Protein AF-A0A5Q0H9P3-F1 (afdb_monomer_lite)

Secondary structure (DSSP, 8-state):
-----------------EETTEE-HHHHHHHHHHHHHHHHHHHHHHHHHHHHHHHHHHHHHHHHHHHHHHHHHHHHHHS---SHHHHHHHHHHHHHHHHHHHHHHHHHHHHHHHHHHHHHHHHHHHHHHHHHHHHHHHHHHHHHHHHHHHHHHHHHHHHHHHHHHHHHHHHHHHHHHHHHHHHHHHHHHHHHHHHHHHHHHHHHHHHHHHHHHHHHHHHHHHHHHHHHHHHHHHHHHHHHHHHHHHHHHHHHHHHHHHHHHHHHHHHHHHHHHHHHHHHHHHHHHHHHHHHHHHHHHHHHHHHHHHHHHHHHTTSSTTS-------------------------------------------------------------------------------------------PPP--------PPP-PPPPPPPPPPP--

Radius of gyration: 115.19 Å; chains: 1; bounding box: 237×106×285 Å

Foldseek 3Di:
DDPDDPPPPPPPPDDADQDPDGGDPVVVVVVVVVVVVVVVVVVVVVVVVVVVVVVVVVVVVVVVVVVVVVVVLVVLQVPDPPDPVSVVVVVVVVVVVVVVVVVVVVVVVVVVVVVVVVVVVVVVVVVVVVVVVVVVVVVVVVVVVVVVVVVVVVVVVVVVVVVVVVVVVVVVVVVVVVVVVVVVVVVVVVVVVVVVVVVVVVVVVVVVVVVVVVVVVVVVVVVVVVVVVVVVVVVVVVVVVVVVVVVVVVVVVVVVVVVVVVVVVVVVVVVVVVVVVVVVVVVVVVVVVVVVVVVVVVVVVVVVVVVVVVVVVPPCVVPDDDDDDDDDDDDDDDDDDDDDDDDDDDDDDDDDDDDDDDDDDDDDDDDDDDDDDDDDDDDDDDDDYDDDDDDDDDDDDDDDDDDDDDDDDDDDDDDDDDDDDDDDDDDDDDDDDDDDDD

Structure (mmCIF, N/CA/C/O backbone):
data_AF-A0A5Q0H9P3-F1
#
_entry.id   AF-A0A5Q0H9P3-F1
#
loop_
_atom_site.group_PDB
_atom_site.id
_atom_site.type_symbol
_atom_site.label_atom_id
_atom_site.label_alt_id
_atom_site.label_comp_id
_atom_site.label_asym_id
_atom_site.label_entity_id
_atom_site.label_seq_id
_atom_site.pdbx_PDB_ins_code
_atom_site.Cartn_x
_atom_site.Cartn_y
_atom_site.Cartn_z
_atom_site.occupancy
_atom_site.B_iso_or_equiv
_atom_site.auth_seq_id
_atom_site.auth_comp_id
_atom_site.auth_asym_id
_atom_site.auth_atom_id
_atom_site.pdbx_PDB_model_num
ATOM 1 N N . MET A 1 1 ? 72.148 -20.051 -81.906 1.00 39.94 1 MET A N 1
ATOM 2 C CA . MET A 1 1 ? 72.282 -21.318 -81.151 1.00 39.94 1 MET A CA 1
ATOM 3 C C . MET A 1 1 ? 71.508 -22.367 -81.931 1.00 39.94 1 MET A C 1
ATOM 5 O O . MET A 1 1 ? 70.428 -22.014 -82.375 1.00 39.94 1 MET A O 1
ATOM 9 N N . GLY A 1 2 ? 72.054 -23.566 -82.162 1.00 41.56 2 GLY A N 1
ATOM 10 C CA . GLY A 1 2 ? 71.315 -24.672 -82.798 1.00 41.56 2 GLY A CA 1
ATOM 11 C C . GLY A 1 2 ? 70.827 -24.440 -84.238 1.00 41.56 2 GLY A C 1
ATOM 12 O O . GLY A 1 2 ? 69.628 -24.382 -84.466 1.00 41.56 2 GLY A O 1
ATOM 13 N N . LEU A 1 3 ? 71.741 -24.363 -85.212 1.00 44.03 3 LEU A N 1
ATOM 14 C CA . LEU A 1 3 ? 71.438 -24.797 -86.586 1.00 44.03 3 LEU A CA 1
ATOM 15 C C . LEU A 1 3 ? 72.006 -26.211 -86.736 1.00 44.03 3 LEU A C 1
ATOM 17 O O . LEU A 1 3 ? 73.163 -26.370 -87.121 1.00 44.03 3 LEU A O 1
ATOM 21 N N . ALA A 1 4 ? 71.226 -27.213 -86.334 1.00 39.47 4 ALA A N 1
ATOM 22 C CA . ALA A 1 4 ? 71.569 -28.624 -86.467 1.00 39.47 4 ALA A CA 1
ATOM 23 C C . ALA A 1 4 ? 70.294 -29.477 -86.466 1.00 39.47 4 ALA A C 1
ATOM 25 O O . ALA A 1 4 ? 69.463 -29.326 -85.579 1.00 39.47 4 ALA A O 1
ATOM 26 N N . ASP A 1 5 ? 70.197 -30.354 -87.462 1.00 47.25 5 ASP A N 1
ATOM 27 C CA . ASP A 1 5 ? 69.548 -31.666 -87.402 1.00 47.25 5 ASP A CA 1
ATOM 28 C C . ASP A 1 5 ? 68.158 -31.784 -86.754 1.00 47.25 5 ASP A C 1
ATOM 30 O O . ASP A 1 5 ? 67.956 -32.609 -85.872 1.00 47.25 5 ASP A O 1
ATOM 34 N N . ASP A 1 6 ? 67.174 -31.108 -87.351 1.00 38.44 6 ASP A N 1
ATOM 35 C CA . ASP A 1 6 ? 65.975 -31.825 -87.813 1.00 38.44 6 ASP A CA 1
ATOM 36 C C . ASP A 1 6 ? 66.032 -31.937 -89.342 1.00 38.44 6 ASP A C 1
ATOM 38 O O . ASP A 1 6 ? 65.276 -31.329 -90.103 1.00 38.44 6 ASP A O 1
ATOM 42 N N . ARG A 1 7 ? 66.982 -32.754 -89.816 1.00 42.47 7 ARG A N 1
ATOM 43 C CA . ARG A 1 7 ? 66.772 -33.486 -91.066 1.00 42.47 7 ARG A CA 1
ATOM 44 C C . ARG A 1 7 ? 65.793 -34.608 -90.754 1.00 42.47 7 ARG A C 1
ATOM 46 O O . ARG A 1 7 ? 66.205 -35.761 -90.646 1.00 42.47 7 ARG A O 1
ATOM 53 N N . ASP A 1 8 ? 64.514 -34.263 -90.643 1.00 45.72 8 ASP A N 1
ATOM 54 C CA . ASP A 1 8 ? 63.455 -35.242 -90.843 1.00 45.72 8 ASP A CA 1
ATOM 55 C C . ASP A 1 8 ? 63.642 -35.783 -92.262 1.00 45.72 8 ASP A C 1
ATOM 57 O O . ASP A 1 8 ? 63.342 -35.125 -93.265 1.00 45.72 8 ASP A O 1
ATOM 61 N N . LEU A 1 9 ? 64.263 -36.962 -92.358 1.00 47.31 9 LEU A N 1
ATOM 62 C CA . LEU A 1 9 ? 64.362 -37.669 -93.618 1.00 47.31 9 LEU A CA 1
ATOM 63 C C . LEU A 1 9 ? 62.930 -38.019 -93.994 1.00 47.31 9 LEU A C 1
ATOM 65 O O . LEU A 1 9 ? 62.358 -38.929 -93.394 1.00 47.31 9 LEU A O 1
ATOM 69 N N . VAL A 1 10 ? 62.380 -37.311 -94.989 1.00 50.00 10 VAL A N 1
ATOM 70 C CA . VAL A 1 10 ? 61.151 -37.721 -95.676 1.00 50.00 10 VAL A CA 1
ATOM 71 C C . VAL A 1 10 ? 61.276 -39.225 -95.896 1.00 50.00 10 VAL A C 1
ATOM 73 O O . VAL A 1 10 ? 62.239 -39.638 -96.556 1.00 50.00 10 VAL A O 1
ATOM 76 N N . PRO A 1 11 ? 60.399 -40.052 -95.298 1.00 54.53 11 PRO A N 1
ATOM 77 C CA . PRO A 1 11 ? 60.552 -41.489 -95.366 1.00 54.53 11 PRO A CA 1
ATOM 78 C C . PRO A 1 11 ? 60.320 -41.882 -96.818 1.00 54.53 11 PRO A C 1
ATOM 80 O O . PRO A 1 11 ? 59.180 -41.972 -97.273 1.00 54.53 11 PRO A O 1
ATOM 83 N N . LEU A 1 12 ? 61.421 -42.067 -97.553 1.00 50.88 12 LEU A N 1
ATOM 84 C CA . LEU A 1 12 ? 61.419 -42.607 -98.903 1.00 50.88 12 LEU A CA 1
ATOM 85 C C . LEU A 1 12 ? 60.816 -44.000 -98.789 1.00 50.88 12 LEU A C 1
ATOM 87 O O . LEU A 1 12 ? 61.488 -44.942 -98.362 1.00 50.88 12 LEU A O 1
ATOM 91 N N . GLY A 1 13 ? 59.516 -44.073 -99.081 1.00 55.53 13 GLY A N 1
ATOM 92 C CA . GLY A 1 13 ? 58.724 -45.279 -98.934 1.00 55.53 13 GLY A CA 1
ATOM 93 C C . GLY A 1 13 ? 59.425 -46.431 -99.634 1.00 55.53 13 GLY A C 1
ATOM 94 O O . GLY A 1 13 ? 60.012 -46.248 -100.703 1.00 55.53 13 GLY A O 1
ATOM 95 N N . SER A 1 14 ? 59.389 -47.606 -99.004 1.00 55.50 14 SER A N 1
ATOM 96 C CA . SER A 1 14 ? 59.890 -48.848 -99.589 1.00 55.50 14 SER A CA 1
ATOM 97 C C . SER A 1 14 ? 59.443 -48.937 -101.047 1.00 55.50 14 SER A C 1
ATOM 99 O O . SER A 1 14 ? 58.242 -48.901 -101.312 1.00 55.50 14 SER A O 1
ATOM 101 N N . GLY A 1 15 ? 60.415 -48.964 -101.964 1.00 69.06 15 GLY A N 1
ATOM 102 C CA . GLY A 1 15 ? 60.160 -48.792 -103.394 1.00 69.06 15 GLY A CA 1
ATOM 103 C C . GLY A 1 15 ? 59.145 -49.797 -103.936 1.00 69.06 15 GLY A C 1
ATOM 104 O O . GLY A 1 15 ? 59.064 -50.916 -103.435 1.00 69.06 15 GLY A O 1
ATOM 105 N N . PHE A 1 16 ? 58.400 -49.366 -104.956 1.00 77.88 16 PHE A N 1
ATOM 106 C CA . PHE A 1 16 ? 57.214 -50.038 -105.496 1.00 77.88 16 PHE A CA 1
ATOM 107 C C . PHE A 1 16 ? 57.352 -51.562 -105.616 1.00 77.88 16 PHE A C 1
ATOM 109 O O . PHE A 1 16 ? 58.354 -52.072 -106.129 1.00 77.88 16 PHE A O 1
ATOM 116 N N . ASP A 1 17 ? 56.303 -52.282 -105.222 1.00 77.06 17 ASP A N 1
ATOM 117 C CA . ASP A 1 17 ? 56.240 -53.736 -105.323 1.00 77.06 17 ASP A CA 1
ATOM 118 C C . ASP A 1 17 ? 56.405 -54.198 -106.777 1.00 77.06 17 ASP A C 1
ATOM 120 O O . ASP A 1 17 ? 55.822 -53.641 -107.712 1.00 77.06 17 ASP A O 1
ATOM 124 N N . ILE A 1 18 ? 57.211 -55.243 -106.984 1.00 77.88 18 ILE A N 1
ATOM 125 C CA . ILE A 1 18 ? 57.531 -55.752 -108.321 1.00 77.88 18 ILE A CA 1
ATOM 126 C C . ILE A 1 18 ? 56.587 -56.901 -108.678 1.00 77.88 18 ILE A C 1
ATOM 128 O O . ILE A 1 18 ? 56.736 -58.043 -108.238 1.00 77.88 18 ILE A O 1
ATOM 132 N N . VAL A 1 19 ? 55.632 -56.596 -109.550 1.00 78.25 19 VAL A N 1
ATOM 133 C CA . VAL A 1 19 ? 54.721 -57.549 -110.180 1.00 78.25 19 VAL A CA 1
ATOM 134 C C . VAL A 1 19 ? 55.449 -58.279 -111.325 1.00 78.25 19 VAL A C 1
ATOM 136 O O . VAL A 1 19 ? 56.532 -57.902 -111.775 1.00 78.25 19 VAL A O 1
ATOM 139 N N . LYS A 1 20 ? 54.839 -59.354 -111.839 1.00 68.88 20 LYS A N 1
ATOM 140 C CA . LYS A 1 20 ? 55.388 -60.321 -112.816 1.00 68.88 20 LYS A CA 1
ATOM 141 C C . LYS A 1 20 ? 56.054 -59.727 -114.080 1.00 68.88 20 LYS A C 1
ATOM 143 O O . LYS A 1 20 ? 56.753 -60.465 -114.773 1.00 68.88 20 LYS A O 1
ATOM 148 N N . ARG A 1 21 ? 55.830 -58.441 -114.393 1.00 68.81 21 ARG A N 1
ATOM 149 C CA . ARG A 1 21 ? 56.541 -57.630 -115.405 1.00 68.81 21 ARG A CA 1
ATOM 150 C C . ARG A 1 21 ? 56.634 -56.135 -115.009 1.00 68.81 21 ARG A C 1
ATOM 152 O O . ARG A 1 21 ? 56.201 -55.277 -115.770 1.00 68.81 21 ARG A O 1
ATOM 159 N N . GLY A 1 22 ? 57.227 -55.823 -113.855 1.00 78.56 22 GLY A N 1
ATOM 160 C CA . GLY A 1 22 ? 57.581 -54.446 -113.458 1.00 78.56 22 GLY A CA 1
ATOM 161 C C . GLY A 1 22 ? 56.871 -53.959 -112.194 1.00 78.56 22 GLY A C 1
ATOM 162 O O . GLY A 1 22 ? 56.173 -54.733 -111.547 1.00 78.56 22 GLY A O 1
ATOM 163 N N . TYR A 1 23 ? 57.078 -52.691 -111.837 1.00 82.50 23 TYR A N 1
ATOM 164 C CA . TYR A 1 23 ? 56.472 -52.065 -110.656 1.00 82.50 23 TYR A CA 1
ATOM 165 C C . TYR A 1 23 ? 54.939 -52.036 -110.721 1.00 82.50 23 TYR A C 1
ATOM 167 O O . TYR A 1 23 ? 54.365 -51.925 -111.808 1.00 82.50 23 TYR A O 1
ATOM 175 N N . ASP A 1 24 ? 54.283 -52.103 -109.562 1.00 82.62 24 ASP A N 1
ATOM 176 C CA . ASP A 1 24 ? 52.837 -51.928 -109.472 1.00 82.62 24 ASP A CA 1
ATOM 177 C C . ASP A 1 24 ? 52.416 -50.523 -109.927 1.00 82.62 24 ASP A C 1
ATOM 179 O O . ASP A 1 24 ? 52.900 -49.501 -109.435 1.00 82.62 24 ASP A O 1
ATOM 183 N N . ARG A 1 25 ? 51.497 -50.476 -110.896 1.00 83.12 25 ARG A N 1
ATOM 184 C CA . ARG A 1 25 ? 51.051 -49.222 -111.507 1.00 83.12 25 ARG A CA 1
ATOM 185 C C . ARG A 1 25 ? 50.265 -48.347 -110.528 1.00 83.12 25 ARG A C 1
ATOM 187 O O . ARG A 1 25 ? 50.433 -47.134 -110.575 1.00 83.12 25 ARG A O 1
ATOM 194 N N . GLY A 1 26 ? 49.443 -48.939 -109.662 1.00 85.12 26 GLY A N 1
ATOM 195 C CA . GLY A 1 26 ? 48.635 -48.194 -108.699 1.00 85.12 26 GLY A CA 1
ATOM 196 C C . GLY A 1 26 ? 49.511 -47.493 -107.666 1.00 85.12 26 GLY A C 1
ATOM 197 O O . GLY A 1 26 ? 49.326 -46.307 -107.418 1.00 85.12 26 GLY A O 1
ATOM 198 N N . GLN A 1 27 ? 50.532 -48.185 -107.151 1.00 84.69 27 GLN A N 1
ATOM 199 C CA . GLN A 1 27 ? 51.504 -47.586 -106.228 1.00 84.69 27 GLN A CA 1
ATOM 200 C C . GLN A 1 27 ? 52.315 -46.449 -106.877 1.00 84.69 27 GLN A C 1
ATOM 202 O O . GLN A 1 27 ? 52.605 -45.446 -106.226 1.00 84.69 27 GLN A O 1
ATOM 207 N N . VAL A 1 28 ? 52.675 -46.580 -108.161 1.00 86.44 28 VAL A N 1
ATOM 208 C CA . VAL A 1 28 ? 53.367 -45.514 -108.909 1.00 86.44 28 VAL A CA 1
ATOM 209 C C . VAL A 1 28 ? 52.451 -44.312 -109.150 1.00 86.44 28 VAL A C 1
ATOM 211 O O . VAL A 1 28 ? 52.896 -43.179 -108.984 1.00 86.44 28 VAL A O 1
ATOM 214 N N . GLU A 1 29 ? 51.185 -44.531 -109.513 1.00 86.69 29 GLU A N 1
ATOM 215 C CA . GLU A 1 29 ? 50.210 -43.452 -109.720 1.00 86.69 29 GLU A CA 1
ATOM 216 C C . GLU A 1 29 ? 49.892 -42.727 -108.396 1.00 86.69 29 GLU A C 1
ATOM 218 O O . GLU A 1 29 ? 50.008 -41.504 -108.354 1.00 86.69 29 GLU A O 1
ATOM 223 N N . GLU A 1 30 ? 49.655 -43.445 -107.290 1.00 86.25 30 GLU A N 1
ATOM 224 C CA . GLU A 1 30 ? 49.461 -42.854 -105.950 1.00 86.25 30 GLU A CA 1
ATOM 225 C C . GLU A 1 30 ? 50.682 -42.032 -105.493 1.00 86.25 30 GLU A C 1
ATOM 227 O O . GLU A 1 30 ? 50.545 -40.934 -104.952 1.00 86.25 30 GLU A O 1
ATOM 232 N N . HIS A 1 31 ? 51.902 -42.526 -105.730 1.00 86.50 31 HIS A N 1
ATOM 233 C CA . HIS A 1 31 ? 53.126 -41.807 -105.367 1.00 86.50 31 HIS A CA 1
ATOM 234 C C . HIS A 1 31 ? 53.371 -40.568 -106.240 1.00 86.50 31 HIS A C 1
ATOM 236 O O . HIS A 1 31 ? 53.900 -39.569 -105.751 1.00 86.50 31 HIS A O 1
ATOM 242 N N . LEU A 1 32 ? 52.995 -40.602 -107.522 1.00 89.25 32 LEU A N 1
ATOM 243 C CA . LEU A 1 32 ? 53.056 -39.423 -108.386 1.00 89.25 32 LEU A CA 1
ATOM 244 C C . LEU A 1 32 ? 52.004 -38.385 -107.984 1.00 89.25 32 LEU A C 1
ATOM 246 O O . LEU A 1 32 ? 52.351 -37.213 -107.889 1.00 89.25 32 LEU A O 1
ATOM 250 N N . GLU A 1 33 ? 50.772 -38.791 -107.664 1.00 90.31 33 GLU A N 1
ATOM 251 C CA . GLU A 1 33 ? 49.749 -37.885 -107.120 1.00 90.31 33 GLU A CA 1
ATOM 252 C C . GLU A 1 33 ? 50.184 -37.267 -105.782 1.00 90.31 33 GLU A C 1
ATOM 254 O O . GLU A 1 33 ? 49.994 -36.066 -105.569 1.00 90.31 33 GLU A O 1
ATOM 259 N N . ARG A 1 34 ? 50.847 -38.048 -104.914 1.00 90.31 34 ARG A N 1
ATOM 260 C CA . ARG A 1 34 ? 51.460 -37.553 -103.673 1.00 90.31 34 ARG A CA 1
ATOM 261 C C . ARG A 1 34 ? 52.523 -36.491 -103.959 1.00 90.31 34 ARG A C 1
ATOM 263 O O . ARG A 1 34 ? 52.390 -35.380 -103.454 1.00 90.31 34 ARG A O 1
ATOM 270 N N . LEU A 1 35 ? 53.505 -36.779 -104.818 1.00 91.88 35 LEU A N 1
ATOM 271 C CA . LEU A 1 35 ? 54.551 -35.816 -105.192 1.00 91.88 35 LEU A CA 1
ATOM 272 C C . LEU A 1 35 ? 53.985 -34.544 -105.840 1.00 91.88 35 LEU A C 1
ATOM 274 O O . LEU A 1 35 ? 54.464 -33.450 -105.551 1.00 91.88 35 LEU A O 1
ATOM 278 N N . ASP A 1 36 ? 52.956 -34.660 -106.681 1.00 93.44 36 ASP A N 1
ATOM 279 C CA . ASP A 1 36 ? 52.273 -33.504 -107.269 1.00 93.44 36 ASP A CA 1
ATOM 280 C C . ASP A 1 36 ? 51.546 -32.673 -106.196 1.00 93.44 36 ASP A C 1
ATOM 282 O O . ASP A 1 36 ? 51.485 -31.446 -106.302 1.00 93.44 36 ASP A O 1
ATOM 286 N N . SER A 1 37 ? 51.022 -33.311 -105.143 1.00 93.56 37 SER A N 1
ATOM 287 C CA . SER A 1 37 ? 50.439 -32.616 -103.989 1.00 93.56 37 SER A CA 1
ATOM 288 C C . SER A 1 37 ? 51.503 -31.935 -103.116 1.00 93.56 37 SER A C 1
ATOM 290 O O . SER A 1 37 ? 51.335 -30.764 -102.772 1.00 93.56 37 SER A O 1
ATOM 292 N N . ASP A 1 38 ? 52.637 -32.598 -102.868 1.00 92.25 38 ASP A N 1
ATOM 293 C CA . ASP A 1 38 ? 53.766 -32.066 -102.096 1.00 92.25 38 ASP A CA 1
ATOM 294 C C . ASP A 1 38 ? 54.420 -30.875 -102.820 1.00 92.25 38 ASP A C 1
ATOM 296 O O . ASP A 1 38 ? 54.716 -29.850 -102.209 1.00 92.25 38 ASP A O 1
ATOM 300 N N . LEU A 1 39 ? 54.583 -30.950 -104.148 1.00 93.94 39 LEU A N 1
ATOM 301 C CA . LEU A 1 39 ? 55.093 -29.843 -104.965 1.00 93.94 39 LEU A CA 1
ATOM 302 C C . LEU A 1 39 ? 54.131 -28.647 -105.004 1.00 93.94 39 LEU A C 1
ATOM 304 O O . LEU A 1 39 ? 54.587 -27.503 -105.026 1.00 93.94 39 LEU A O 1
ATOM 308 N N . ARG A 1 40 ? 52.811 -28.881 -104.989 1.00 95.38 40 ARG A N 1
ATOM 309 C CA . ARG A 1 40 ? 51.808 -27.805 -104.882 1.00 95.38 40 ARG A CA 1
ATOM 310 C C . ARG A 1 40 ? 51.821 -27.160 -103.496 1.00 95.38 40 ARG A C 1
ATOM 312 O O . ARG A 1 40 ? 51.719 -25.938 -103.419 1.00 95.38 40 ARG A O 1
ATOM 319 N N . LEU A 1 41 ? 52.001 -27.948 -102.433 1.00 94.88 41 LEU A N 1
ATOM 320 C CA . LEU A 1 41 ? 52.159 -27.446 -101.067 1.00 94.88 41 LEU A CA 1
ATOM 321 C C . LEU A 1 41 ? 53.433 -26.596 -100.939 1.00 94.88 41 LEU A C 1
ATOM 323 O O . LEU A 1 41 ? 53.347 -25.430 -100.570 1.00 94.88 41 LEU A O 1
ATOM 327 N N . LEU A 1 42 ? 54.587 -27.112 -101.373 1.00 95.12 42 LEU A N 1
ATOM 328 C CA . LEU A 1 42 ? 55.860 -26.379 -101.364 1.00 95.12 42 LEU A CA 1
ATOM 329 C C . LEU A 1 42 ? 55.832 -25.109 -102.230 1.00 95.12 42 LEU A C 1
ATOM 331 O O . LEU A 1 42 ? 56.482 -24.120 -101.891 1.00 95.12 42 LEU A O 1
ATOM 335 N N . ALA A 1 43 ? 55.085 -25.102 -103.340 1.00 95.00 43 ALA A N 1
ATOM 336 C CA . ALA A 1 43 ? 54.869 -23.893 -104.132 1.00 95.00 43 ALA A CA 1
ATOM 337 C C . ALA A 1 43 ? 54.018 -22.856 -103.377 1.00 95.00 43 ALA A C 1
ATOM 339 O O . ALA A 1 43 ? 54.376 -21.6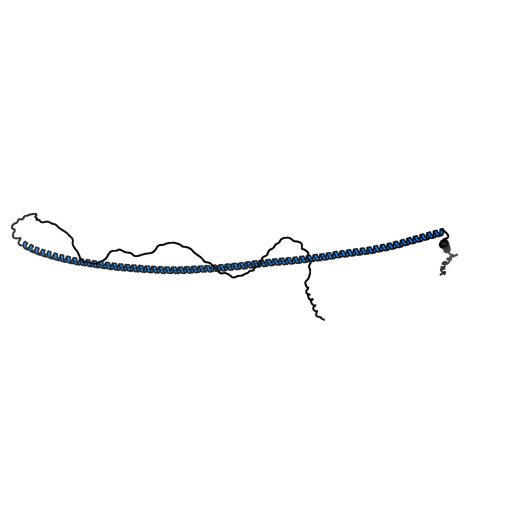79 -103.368 1.00 95.00 43 ALA A O 1
ATOM 340 N N . ALA A 1 44 ? 52.944 -23.286 -102.707 1.00 95.94 44 ALA A N 1
ATOM 341 C CA . ALA A 1 44 ? 52.108 -22.414 -101.884 1.00 95.94 44 ALA A CA 1
ATOM 342 C C . ALA A 1 44 ? 52.874 -21.852 -100.672 1.00 95.94 44 ALA A C 1
ATOM 344 O O . ALA A 1 44 ? 52.809 -20.649 -100.423 1.00 95.94 44 ALA A O 1
ATOM 345 N N . ASP A 1 45 ? 53.659 -22.679 -99.977 1.00 94.88 45 ASP A N 1
ATOM 346 C CA . ASP A 1 45 ? 54.497 -22.266 -98.845 1.00 94.88 45 ASP A CA 1
ATOM 347 C C . ASP A 1 45 ? 55.597 -21.289 -99.281 1.00 94.88 45 ASP A C 1
ATOM 349 O O . ASP A 1 45 ? 55.822 -20.269 -98.624 1.00 94.88 45 ASP A O 1
ATOM 353 N N . ARG A 1 46 ? 56.246 -21.540 -100.429 1.00 96.00 46 ARG A N 1
ATOM 354 C CA . ARG A 1 46 ? 57.192 -20.595 -101.044 1.00 96.00 46 ARG A CA 1
ATOM 355 C C . ARG A 1 46 ? 56.515 -19.259 -101.331 1.00 96.00 46 ARG A C 1
ATOM 357 O O . ARG A 1 46 ? 57.073 -18.219 -100.993 1.00 96.00 46 ARG A O 1
ATOM 364 N N . ASP A 1 47 ? 55.342 -19.269 -101.956 1.00 96.12 47 ASP A N 1
ATOM 365 C CA . ASP A 1 47 ? 54.673 -18.038 -102.380 1.00 96.12 47 ASP A CA 1
ATOM 366 C C . ASP A 1 47 ? 54.106 -17.257 -101.182 1.00 96.12 47 ASP A C 1
ATOM 368 O O . ASP A 1 47 ? 54.181 -16.027 -101.168 1.00 96.12 47 ASP A O 1
ATOM 372 N N . ALA A 1 48 ? 53.680 -17.949 -100.119 1.00 95.56 48 ALA A N 1
ATOM 373 C CA . ALA A 1 48 ? 53.330 -17.355 -98.830 1.00 95.56 48 ALA A CA 1
ATOM 374 C C . ALA A 1 48 ? 54.551 -16.770 -98.091 1.00 95.56 48 ALA A C 1
ATOM 376 O O . ALA A 1 48 ? 54.465 -15.684 -97.512 1.00 95.56 48 ALA A O 1
ATOM 377 N N . ALA A 1 49 ? 55.710 -17.434 -98.132 1.00 94.62 49 ALA A N 1
ATOM 378 C CA . ALA A 1 49 ? 56.959 -16.888 -97.597 1.00 94.62 49 ALA A CA 1
ATOM 379 C C . ALA A 1 49 ? 57.431 -15.660 -98.403 1.00 94.62 49 ALA A C 1
ATOM 381 O O . ALA A 1 49 ? 57.877 -14.659 -97.833 1.00 94.62 49 ALA A O 1
ATOM 382 N N . VAL A 1 50 ? 57.277 -15.685 -99.731 1.00 96.75 50 VAL A N 1
ATOM 383 C CA . VAL A 1 50 ? 57.549 -14.535 -100.605 1.00 96.75 50 VAL A CA 1
ATOM 384 C C . VAL A 1 50 ? 56.590 -13.376 -100.305 1.00 96.75 50 VAL A C 1
ATOM 386 O O . VAL A 1 50 ? 57.047 -12.240 -100.196 1.00 96.75 50 VAL A O 1
ATOM 389 N N . SER A 1 51 ? 55.288 -13.599 -100.092 1.00 96.44 51 SER A N 1
ATOM 390 C CA . SER A 1 51 ? 54.391 -12.503 -99.686 1.00 96.44 51 SER A CA 1
ATOM 391 C C . SER A 1 51 ? 54.759 -11.941 -98.308 1.00 96.44 51 SER A C 1
ATOM 393 O O . SER A 1 51 ? 54.884 -10.726 -98.168 1.00 96.44 51 SER A O 1
ATOM 395 N N . GLN A 1 52 ? 55.047 -12.798 -97.320 1.00 95.19 52 GLN A N 1
ATOM 396 C CA . GLN A 1 52 ? 55.478 -12.365 -95.983 1.00 95.19 52 GLN A CA 1
ATOM 397 C C . GLN A 1 52 ? 56.771 -11.536 -96.025 1.00 95.19 52 GLN A C 1
ATOM 399 O O . GLN A 1 52 ? 56.849 -10.492 -95.380 1.00 95.19 52 GLN A O 1
ATOM 404 N N . THR A 1 53 ? 57.776 -11.946 -96.805 1.00 96.81 53 THR A N 1
ATOM 405 C CA . THR A 1 53 ? 59.019 -11.163 -96.957 1.00 96.81 53 THR A CA 1
ATOM 406 C C . THR A 1 53 ? 58.792 -9.819 -97.650 1.00 96.81 53 THR A C 1
ATOM 408 O O . THR A 1 53 ? 59.393 -8.829 -97.234 1.00 96.81 53 THR A O 1
ATOM 411 N N . ASN A 1 54 ? 57.892 -9.742 -98.635 1.00 96.31 54 ASN A N 1
ATOM 412 C CA . ASN A 1 54 ? 57.520 -8.477 -99.276 1.00 96.31 54 ASN A CA 1
ATOM 413 C C . ASN A 1 54 ? 56.769 -7.532 -98.321 1.00 96.31 54 ASN A C 1
ATOM 415 O O . ASN A 1 54 ? 57.039 -6.331 -98.307 1.00 96.31 54 ASN A O 1
ATOM 419 N N . ASP A 1 55 ? 55.858 -8.047 -97.493 1.00 95.19 55 ASP A N 1
ATOM 420 C CA . ASP A 1 55 ? 55.120 -7.227 -96.526 1.00 95.19 55 ASP A CA 1
ATOM 421 C C . ASP A 1 55 ? 55.993 -6.788 -95.342 1.00 95.19 55 ASP A C 1
ATOM 423 O O . ASP A 1 55 ? 55.910 -5.635 -94.915 1.00 95.19 55 ASP A O 1
ATOM 427 N N . LEU A 1 56 ? 56.916 -7.637 -94.879 1.00 94.94 56 LEU A N 1
ATOM 428 C CA . LEU A 1 56 ? 57.954 -7.238 -93.924 1.00 94.94 56 LEU A CA 1
ATOM 429 C C . LEU A 1 56 ? 58.897 -6.181 -94.517 1.00 94.94 56 LEU A C 1
ATOM 431 O O . LEU A 1 56 ? 59.237 -5.226 -93.822 1.00 94.94 56 LEU A O 1
ATOM 435 N N . ALA A 1 57 ? 59.282 -6.292 -95.795 1.00 96.25 57 ALA A N 1
ATOM 436 C CA . ALA A 1 57 ? 60.084 -5.268 -96.467 1.00 96.25 57 ALA A CA 1
ATOM 437 C C . ALA A 1 57 ? 59.353 -3.914 -96.509 1.00 96.25 57 ALA A C 1
ATOM 439 O O . ALA A 1 57 ? 59.935 -2.903 -96.118 1.00 96.25 57 ALA A O 1
ATOM 440 N N . ARG A 1 58 ? 58.060 -3.901 -96.866 1.00 96.62 58 ARG A N 1
ATOM 441 C CA . ARG A 1 58 ? 57.205 -2.698 -96.840 1.00 96.62 58 ARG A CA 1
ATOM 442 C C . ARG A 1 58 ? 57.100 -2.076 -95.446 1.00 96.62 58 ARG A C 1
ATOM 444 O O . ARG A 1 58 ? 57.218 -0.862 -95.316 1.00 96.62 58 ARG A O 1
ATOM 451 N N . GLN A 1 59 ? 56.904 -2.883 -94.400 1.00 96.19 59 GLN A N 1
ATOM 452 C CA . GLN A 1 59 ? 56.865 -2.397 -93.013 1.00 96.19 59 GLN A CA 1
ATOM 453 C C . GLN A 1 59 ? 58.210 -1.791 -92.583 1.00 96.19 59 GLN A C 1
ATOM 455 O O . GLN A 1 59 ? 58.246 -0.748 -91.933 1.00 96.19 59 GLN A O 1
ATOM 460 N N . LEU A 1 60 ? 59.322 -2.415 -92.982 1.00 96.31 60 LEU A N 1
ATOM 461 C CA . LEU A 1 60 ? 60.677 -1.950 -92.687 1.00 96.31 60 LEU A CA 1
ATOM 462 C C . LEU A 1 60 ? 60.993 -0.643 -93.441 1.00 96.31 60 LEU A C 1
ATOM 464 O O . LEU A 1 60 ? 61.613 0.258 -92.878 1.00 96.31 60 LEU A O 1
ATOM 468 N N . GLU A 1 61 ? 60.530 -0.492 -94.682 1.00 95.81 61 GLU A N 1
ATOM 469 C CA . GLU A 1 61 ? 60.610 0.765 -95.437 1.00 95.81 61 GLU A CA 1
ATOM 470 C C . GLU A 1 61 ? 59.744 1.869 -94.818 1.00 95.81 61 GLU A C 1
ATOM 472 O O . GLU A 1 61 ? 60.259 2.962 -94.590 1.00 95.81 61 GLU A O 1
ATOM 477 N N . ALA A 1 62 ? 58.494 1.576 -94.442 1.00 95.94 62 ALA A N 1
ATOM 478 C CA . ALA A 1 62 ? 57.610 2.527 -93.764 1.00 95.94 62 ALA A CA 1
ATOM 479 C C . ALA A 1 62 ? 58.214 3.035 -92.439 1.00 95.94 62 ALA A C 1
ATOM 481 O O . ALA A 1 62 ? 58.305 4.246 -92.218 1.00 95.94 62 ALA A O 1
ATOM 482 N N . ALA A 1 63 ? 58.727 2.126 -91.604 1.00 94.50 63 ALA A N 1
ATOM 483 C CA . ALA A 1 63 ? 59.422 2.470 -90.365 1.00 94.50 63 ALA A CA 1
ATOM 484 C C . ALA A 1 63 ? 60.734 3.240 -90.616 1.00 94.50 63 ALA A C 1
ATOM 486 O O . ALA A 1 63 ? 61.103 4.112 -89.830 1.00 94.50 63 ALA A O 1
ATOM 487 N N . ARG A 1 64 ? 61.447 2.975 -91.723 1.00 95.25 64 ARG A N 1
ATOM 488 C CA . ARG A 1 64 ? 62.619 3.771 -92.133 1.00 95.25 64 ARG A CA 1
ATOM 489 C C . ARG A 1 64 ? 62.233 5.194 -92.534 1.00 95.25 64 ARG A C 1
ATOM 491 O O . ARG A 1 64 ? 62.949 6.111 -92.134 1.00 95.25 64 ARG A O 1
ATOM 498 N N . SER A 1 65 ? 61.140 5.392 -93.275 1.00 95.81 65 SER A N 1
ATOM 499 C CA . SER A 1 65 ? 60.634 6.737 -93.590 1.00 95.81 65 SER A CA 1
ATOM 500 C C . SER A 1 65 ? 60.179 7.479 -92.335 1.00 95.81 65 SER A C 1
ATOM 502 O O . SER A 1 65 ? 60.618 8.604 -92.128 1.00 95.81 65 SER A O 1
ATOM 504 N N . GLU A 1 66 ? 59.422 6.839 -91.439 1.00 94.25 66 GLU A N 1
ATOM 505 C CA . GLU A 1 66 ? 58.993 7.450 -90.174 1.00 94.25 66 GLU A CA 1
ATOM 506 C C . GLU A 1 66 ? 60.198 7.853 -89.306 1.00 94.25 66 GLU A C 1
ATOM 508 O O . GLU A 1 66 ? 60.286 8.985 -88.833 1.00 94.25 66 GLU A O 1
ATOM 513 N N . VAL A 1 67 ? 61.200 6.978 -89.163 1.00 93.69 67 VAL A N 1
ATOM 514 C CA . VAL A 1 67 ? 62.441 7.294 -88.437 1.00 93.69 67 VAL A CA 1
ATOM 515 C C . VAL A 1 67 ? 63.245 8.409 -89.121 1.00 93.69 67 VAL A C 1
ATOM 517 O O . VAL A 1 67 ? 63.886 9.199 -88.425 1.00 93.69 67 VAL A O 1
ATOM 520 N N . ALA A 1 68 ? 63.225 8.515 -90.452 1.00 92.06 68 ALA A N 1
ATOM 521 C CA . ALA A 1 68 ? 63.862 9.618 -91.173 1.00 92.06 68 ALA A CA 1
ATOM 522 C C . ALA A 1 68 ? 63.117 10.950 -90.962 1.00 92.06 68 ALA A C 1
ATOM 524 O O . ALA A 1 68 ? 63.754 11.964 -90.674 1.00 92.06 68 ALA A O 1
ATOM 525 N N . GLU A 1 69 ? 61.784 10.947 -91.020 1.00 92.94 69 GLU A N 1
ATOM 526 C CA . GLU A 1 69 ? 60.948 12.120 -90.747 1.00 92.94 69 GLU A CA 1
ATOM 527 C C . GLU A 1 69 ? 61.087 12.596 -89.299 1.00 92.94 69 GLU A C 1
ATOM 529 O O . GLU A 1 69 ? 61.313 13.785 -89.066 1.00 92.94 69 GLU A O 1
ATOM 534 N N . LEU A 1 70 ? 61.026 11.682 -88.325 1.00 89.12 70 LEU A N 1
ATOM 535 C CA . LEU A 1 70 ? 61.225 11.985 -86.906 1.00 89.12 70 LEU A CA 1
ATOM 536 C C . LEU A 1 70 ? 62.628 12.544 -86.642 1.00 89.12 70 LEU A C 1
ATOM 538 O O . LEU A 1 70 ? 62.761 13.524 -85.909 1.00 89.12 70 LEU A O 1
ATOM 542 N N . ARG A 1 71 ? 63.676 11.999 -87.277 1.00 88.50 71 ARG A N 1
ATOM 543 C CA . ARG A 1 71 ? 65.035 12.568 -87.201 1.00 88.50 71 ARG A CA 1
ATOM 544 C C . ARG A 1 71 ? 65.095 13.970 -87.800 1.00 88.50 71 ARG A C 1
ATOM 546 O O . ARG A 1 71 ? 65.610 14.866 -87.142 1.00 88.50 71 ARG A O 1
ATOM 553 N N . GLY A 1 72 ? 64.501 14.192 -88.972 1.00 85.38 72 GLY A N 1
ATOM 554 C CA . GLY A 1 72 ? 64.428 15.516 -89.596 1.00 85.38 72 GLY A CA 1
ATOM 555 C C . GLY A 1 72 ? 63.575 16.525 -88.812 1.00 85.38 72 GLY A C 1
ATOM 556 O O . GLY A 1 72 ? 63.818 17.727 -88.889 1.00 85.38 72 GLY A O 1
ATOM 557 N N . GLN A 1 73 ? 62.575 16.081 -88.042 1.00 81.94 73 GLN A N 1
ATOM 558 C CA . GLN A 1 73 ? 61.868 16.926 -87.068 1.00 81.94 73 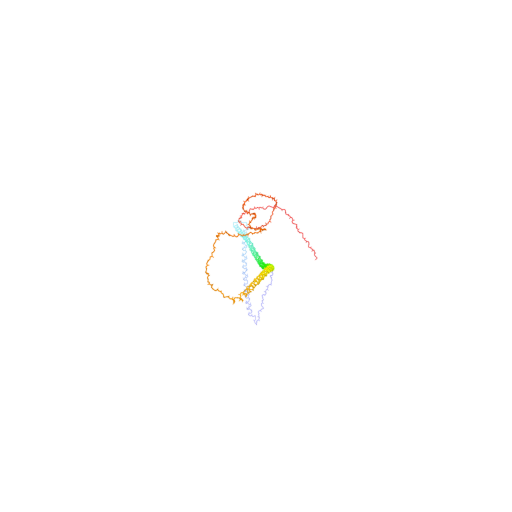GLN A CA 1
ATOM 559 C C . GLN A 1 73 ? 62.772 17.264 -85.873 1.00 81.94 73 GLN A C 1
ATOM 561 O O . GLN A 1 73 ? 62.898 18.433 -85.521 1.00 81.94 73 GLN A O 1
ATOM 566 N N . VAL A 1 74 ? 63.443 16.273 -85.275 1.00 84.00 74 VAL A N 1
ATOM 567 C CA . VAL A 1 74 ? 64.363 16.482 -84.141 1.00 84.00 74 VAL A CA 1
ATOM 568 C C . VAL A 1 74 ? 65.530 17.399 -84.520 1.00 84.00 74 VAL A C 1
ATOM 570 O O . VAL A 1 74 ? 65.887 18.274 -83.738 1.00 84.00 74 VAL A O 1
ATOM 573 N N . GLU A 1 75 ? 66.087 17.270 -85.724 1.00 80.19 75 GLU A N 1
ATOM 574 C CA . GLU A 1 75 ? 67.119 18.171 -86.251 1.00 80.19 75 GLU A CA 1
ATOM 575 C C . GLU A 1 75 ? 66.590 19.614 -86.353 1.00 80.19 75 GLU A C 1
ATOM 577 O O . GLU A 1 75 ? 67.131 20.515 -85.711 1.00 80.19 75 GLU A O 1
ATOM 582 N N . ARG A 1 76 ? 65.451 19.831 -87.031 1.00 77.38 76 ARG A N 1
ATOM 583 C CA . ARG A 1 76 ? 64.799 21.155 -87.130 1.00 77.38 76 ARG A CA 1
ATOM 584 C C . ARG A 1 76 ? 64.440 21.782 -85.776 1.00 77.38 76 ARG A C 1
ATOM 586 O O . ARG A 1 76 ? 64.461 23.004 -85.662 1.00 77.38 76 ARG A O 1
ATOM 593 N N . LEU A 1 77 ? 64.124 20.974 -84.762 1.00 72.25 77 LEU A N 1
ATOM 594 C CA . LEU A 1 77 ? 63.768 21.433 -83.411 1.00 72.25 77 LEU A CA 1
ATOM 595 C C . LEU A 1 77 ? 64.974 21.618 -82.469 1.00 72.25 77 LEU A C 1
ATOM 597 O O . LEU A 1 77 ? 64.829 22.266 -81.429 1.00 72.25 77 LEU A O 1
ATOM 601 N N . SER A 1 78 ? 66.137 21.044 -82.799 1.00 76.94 78 SER A N 1
ATOM 602 C CA . SER A 1 78 ? 67.366 21.127 -81.991 1.00 76.94 78 SER A CA 1
ATOM 603 C C . SER A 1 78 ? 68.335 22.210 -82.467 1.00 76.94 78 SER A C 1
ATOM 605 O O . SER A 1 78 ? 69.079 22.752 -81.646 1.00 76.94 78 SER A O 1
ATOM 607 N N . LEU A 1 79 ? 68.291 22.592 -83.747 1.00 76.44 79 LEU A N 1
ATOM 608 C CA . LEU A 1 79 ? 68.937 23.815 -84.220 1.00 76.44 79 LEU A CA 1
ATOM 609 C C . LEU A 1 79 ? 68.271 25.065 -83.596 1.00 76.44 79 LEU A C 1
ATOM 611 O O . LEU A 1 79 ? 67.066 25.067 -83.326 1.00 76.44 79 LEU A O 1
ATOM 615 N N . PRO A 1 80 ? 69.022 26.162 -83.372 1.00 71.12 80 PRO A N 1
ATOM 616 C CA . PRO A 1 80 ? 68.432 27.425 -82.938 1.00 71.12 80 PRO A CA 1
ATOM 617 C C . PRO A 1 80 ? 67.466 27.953 -84.019 1.00 71.12 80 PRO A C 1
ATOM 619 O O . PRO A 1 80 ? 67.828 27.948 -85.198 1.00 71.12 80 PRO A O 1
ATOM 622 N N . PRO A 1 81 ? 66.254 28.422 -83.660 1.00 68.44 81 PRO A N 1
ATOM 623 C CA . PRO A 1 81 ? 65.224 28.773 -84.636 1.00 68.44 81 PRO A CA 1
ATOM 624 C C . PRO A 1 81 ? 65.580 30.061 -85.392 1.00 68.44 81 PRO A C 1
ATOM 626 O O . PRO A 1 81 ? 65.307 31.170 -84.938 1.00 68.44 81 PRO A O 1
ATOM 629 N N . THR A 1 82 ? 66.176 29.902 -86.572 1.00 67.62 82 THR A N 1
ATOM 630 C CA . THR A 1 82 ? 66.477 30.985 -87.524 1.00 67.62 82 THR A CA 1
ATOM 631 C C . THR A 1 82 ? 65.302 31.314 -88.452 1.00 67.62 82 THR A C 1
ATOM 633 O O . THR A 1 82 ? 65.381 32.270 -89.222 1.00 67.62 82 THR A O 1
ATOM 636 N N . THR A 1 83 ? 64.199 30.559 -88.374 1.00 73.94 83 THR A N 1
ATOM 637 C CA . THR A 1 83 ? 62.968 30.771 -89.149 1.00 73.94 83 THR A CA 1
ATOM 638 C C . THR A 1 83 ? 61.745 30.909 -88.235 1.00 73.94 83 THR A C 1
ATOM 640 O O . THR A 1 83 ? 61.662 30.299 -87.167 1.00 73.94 83 THR A O 1
ATOM 643 N N . LEU A 1 84 ? 60.761 31.705 -88.673 1.00 72.00 84 LEU A N 1
ATOM 644 C CA . LEU A 1 84 ? 59.504 31.925 -87.939 1.00 72.00 84 LEU A CA 1
ATOM 645 C C . LEU A 1 84 ? 58.668 30.641 -87.795 1.00 72.00 84 LEU A C 1
ATOM 647 O O . LEU A 1 84 ? 57.960 30.467 -86.806 1.00 72.00 84 LEU A O 1
ATOM 651 N N . GLU A 1 85 ? 58.778 29.731 -88.761 1.00 76.62 85 GLU A N 1
ATOM 652 C CA . GLU A 1 85 ? 58.037 28.470 -88.799 1.00 76.62 85 GLU A CA 1
ATOM 653 C C . GLU A 1 85 ? 58.483 27.518 -87.676 1.00 76.62 85 GLU A C 1
ATOM 655 O O . GLU A 1 85 ? 57.644 27.074 -86.890 1.00 76.62 85 GLU A O 1
ATOM 660 N N . GLY A 1 86 ? 59.797 27.319 -87.493 1.00 78.12 86 GLY A N 1
ATOM 661 C CA . GLY A 1 86 ? 60.338 26.510 -86.391 1.00 78.12 86 GLY A CA 1
ATOM 662 C C . GLY A 1 86 ? 60.051 27.098 -85.002 1.00 78.12 86 GLY A C 1
ATOM 663 O O . GLY A 1 86 ? 59.839 26.358 -84.039 1.00 78.12 86 GLY A O 1
ATOM 664 N N . LEU A 1 87 ? 59.962 28.430 -84.894 1.00 78.88 87 LEU A N 1
ATOM 665 C CA . LEU A 1 87 ? 59.491 29.093 -83.675 1.00 78.88 87 LEU A CA 1
ATOM 666 C C . LEU A 1 87 ? 58.006 28.789 -83.408 1.00 78.88 87 LEU A C 1
ATOM 668 O O . LEU A 1 87 ? 57.644 28.474 -82.274 1.00 78.88 87 LEU A O 1
ATOM 672 N N . SER A 1 88 ? 57.155 28.843 -84.438 1.00 81.38 88 SER A N 1
ATOM 673 C CA . SER A 1 88 ? 55.721 28.565 -84.300 1.00 81.38 88 SER A CA 1
ATOM 674 C C . SER A 1 88 ? 55.431 27.101 -83.947 1.00 81.38 88 SER A C 1
ATOM 676 O O . SER A 1 88 ? 54.628 26.848 -83.050 1.00 81.38 88 SER A O 1
ATOM 678 N N . GLU A 1 89 ? 56.145 26.140 -84.545 1.00 81.12 89 GLU A N 1
ATOM 679 C CA . GLU A 1 89 ? 55.999 24.716 -84.225 1.00 81.12 89 GLU A CA 1
ATOM 680 C C . GLU A 1 89 ? 56.423 24.431 -82.774 1.00 81.12 89 GLU A C 1
ATOM 682 O O . GLU A 1 89 ? 55.712 23.757 -82.024 1.00 81.12 89 GLU A O 1
ATOM 687 N N . ARG A 1 90 ? 57.548 25.009 -82.327 1.00 82.31 90 ARG A N 1
ATOM 688 C CA . ARG A 1 90 ? 58.010 24.874 -80.939 1.00 82.31 90 ARG A CA 1
ATOM 689 C C . ARG A 1 90 ? 57.038 25.506 -79.940 1.00 82.31 90 ARG A C 1
ATOM 691 O O . ARG A 1 90 ? 56.819 24.924 -78.878 1.00 82.31 90 ARG A O 1
ATOM 698 N N . LEU A 1 91 ? 56.433 26.650 -80.267 1.00 86.75 91 LEU A N 1
ATOM 699 C CA . LEU A 1 91 ? 55.393 27.272 -79.441 1.00 86.75 91 LEU A CA 1
ATOM 700 C C . LEU A 1 91 ? 54.122 26.414 -79.381 1.00 86.75 91 LEU A C 1
ATOM 702 O O . LEU A 1 91 ? 53.577 26.233 -78.297 1.00 86.75 91 LEU A O 1
ATOM 706 N N . GLN A 1 92 ? 53.683 25.819 -80.493 1.00 88.56 92 GLN A N 1
ATOM 707 C CA . GLN A 1 92 ? 52.540 24.898 -80.507 1.00 88.56 92 GLN A CA 1
ATOM 708 C C . GLN A 1 92 ? 52.808 23.636 -79.671 1.00 88.56 92 GLN A C 1
ATOM 710 O O . GLN A 1 92 ? 51.960 23.248 -78.866 1.00 88.56 92 GLN A O 1
ATOM 715 N N . ARG A 1 93 ? 53.999 23.028 -79.790 1.00 85.88 93 ARG A N 1
ATOM 716 C CA . ARG A 1 93 ? 54.408 21.888 -78.948 1.00 85.88 93 ARG A CA 1
ATOM 717 C C . ARG A 1 93 ? 54.489 22.276 -77.462 1.00 85.88 93 ARG A C 1
ATOM 719 O O . ARG A 1 93 ? 54.027 21.512 -76.622 1.00 85.88 93 ARG A O 1
ATOM 726 N N . MET A 1 94 ? 55.001 23.466 -77.133 1.00 89.31 94 MET A N 1
ATOM 727 C CA . MET A 1 94 ? 55.054 23.981 -75.754 1.00 89.31 94 MET A CA 1
ATOM 728 C C . MET A 1 94 ? 53.658 24.245 -75.173 1.00 89.31 94 MET A C 1
ATOM 730 O O . MET A 1 94 ? 53.387 23.837 -74.049 1.00 89.31 94 MET A O 1
ATOM 734 N N . LEU A 1 95 ? 52.760 24.880 -75.934 1.00 93.00 95 LEU A N 1
ATOM 735 C CA . LEU A 1 95 ? 51.374 25.122 -75.519 1.00 93.00 95 LEU A CA 1
ATOM 736 C C . LEU A 1 95 ? 50.605 23.814 -75.324 1.00 93.00 95 LEU A C 1
ATOM 738 O O . LEU A 1 95 ? 49.832 23.705 -74.377 1.00 93.00 95 LEU A O 1
ATOM 742 N N . ARG A 1 96 ? 50.846 22.807 -76.173 1.00 93.88 96 ARG A N 1
ATOM 743 C CA . ARG A 1 96 ? 50.272 21.470 -75.999 1.00 93.88 96 ARG A CA 1
ATOM 744 C C . ARG A 1 96 ? 50.772 20.804 -74.717 1.00 93.88 96 ARG A C 1
ATOM 746 O O . ARG A 1 96 ? 49.945 20.389 -73.920 1.00 93.88 96 ARG A O 1
ATOM 753 N N . LEU A 1 97 ? 52.085 20.788 -74.474 1.00 95.25 97 LEU A N 1
ATOM 754 C CA . LEU A 1 97 ? 52.655 20.242 -73.235 1.00 95.25 97 LEU A CA 1
ATOM 755 C C . LEU A 1 97 ? 52.128 20.964 -71.985 1.00 95.25 97 LEU A C 1
ATOM 757 O O . LEU A 1 97 ? 51.753 20.302 -71.027 1.00 95.25 97 LEU A O 1
ATOM 761 N N . ALA A 1 98 ? 52.022 22.296 -72.012 1.00 96.19 98 ALA A N 1
ATOM 762 C CA . ALA A 1 98 ? 51.452 23.070 -70.908 1.00 96.19 98 ALA A CA 1
ATOM 763 C C . ALA A 1 98 ? 49.945 22.807 -70.711 1.00 96.19 98 ALA A C 1
ATOM 765 O O . ALA A 1 98 ? 49.455 22.834 -69.584 1.00 96.19 98 ALA A O 1
ATOM 766 N N . GLN A 1 99 ? 49.199 22.531 -71.785 1.00 96.06 99 GLN A N 1
ATOM 767 C CA . GLN A 1 99 ? 47.791 22.139 -71.707 1.00 96.06 99 GLN A CA 1
ATOM 768 C C . GLN A 1 99 ? 47.624 20.713 -71.163 1.00 96.06 99 GLN A C 1
ATOM 770 O O . GLN A 1 99 ? 46.718 20.479 -70.363 1.00 96.06 99 GLN A O 1
ATOM 775 N N . ASP A 1 100 ? 48.493 19.786 -71.564 1.00 96.12 100 ASP A N 1
ATOM 776 C CA . ASP A 1 100 ? 48.522 18.407 -71.076 1.00 96.12 100 ASP A CA 1
ATOM 777 C C . ASP A 1 100 ? 48.925 18.372 -69.584 1.00 96.12 100 ASP A C 1
ATOM 779 O O . ASP A 1 100 ? 48.233 17.748 -68.782 1.00 96.12 100 ASP A O 1
ATOM 783 N N . GLU A 1 101 ? 49.936 19.146 -69.169 1.00 96.31 101 GLU A N 1
ATOM 784 C CA . GLU A 1 101 ? 50.322 19.345 -67.760 1.00 96.31 101 GLU A CA 1
ATOM 785 C C . GLU A 1 101 ? 49.198 20.008 -66.941 1.00 96.31 101 GLU A C 1
ATOM 787 O O . GLU A 1 101 ? 48.867 19.548 -65.849 1.00 96.31 101 GLU A O 1
ATOM 792 N N . ALA A 1 102 ? 48.538 21.045 -67.470 1.00 96.81 102 ALA A N 1
ATOM 793 C CA . ALA A 1 102 ? 47.398 21.678 -66.803 1.00 96.81 102 ALA A CA 1
ATOM 794 C C . ALA A 1 102 ? 46.184 20.739 -66.674 1.00 96.81 102 ALA A C 1
ATOM 796 O O . ALA A 1 102 ? 45.416 20.855 -65.715 1.00 96.81 102 ALA A O 1
ATOM 797 N N . ASN A 1 103 ? 45.999 19.809 -67.615 1.00 97.00 103 ASN A N 1
ATOM 798 C CA . ASN A 1 103 ? 44.992 18.753 -67.517 1.00 97.00 103 ASN A CA 1
ATOM 799 C C . ASN A 1 103 ? 45.387 17.707 -66.464 1.00 97.00 103 ASN A C 1
ATOM 801 O O . ASN A 1 103 ? 44.537 17.288 -65.682 1.00 97.00 103 ASN A O 1
ATOM 805 N N . GLU A 1 104 ? 46.666 17.332 -66.384 1.00 97.00 104 GLU A N 1
ATOM 806 C CA . GLU A 1 104 ? 47.169 16.397 -65.374 1.00 97.00 104 GLU A CA 1
ATOM 807 C C . GLU A 1 104 ? 47.061 16.978 -63.953 1.00 97.00 104 GLU A C 1
ATOM 809 O O . GLU A 1 104 ? 46.588 16.302 -63.042 1.00 97.00 104 GLU A O 1
ATOM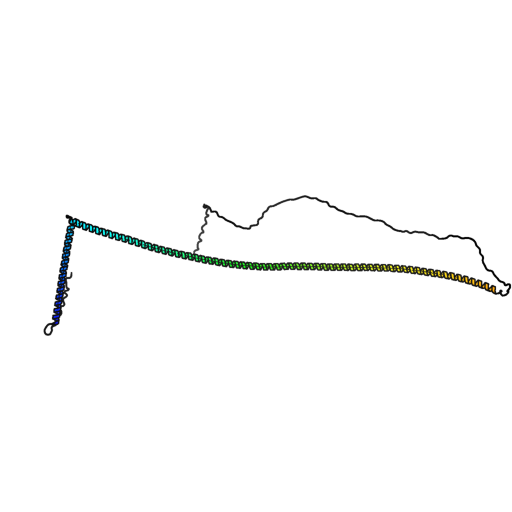 814 N N . ILE A 1 105 ? 47.411 18.257 -63.762 1.00 97.06 105 ILE A N 1
ATOM 815 C CA . ILE A 1 105 ? 47.259 18.970 -62.482 1.00 97.06 105 ILE A CA 1
ATOM 816 C C . ILE A 1 105 ? 45.788 19.007 -62.046 1.00 97.06 105 ILE A C 1
ATOM 818 O O . ILE A 1 105 ? 45.499 18.762 -60.874 1.00 97.06 105 ILE A O 1
ATOM 822 N N . LYS A 1 106 ? 44.849 19.257 -62.972 1.00 97.56 106 LYS A N 1
ATOM 823 C CA . LYS A 1 106 ? 43.406 19.172 -62.682 1.00 97.56 106 LYS A CA 1
ATOM 824 C C . LYS A 1 106 ? 42.996 17.759 -62.287 1.00 97.56 106 LYS A C 1
ATOM 826 O O . LYS A 1 106 ? 42.374 17.601 -61.246 1.00 97.56 106 LYS A O 1
ATOM 831 N N . ALA A 1 107 ? 43.391 16.742 -63.054 1.00 97.31 107 ALA A N 1
ATOM 832 C CA . ALA A 1 107 ? 43.058 15.350 -62.759 1.00 97.31 107 ALA A CA 1
ATOM 833 C C . ALA A 1 107 ? 43.597 14.899 -61.387 1.00 97.31 107 ALA A C 1
ATOM 835 O O . ALA A 1 107 ? 42.877 14.248 -60.631 1.00 97.31 107 ALA A O 1
ATOM 836 N N . ARG A 1 108 ? 44.825 15.303 -61.020 1.00 97.31 108 ARG A N 1
ATOM 837 C CA . ARG A 1 108 ? 45.386 15.072 -59.677 1.00 97.31 108 ARG A CA 1
ATOM 838 C C . ARG A 1 108 ? 44.576 15.794 -58.593 1.00 97.31 108 ARG A C 1
ATOM 840 O O . ARG A 1 108 ? 44.165 15.155 -57.631 1.00 97.31 108 ARG A O 1
ATOM 847 N N . ALA A 1 109 ? 44.276 17.083 -58.766 1.00 97.75 109 ALA A N 1
ATOM 848 C CA . ALA A 1 109 ? 43.503 17.864 -57.794 1.00 97.75 109 ALA A CA 1
ATOM 849 C C . ALA A 1 109 ? 42.045 17.377 -57.635 1.00 97.75 109 ALA A C 1
ATOM 851 O O . ALA A 1 109 ? 41.494 17.402 -56.534 1.00 97.75 109 ALA A O 1
ATOM 852 N N . GLU A 1 110 ? 41.417 16.904 -58.713 1.00 97.31 110 GLU A N 1
ATOM 853 C CA . GLU A 1 110 ? 40.079 16.304 -58.698 1.00 97.31 110 GLU A CA 1
ATOM 854 C C . GLU A 1 110 ? 40.085 14.932 -58.008 1.00 97.31 110 GLU A C 1
ATOM 856 O O . GLU A 1 110 ? 39.192 14.659 -57.202 1.00 97.31 110 GLU A O 1
ATOM 861 N N . ALA A 1 111 ? 41.113 14.106 -58.234 1.00 97.19 111 ALA A N 1
ATOM 862 C CA . ALA A 1 111 ? 41.300 12.841 -57.525 1.00 97.19 111 ALA A CA 1
ATOM 863 C C . ALA A 1 111 ? 41.561 13.055 -56.022 1.00 97.19 111 ALA A C 1
ATOM 865 O O . ALA A 1 111 ? 40.894 12.441 -55.190 1.00 97.19 111 ALA A O 1
ATOM 866 N N . GLU A 1 112 ? 42.466 13.966 -55.652 1.00 97.25 112 GLU A N 1
ATOM 867 C CA . GLU A 1 112 ? 42.736 14.337 -54.255 1.00 97.25 112 GLU A CA 1
ATOM 868 C C . GLU A 1 112 ? 41.486 14.908 -53.568 1.00 97.25 112 GLU A C 1
ATOM 870 O O . GLU A 1 112 ? 41.119 14.470 -52.475 1.00 97.25 112 GLU A O 1
ATOM 875 N N . GLY A 1 113 ? 40.768 15.821 -54.229 1.00 97.94 113 GLY A N 1
ATOM 876 C CA . GLY A 1 113 ? 39.496 16.358 -53.743 1.00 97.94 113 GLY A CA 1
ATOM 877 C C . GLY A 1 113 ? 38.415 15.283 -53.585 1.00 97.94 113 GLY A C 1
ATOM 878 O O . GLY A 1 113 ? 37.663 15.304 -52.607 1.00 97.94 113 GLY A O 1
ATOM 879 N N . GLY A 1 114 ? 38.366 14.310 -54.499 1.00 97.69 114 GLY A N 1
ATOM 880 C CA . GLY A 1 114 ? 37.515 13.125 -54.410 1.00 97.69 114 GLY A CA 1
ATOM 881 C C . GLY A 1 114 ? 37.862 12.242 -53.210 1.00 97.69 114 GLY A C 1
ATOM 882 O O . GLY A 1 114 ? 36.975 11.897 -52.432 1.00 97.69 114 GLY A O 1
ATOM 883 N N . HIS A 1 115 ? 39.146 11.942 -52.994 1.00 97.75 115 HIS A N 1
ATOM 884 C CA . HIS A 1 115 ? 39.615 11.171 -51.839 1.00 97.75 115 HIS A CA 1
ATOM 885 C C . HIS A 1 115 ? 39.329 11.874 -50.503 1.00 97.75 115 HIS A C 1
ATOM 887 O O . HIS A 1 115 ? 38.900 11.220 -49.551 1.00 97.75 115 HIS A O 1
ATOM 893 N N . ILE A 1 116 ? 39.508 13.198 -50.426 1.00 97.94 116 ILE A N 1
ATOM 894 C CA . ILE A 1 116 ? 39.195 13.989 -49.226 1.00 97.94 116 ILE A CA 1
ATOM 895 C C . ILE A 1 116 ? 37.689 13.952 -48.926 1.00 97.94 116 ILE A C 1
ATOM 897 O O . ILE A 1 116 ? 37.310 13.720 -47.777 1.00 97.94 116 ILE A O 1
ATOM 901 N N . ARG A 1 117 ? 36.827 14.118 -49.943 1.00 98.25 117 ARG A N 1
ATOM 902 C CA . ARG A 1 117 ? 35.363 14.013 -49.789 1.00 98.25 117 ARG A CA 1
ATOM 903 C C . ARG A 1 117 ? 34.934 12.614 -49.362 1.00 98.25 117 ARG A C 1
ATOM 905 O O . ARG A 1 117 ? 34.286 12.483 -48.330 1.00 98.25 117 ARG A O 1
ATOM 912 N N . ALA A 1 118 ? 35.369 11.577 -50.078 1.00 97.88 118 ALA A N 1
ATOM 913 C CA . ALA A 1 118 ? 35.031 10.188 -49.770 1.00 97.88 118 ALA A CA 1
ATOM 914 C C . ALA A 1 118 ? 35.467 9.785 -48.351 1.00 97.88 118 ALA A C 1
ATOM 916 O O . ALA A 1 118 ? 34.727 9.098 -47.646 1.00 97.88 118 ALA A O 1
ATOM 917 N N . LYS A 1 119 ? 36.635 10.258 -47.890 1.00 98.12 119 LYS A N 1
ATOM 918 C CA . LYS A 1 119 ? 37.069 10.064 -46.502 1.00 98.12 119 LYS A CA 1
ATOM 919 C C . LYS A 1 119 ? 36.164 10.801 -45.511 1.00 98.12 119 LYS A C 1
ATOM 921 O O . LYS A 1 119 ? 35.710 10.186 -44.553 1.00 98.12 119 LYS A O 1
ATOM 926 N N . ALA A 1 120 ? 35.882 12.085 -45.734 1.00 98.19 120 ALA A N 1
ATOM 927 C CA . ALA A 1 120 ? 35.024 12.871 -44.844 1.00 98.19 120 ALA A CA 1
ATOM 928 C C . ALA A 1 120 ? 33.590 12.310 -44.763 1.00 98.19 120 ALA A C 1
ATOM 930 O O . ALA A 1 120 ? 32.986 12.308 -43.692 1.00 98.19 120 ALA A O 1
ATOM 931 N N . GLU A 1 121 ? 33.061 11.789 -45.870 1.00 98.00 121 GLU A N 1
ATOM 932 C CA . GLU A 1 121 ? 31.765 11.109 -45.938 1.00 98.00 121 GLU A CA 1
ATOM 933 C C . GLU A 1 121 ? 31.780 9.769 -45.187 1.00 98.00 121 GLU A C 1
ATOM 935 O O . GLU A 1 121 ? 30.848 9.493 -44.430 1.00 98.00 121 GLU A O 1
ATOM 940 N N . ALA A 1 122 ? 32.848 8.974 -45.318 1.00 98.06 122 ALA A N 1
ATOM 941 C CA . ALA A 1 122 ? 33.027 7.731 -44.566 1.00 98.06 122 ALA A CA 1
ATOM 942 C C . ALA A 1 122 ? 33.177 7.977 -43.053 1.00 98.06 122 ALA A C 1
ATOM 944 O O . ALA A 1 122 ? 32.514 7.310 -42.256 1.00 98.06 122 ALA A O 1
ATOM 945 N N . ASP A 1 123 ? 33.980 8.967 -42.650 1.00 97.94 123 ASP A N 1
ATOM 946 C CA . ASP A 1 123 ? 34.147 9.374 -41.250 1.00 97.94 123 ASP A CA 1
ATOM 947 C C . ASP A 1 123 ? 32.812 9.899 -40.673 1.00 97.94 123 ASP A C 1
ATOM 949 O O . ASP A 1 123 ? 32.413 9.520 -39.568 1.00 97.94 123 ASP A O 1
ATOM 953 N N . ALA A 1 124 ? 32.055 10.697 -41.437 1.00 98.25 124 ALA A N 1
ATOM 954 C CA . ALA A 1 124 ? 30.731 11.180 -41.037 1.00 98.25 124 ALA A CA 1
ATOM 955 C C . ALA A 1 124 ? 29.687 10.052 -40.930 1.00 98.25 124 ALA A C 1
ATOM 957 O O . ALA A 1 124 ? 28.888 10.049 -39.991 1.00 98.25 124 ALA A O 1
ATOM 958 N N . ALA A 1 125 ? 29.690 9.081 -41.847 1.00 98.00 125 ALA A N 1
ATOM 959 C CA . ALA A 1 125 ? 28.829 7.901 -41.771 1.00 98.00 125 ALA A CA 1
ATOM 960 C C . ALA A 1 125 ? 29.173 7.038 -40.545 1.00 98.00 125 ALA A C 1
ATOM 962 O O . ALA A 1 125 ? 28.283 6.673 -39.777 1.00 98.00 125 ALA A O 1
ATOM 963 N N . ALA A 1 126 ? 30.463 6.797 -40.293 1.00 98.12 126 ALA A N 1
ATOM 964 C CA . ALA A 1 126 ? 30.929 6.066 -39.118 1.00 98.12 126 ALA A CA 1
ATOM 965 C C . ALA A 1 126 ? 30.549 6.763 -37.799 1.00 98.12 126 ALA A C 1
ATOM 967 O O . ALA A 1 126 ? 30.236 6.082 -36.821 1.00 98.12 126 ALA A O 1
ATOM 968 N N . LEU A 1 127 ? 30.541 8.101 -37.757 1.00 97.94 127 LEU A N 1
ATOM 969 C CA . LEU A 1 127 ? 30.043 8.864 -36.610 1.00 97.94 127 LEU A CA 1
ATOM 970 C C . LEU A 1 127 ? 28.523 8.734 -36.445 1.00 97.94 127 LEU A C 1
ATOM 972 O O . LEU A 1 127 ? 28.079 8.445 -35.335 1.00 97.94 127 LEU A O 1
ATOM 976 N N . ARG A 1 128 ? 27.727 8.868 -37.518 1.00 98.25 128 ARG A N 1
ATOM 977 C CA . ARG A 1 128 ? 26.261 8.669 -37.470 1.00 98.25 128 ARG A CA 1
ATOM 978 C C . ARG A 1 128 ? 25.903 7.297 -36.902 1.00 98.25 128 ARG A C 1
ATOM 980 O O . ARG A 1 128 ? 25.229 7.234 -35.881 1.00 98.25 128 ARG A O 1
ATOM 987 N N . THR A 1 129 ? 26.481 6.223 -37.442 1.00 98.44 129 THR A N 1
ATOM 988 C CA . THR A 1 129 ? 26.245 4.850 -36.961 1.00 98.44 129 THR A CA 1
ATOM 989 C C . THR A 1 129 ? 26.687 4.622 -35.509 1.00 98.44 129 THR A C 1
ATOM 991 O O . THR A 1 129 ? 26.131 3.762 -34.827 1.00 98.44 129 THR A O 1
ATOM 994 N N . ARG A 1 130 ? 27.669 5.376 -34.991 1.00 98.31 130 ARG A N 1
ATOM 995 C CA . ARG A 1 130 ? 28.033 5.342 -33.560 1.00 98.31 130 ARG A CA 1
ATOM 996 C C . ARG A 1 130 ? 27.009 6.072 -32.690 1.00 98.31 130 ARG A C 1
ATOM 998 O O . ARG A 1 130 ? 26.651 5.549 -31.640 1.00 98.31 130 ARG A O 1
ATOM 1005 N N . TYR A 1 131 ? 26.529 7.240 -33.117 1.00 98.12 131 TYR A N 1
ATOM 1006 C CA . TYR A 1 131 ? 25.507 7.990 -32.382 1.00 98.12 131 TYR A CA 1
ATOM 1007 C C . TYR A 1 131 ? 24.141 7.299 -32.407 1.00 98.12 131 TYR A C 1
ATOM 1009 O O . TYR A 1 131 ? 23.486 7.245 -31.375 1.00 98.12 131 TYR A O 1
ATOM 1017 N N . GLU A 1 132 ? 23.742 6.709 -33.535 1.00 98.38 132 GLU A N 1
ATOM 1018 C CA . GLU A 1 132 ? 22.528 5.888 -33.659 1.00 98.38 132 GLU A CA 1
ATOM 1019 C C . GLU A 1 132 ? 22.542 4.727 -32.655 1.00 98.38 132 GLU A C 1
ATOM 1021 O O . GLU A 1 132 ? 21.590 4.562 -31.895 1.00 98.38 132 GLU A O 1
ATOM 1026 N N . LYS A 1 133 ? 23.658 3.986 -32.572 1.00 98.38 133 LYS A N 1
ATOM 1027 C CA . LYS A 1 133 ? 23.841 2.916 -31.577 1.00 98.38 133 LYS A CA 1
ATOM 1028 C C . LYS A 1 133 ? 23.758 3.441 -30.147 1.00 98.38 133 LYS A C 1
ATOM 1030 O O . LYS A 1 133 ? 22.951 2.935 -29.374 1.00 98.38 133 LYS A O 1
ATOM 1035 N N . LEU A 1 134 ? 24.510 4.495 -29.823 1.00 98.44 134 LEU A N 1
ATOM 1036 C CA . LEU A 1 134 ? 24.510 5.094 -28.485 1.00 98.44 134 LEU A CA 1
ATOM 1037 C C . LEU A 1 134 ? 23.117 5.599 -28.067 1.00 98.44 134 LEU A C 1
ATOM 1039 O O . LEU A 1 134 ? 22.748 5.468 -26.905 1.00 98.44 134 LEU A O 1
ATOM 1043 N N . LEU A 1 135 ? 22.327 6.143 -28.998 1.00 98.38 135 LEU A N 1
ATOM 1044 C CA . LEU A 1 135 ? 20.934 6.519 -28.744 1.00 98.38 135 LEU A CA 1
ATOM 1045 C C . LEU A 1 135 ? 20.073 5.283 -28.452 1.00 98.38 135 LEU A C 1
ATOM 1047 O O . LEU A 1 135 ? 19.387 5.265 -27.435 1.00 98.38 135 LEU A O 1
ATOM 1051 N N . THR A 1 136 ? 20.169 4.220 -29.261 1.00 98.44 136 THR A N 1
ATOM 1052 C CA . THR A 1 136 ? 19.421 2.977 -28.989 1.00 98.44 136 THR A CA 1
ATOM 1053 C C . THR A 1 136 ? 19.821 2.309 -27.670 1.00 98.44 136 THR A C 1
ATOM 1055 O O . THR A 1 136 ? 18.947 1.817 -26.965 1.00 98.44 136 THR A O 1
ATOM 1058 N N . GLU A 1 137 ? 21.101 2.344 -27.289 1.00 98.25 137 GLU A N 1
ATOM 1059 C CA . GLU A 1 137 ? 21.598 1.843 -25.998 1.00 98.25 137 GLU A CA 1
ATOM 1060 C C . GLU A 1 137 ? 21.071 2.685 -24.820 1.00 98.25 137 GLU A C 1
ATOM 1062 O O . GLU A 1 137 ? 20.692 2.142 -23.781 1.00 98.25 137 GLU A O 1
ATOM 1067 N N . LEU A 1 138 ? 21.000 4.013 -24.973 1.00 98.50 138 LEU A N 1
ATOM 1068 C CA . LEU A 1 138 ? 20.446 4.913 -23.956 1.00 98.50 138 LEU A CA 1
ATOM 1069 C C . LEU A 1 138 ? 18.930 4.755 -23.795 1.00 98.50 138 LEU A C 1
ATOM 1071 O O . LEU A 1 138 ? 18.445 4.779 -22.664 1.00 98.50 138 LEU A O 1
ATOM 1075 N N . ASP A 1 139 ? 18.186 4.576 -24.885 1.00 98.06 139 ASP A N 1
ATOM 1076 C CA . ASP A 1 139 ? 16.732 4.399 -24.838 1.00 98.06 139 ASP A CA 1
ATOM 1077 C C . ASP A 1 139 ? 16.331 2.993 -24.358 1.00 98.06 139 ASP A C 1
ATOM 1079 O O . ASP A 1 139 ? 15.387 2.870 -23.577 1.00 98.06 139 ASP A O 1
ATOM 1083 N N . GLN A 1 140 ? 17.101 1.949 -24.698 1.00 98.12 140 GLN A N 1
ATOM 1084 C CA . GLN A 1 140 ? 16.985 0.628 -24.062 1.00 98.12 140 GLN A CA 1
ATOM 1085 C C . GLN A 1 140 ? 17.204 0.734 -22.551 1.00 98.12 140 GLN A C 1
ATOM 1087 O O . GLN A 1 140 ? 16.332 0.349 -21.775 1.00 98.12 140 GLN A O 1
ATOM 1092 N N . ARG A 1 141 ? 18.312 1.349 -22.121 1.00 98.00 141 ARG A N 1
ATOM 1093 C CA . ARG A 1 141 ? 18.635 1.497 -20.698 1.00 98.00 141 ARG A CA 1
ATOM 1094 C C . ARG A 1 141 ? 17.619 2.352 -19.934 1.00 98.00 141 ARG A C 1
ATOM 1096 O O . ARG A 1 141 ? 17.387 2.111 -18.752 1.00 98.00 141 ARG A O 1
ATOM 1103 N N . ARG A 1 142 ? 16.995 3.346 -20.579 1.00 98.00 142 ARG A N 1
ATOM 1104 C CA . ARG A 1 142 ? 15.855 4.090 -20.013 1.00 98.00 142 ARG A CA 1
ATOM 1105 C C . ARG A 1 142 ? 14.656 3.175 -19.796 1.00 98.00 142 ARG A C 1
ATOM 1107 O O . ARG A 1 142 ? 14.164 3.119 -18.676 1.00 98.00 142 ARG A O 1
ATOM 1114 N N . ALA A 1 143 ? 14.240 2.428 -20.819 1.00 98.06 143 ALA A N 1
ATOM 1115 C CA . ALA A 1 143 ? 13.117 1.499 -20.720 1.00 98.06 143 ALA A CA 1
ATOM 1116 C C . ALA A 1 143 ? 13.351 0.407 -19.657 1.00 98.06 143 ALA A C 1
ATOM 1118 O O . ALA A 1 143 ? 12.430 0.071 -18.915 1.00 98.06 143 ALA A O 1
ATOM 1119 N N . GLU A 1 144 ? 14.583 -0.096 -19.529 1.00 97.75 144 GLU A N 1
ATOM 1120 C CA . GLU A 1 144 ? 14.996 -1.013 -18.458 1.00 97.75 144 GLU A CA 1
ATOM 1121 C C . GLU A 1 144 ? 14.849 -0.369 -17.072 1.00 97.75 144 GLU A C 1
ATOM 1123 O O . GLU A 1 144 ? 14.141 -0.909 -16.225 1.00 97.75 144 GLU A O 1
ATOM 1128 N N . MET A 1 145 ? 15.440 0.811 -16.842 1.00 97.75 145 MET A N 1
ATOM 1129 C CA . MET A 1 145 ? 15.342 1.514 -15.553 1.00 97.75 145 MET A CA 1
ATOM 1130 C C . MET A 1 145 ? 13.900 1.918 -15.206 1.00 97.75 145 MET A C 1
ATOM 1132 O O . MET A 1 145 ? 13.518 1.883 -14.037 1.00 97.75 145 MET A O 1
ATOM 1136 N N . GLU A 1 146 ? 13.082 2.284 -16.194 1.00 97.69 146 GLU A N 1
ATOM 1137 C CA . GLU A 1 146 ? 11.658 2.581 -16.008 1.00 97.69 146 GLU A CA 1
ATOM 1138 C C . GLU A 1 146 ? 10.857 1.320 -15.656 1.00 97.69 146 GLU A C 1
ATOM 1140 O O . GLU A 1 146 ? 10.016 1.368 -14.756 1.00 97.69 146 GLU A O 1
ATOM 1145 N N . ALA A 1 147 ? 11.147 0.179 -16.292 1.00 98.00 147 ALA A N 1
ATOM 1146 C CA . ALA A 1 147 ? 10.534 -1.108 -15.969 1.00 98.00 147 ALA A CA 1
ATOM 1147 C C . ALA A 1 147 ? 10.958 -1.625 -14.582 1.00 98.00 147 ALA A C 1
ATOM 1149 O O . ALA A 1 147 ? 10.107 -2.086 -13.818 1.00 98.00 147 ALA A O 1
ATOM 1150 N N . GLU A 1 148 ? 12.236 -1.499 -14.213 1.00 97.75 148 GLU A N 1
ATOM 1151 C CA . GLU A 1 148 ? 12.736 -1.812 -12.869 1.00 97.75 148 GLU A CA 1
ATOM 1152 C C . GLU A 1 148 ? 12.086 -0.915 -11.812 1.00 97.75 148 GLU A C 1
ATOM 1154 O O . GLU A 1 148 ? 11.534 -1.417 -10.831 1.00 97.75 148 GLU A O 1
ATOM 1159 N N . HIS A 1 149 ? 12.089 0.406 -12.019 1.00 98.06 149 HIS A N 1
ATOM 1160 C CA . HIS A 1 149 ? 11.484 1.364 -11.095 1.00 98.06 149 HIS A CA 1
ATOM 1161 C C . HIS A 1 149 ? 9.984 1.106 -10.924 1.00 98.06 149 HIS A C 1
ATOM 1163 O O . HIS A 1 149 ? 9.487 1.055 -9.797 1.00 98.06 149 HIS A O 1
ATOM 1169 N N . ARG A 1 150 ? 9.268 0.864 -12.028 1.00 98.12 150 ARG A N 1
ATOM 1170 C CA . ARG A 1 150 ? 7.856 0.484 -12.011 1.00 98.12 150 ARG A CA 1
ATOM 1171 C C . ARG A 1 150 ? 7.631 -0.824 -11.255 1.00 98.12 150 ARG A C 1
ATOM 1173 O O . ARG A 1 150 ? 6.761 -0.863 -10.392 1.00 98.12 150 ARG A O 1
ATOM 1180 N N . GLY A 1 151 ? 8.432 -1.857 -11.511 1.00 98.31 151 GLY A N 1
ATOM 1181 C CA . GLY A 1 151 ? 8.345 -3.140 -10.813 1.00 98.31 151 GLY A CA 1
ATOM 1182 C C . GLY A 1 151 ? 8.651 -3.037 -9.314 1.00 98.31 151 GLY A C 1
ATOM 1183 O O . GLY A 1 151 ? 8.038 -3.743 -8.515 1.00 98.31 151 GLY A O 1
ATOM 1184 N N . VAL A 1 152 ? 9.550 -2.136 -8.905 1.00 98.25 152 VAL A N 1
ATOM 1185 C CA . VAL A 1 152 ? 9.802 -1.813 -7.489 1.00 98.25 152 VAL A CA 1
ATOM 1186 C C . VAL A 1 152 ? 8.615 -1.065 -6.875 1.00 98.25 152 VAL A C 1
ATOM 1188 O O . VAL A 1 152 ? 8.199 -1.417 -5.774 1.00 98.25 152 VAL A O 1
ATOM 1191 N N . LEU A 1 153 ? 8.022 -0.090 -7.573 1.00 98.19 153 LEU A N 1
ATOM 1192 C CA . LEU A 1 153 ? 6.824 0.614 -7.097 1.00 98.19 153 LEU A CA 1
ATOM 1193 C C . LEU A 1 153 ? 5.597 -0.303 -6.996 1.00 98.19 153 LEU A C 1
ATOM 1195 O O . LEU A 1 153 ? 4.839 -0.189 -6.038 1.00 98.19 153 LEU A O 1
ATOM 1199 N N . GLU A 1 154 ? 5.390 -1.207 -7.953 1.00 98.25 154 GLU A N 1
ATOM 1200 C CA . GLU A 1 154 ? 4.278 -2.166 -7.940 1.00 98.25 154 GLU A CA 1
ATOM 1201 C C . GLU A 1 154 ? 4.446 -3.192 -6.802 1.00 98.25 154 GLU A C 1
ATOM 1203 O O . GLU A 1 154 ? 3.487 -3.439 -6.071 1.00 98.25 154 GLU A O 1
ATOM 1208 N N . LYS A 1 155 ? 5.669 -3.686 -6.547 1.00 98.06 155 LYS A N 1
ATOM 1209 C CA . LYS A 1 155 ? 5.978 -4.510 -5.359 1.00 98.06 155 LYS A CA 1
ATOM 1210 C C . LYS A 1 155 ? 5.764 -3.749 -4.051 1.00 98.06 155 LYS A C 1
ATOM 1212 O O . LYS A 1 155 ? 5.055 -4.240 -3.182 1.00 98.06 155 LYS A O 1
ATOM 1217 N N . ALA A 1 156 ? 6.309 -2.538 -3.925 1.00 97.94 156 ALA A N 1
ATOM 1218 C CA . ALA A 1 156 ? 6.172 -1.727 -2.714 1.00 97.94 156 ALA A CA 1
ATOM 1219 C C . ALA A 1 156 ? 4.707 -1.358 -2.414 1.00 97.94 156 ALA A C 1
ATOM 1221 O O . ALA A 1 156 ? 4.316 -1.305 -1.249 1.00 97.94 156 ALA A O 1
ATOM 1222 N N . ARG A 1 157 ? 3.878 -1.149 -3.448 1.00 97.69 157 ARG A N 1
ATOM 1223 C CA . ARG A 1 157 ? 2.424 -0.975 -3.303 1.00 97.69 157 ARG A CA 1
ATOM 1224 C C . ARG A 1 157 ? 1.749 -2.254 -2.820 1.00 97.69 157 ARG A C 1
ATOM 1226 O O . ARG A 1 157 ? 1.048 -2.192 -1.820 1.00 97.69 157 ARG A O 1
ATOM 1233 N N . ALA A 1 158 ? 2.010 -3.399 -3.451 1.00 98.19 158 ALA A N 1
ATOM 1234 C CA . ALA A 1 158 ? 1.435 -4.680 -3.032 1.00 98.19 158 ALA A CA 1
ATOM 1235 C C . ALA A 1 158 ? 1.853 -5.078 -1.600 1.00 98.19 158 ALA A C 1
ATOM 1237 O O . ALA A 1 158 ? 1.039 -5.580 -0.826 1.00 98.19 158 ALA A O 1
ATOM 1238 N N . GLU A 1 159 ? 3.101 -4.810 -1.208 1.00 97.31 159 GLU A N 1
ATOM 1239 C CA . GLU A 1 159 ? 3.586 -5.015 0.161 1.00 97.31 159 GLU A CA 1
ATOM 1240 C C . GLU A 1 159 ? 2.910 -4.066 1.160 1.00 97.31 159 GLU A C 1
ATOM 1242 O O . GLU A 1 159 ? 2.492 -4.515 2.228 1.00 97.31 159 GLU A O 1
ATOM 1247 N N . ALA A 1 160 ? 2.743 -2.784 0.816 1.00 97.88 160 ALA A N 1
ATOM 1248 C CA . ALA A 1 160 ? 2.026 -1.821 1.649 1.00 97.88 160 ALA A CA 1
ATOM 1249 C C . ALA A 1 160 ? 0.532 -2.164 1.782 1.00 97.88 160 ALA A C 1
ATOM 1251 O O . ALA A 1 160 ? -0.009 -2.107 2.883 1.00 97.88 160 ALA A O 1
ATOM 1252 N N . GLU A 1 161 ? -0.128 -2.571 0.695 1.00 98.19 161 GLU A N 1
ATOM 1253 C CA . GLU A 1 161 ? -1.521 -3.031 0.692 1.00 98.19 161 GLU A CA 1
ATOM 1254 C C . GLU A 1 161 ? -1.697 -4.287 1.552 1.00 98.19 161 GLU A C 1
ATOM 1256 O O . GLU A 1 161 ? -2.617 -4.331 2.369 1.00 98.19 161 GLU A O 1
ATOM 1261 N N . ARG A 1 162 ? -0.775 -5.258 1.462 1.00 98.31 162 ARG A N 1
ATOM 1262 C CA . ARG A 1 162 ? -0.753 -6.442 2.336 1.00 98.31 162 ARG A CA 1
ATOM 1263 C C . ARG A 1 162 ? -0.600 -6.055 3.809 1.00 98.31 162 ARG A C 1
ATOM 1265 O O . ARG A 1 162 ? -1.396 -6.498 4.629 1.00 98.31 162 ARG A O 1
ATOM 1272 N N . ILE A 1 163 ? 0.374 -5.206 4.147 1.00 98.25 163 ILE A N 1
ATOM 1273 C CA . ILE A 1 163 ? 0.624 -4.764 5.531 1.00 98.25 163 ILE A CA 1
ATOM 1274 C C . ILE A 1 163 ? -0.578 -3.985 6.090 1.00 98.25 163 ILE A C 1
ATOM 1276 O O . ILE A 1 163 ? -0.968 -4.193 7.237 1.00 98.25 163 ILE A O 1
ATOM 1280 N N . VAL A 1 164 ? -1.201 -3.117 5.289 1.00 98.31 164 VAL A N 1
ATOM 1281 C CA . VAL A 1 164 ? -2.405 -2.367 5.685 1.00 98.31 164 VAL A CA 1
ATOM 1282 C C . VAL A 1 164 ? -3.628 -3.284 5.809 1.00 98.31 164 VAL A C 1
ATOM 1284 O O . VAL A 1 164 ? -4.451 -3.062 6.694 1.00 98.31 164 VAL A O 1
ATOM 1287 N N . GLY A 1 165 ? -3.748 -4.319 4.974 1.00 98.38 165 GLY A N 1
ATOM 1288 C CA . GLY A 1 165 ? -4.768 -5.364 5.101 1.00 98.38 165 GLY A CA 1
ATOM 1289 C C . GLY A 1 165 ? -4.617 -6.156 6.400 1.00 98.38 165 GLY A C 1
ATOM 1290 O O . GLY A 1 165 ? -5.530 -6.165 7.221 1.00 98.38 165 GLY A O 1
ATOM 1291 N N . GLU A 1 166 ? -3.433 -6.722 6.638 1.00 98.25 166 GLU A N 1
ATOM 1292 C CA . GLU A 1 166 ? -3.097 -7.479 7.853 1.00 98.25 166 GLU A CA 1
ATOM 1293 C C . GLU A 1 166 ? -3.291 -6.641 9.127 1.00 98.25 166 GLU A C 1
ATOM 1295 O O . GLU A 1 166 ? -3.866 -7.124 10.103 1.00 98.25 166 GLU A O 1
ATOM 1300 N N . ALA A 1 167 ? -2.891 -5.364 9.114 1.00 98.12 167 ALA A N 1
ATOM 1301 C CA . ALA A 1 167 ? -3.103 -4.450 10.236 1.00 98.12 167 ALA A CA 1
ATOM 1302 C C . ALA A 1 167 ? -4.591 -4.135 10.481 1.00 98.12 167 ALA A C 1
ATOM 1304 O O . ALA A 1 167 ? -5.010 -4.047 11.635 1.00 98.12 167 ALA A O 1
ATOM 1305 N N . ARG A 1 168 ? -5.404 -3.991 9.423 1.00 98.12 168 ARG A N 1
ATOM 1306 C CA . ARG A 1 168 ? -6.860 -3.787 9.538 1.00 98.12 168 ARG A CA 1
ATOM 1307 C C . ARG A 1 168 ? -7.576 -5.031 10.051 1.00 98.12 168 ARG A C 1
ATOM 1309 O O . ARG A 1 168 ? -8.452 -4.902 10.897 1.00 98.12 168 ARG A O 1
ATOM 1316 N N . GLU A 1 169 ? -7.195 -6.219 9.586 1.00 98.12 169 GLU A N 1
ATOM 1317 C CA . GLU A 1 169 ? -7.730 -7.477 10.114 1.00 98.12 169 GLU A CA 1
ATOM 1318 C C . GLU A 1 169 ? -7.355 -7.682 11.584 1.00 98.12 169 GLU A C 1
ATOM 1320 O O . GLU A 1 169 ? -8.206 -8.064 12.383 1.00 98.12 169 GLU A O 1
ATOM 1325 N N . ALA A 1 170 ? -6.103 -7.406 11.962 1.00 97.50 170 ALA A N 1
ATOM 1326 C CA . ALA A 1 170 ? -5.660 -7.502 13.350 1.00 97.50 170 ALA A CA 1
ATOM 1327 C C . ALA A 1 170 ? -6.402 -6.508 14.261 1.00 97.50 170 ALA A C 1
ATOM 1329 O O . ALA A 1 170 ? -6.818 -6.890 15.354 1.00 97.50 170 ALA A O 1
ATOM 1330 N N . ALA A 1 171 ? -6.616 -5.270 13.800 1.00 97.38 171 ALA A N 1
ATOM 1331 C CA . ALA A 1 171 ? -7.416 -4.276 14.513 1.00 97.38 171 ALA A CA 1
ATOM 1332 C C . ALA A 1 171 ? -8.873 -4.734 14.676 1.00 97.38 171 ALA A C 1
ATOM 1334 O O . ALA A 1 171 ? -9.351 -4.810 15.800 1.00 97.38 171 ALA A O 1
ATOM 1335 N N . ALA A 1 172 ? -9.542 -5.149 13.594 1.00 98.00 172 ALA A N 1
ATOM 1336 C CA . ALA A 1 172 ? -10.935 -5.596 13.643 1.00 98.00 172 ALA A CA 1
ATOM 1337 C C . ALA A 1 172 ? -11.147 -6.796 14.586 1.00 98.00 172 ALA A C 1
ATOM 1339 O O . ALA A 1 172 ? -12.114 -6.816 15.343 1.00 98.00 172 ALA A O 1
ATOM 1340 N N . ARG A 1 173 ? -10.220 -7.766 14.597 1.00 98.06 173 ARG A N 1
ATOM 1341 C CA . ARG A 1 173 ? -10.253 -8.904 15.537 1.00 98.06 173 ARG A CA 1
ATOM 1342 C C . ARG A 1 173 ? -10.042 -8.464 16.990 1.00 98.06 173 ARG A C 1
ATOM 1344 O O . ARG A 1 173 ? -10.663 -9.028 17.884 1.00 98.06 173 ARG A O 1
ATOM 1351 N N . LEU A 1 174 ? -9.178 -7.475 17.236 1.00 98.06 174 LEU A N 1
ATOM 1352 C CA . LEU A 1 174 ? -8.935 -6.933 18.577 1.00 98.06 174 LEU A CA 1
ATOM 1353 C C . LEU A 1 174 ? -10.110 -6.078 19.074 1.00 98.06 174 LEU A C 1
ATOM 1355 O O . LEU A 1 174 ? -10.437 -6.141 20.258 1.00 98.06 174 LEU A O 1
ATOM 1359 N N . ASP A 1 175 ? -10.758 -5.319 18.189 1.00 97.81 175 ASP A N 1
ATOM 1360 C CA . ASP A 1 175 ? -11.980 -4.567 18.483 1.00 97.81 175 ASP A CA 1
ATOM 1361 C C . ASP A 1 175 ? -13.137 -5.524 18.805 1.00 97.81 175 ASP A C 1
ATOM 1363 O O . ASP A 1 175 ? -13.820 -5.341 19.811 1.00 97.81 175 ASP A O 1
ATOM 1367 N N . GLU A 1 176 ? -13.315 -6.591 18.017 1.00 98.25 176 GLU A N 1
ATOM 1368 C CA . GLU A 1 176 ? -14.310 -7.637 18.280 1.00 98.25 176 GLU A CA 1
ATOM 1369 C C . GLU A 1 176 ? -14.039 -8.368 19.606 1.00 98.25 176 GLU A C 1
ATOM 1371 O O . GLU A 1 176 ? -14.942 -8.473 20.436 1.00 98.25 176 GLU A O 1
ATOM 1376 N N . GLU A 1 177 ? -12.800 -8.799 19.871 1.00 98.06 177 GLU A N 1
ATOM 1377 C CA . GLU A 1 177 ? -12.432 -9.418 21.153 1.00 98.06 177 GLU A CA 1
ATOM 1378 C C . GLU A 1 177 ? -12.641 -8.449 22.333 1.00 98.06 177 GLU A C 1
ATOM 1380 O O . GLU A 1 177 ? -13.102 -8.846 23.404 1.00 98.06 177 GLU A O 1
ATOM 1385 N N . SER A 1 178 ? -12.341 -7.161 22.151 1.00 98.19 178 SER A N 1
ATOM 1386 C CA . SER A 1 178 ? -12.535 -6.137 23.184 1.00 98.19 178 SER A CA 1
ATOM 1387 C C . SER A 1 178 ? -14.014 -5.849 23.443 1.00 98.19 178 SER A C 1
ATOM 1389 O O . SER A 1 178 ? -14.393 -5.652 24.597 1.00 98.19 178 SER A O 1
ATOM 1391 N N . LEU A 1 179 ? -14.859 -5.874 22.408 1.00 97.94 179 LEU A N 1
ATOM 1392 C CA . LEU A 1 179 ? -16.313 -5.788 22.542 1.00 97.94 179 LEU A CA 1
ATOM 1393 C C . LEU A 1 179 ? -16.872 -7.014 23.270 1.00 97.94 179 LEU A C 1
ATOM 1395 O O . LEU A 1 179 ? -17.598 -6.829 24.241 1.00 97.94 179 LEU A O 1
ATOM 1399 N N . GLN A 1 180 ? -16.477 -8.230 22.876 1.00 98.00 180 GLN A N 1
ATOM 1400 C CA . GLN A 1 180 ? -16.891 -9.476 23.534 1.00 98.00 180 GLN A CA 1
ATOM 1401 C C . GLN A 1 180 ? -16.492 -9.496 25.018 1.00 98.00 180 GLN A C 1
ATOM 1403 O O . GLN A 1 180 ? -17.321 -9.784 25.878 1.00 98.00 180 GLN A O 1
ATOM 1408 N N . ARG A 1 181 ? -15.248 -9.111 25.343 1.00 97.62 181 ARG A N 1
ATOM 1409 C CA . ARG A 1 181 ? -14.789 -8.961 26.736 1.00 97.62 181 ARG A CA 1
ATOM 1410 C C . ARG A 1 181 ? -15.606 -7.920 27.502 1.00 97.62 181 ARG A C 1
ATOM 1412 O O . ARG A 1 181 ? -15.889 -8.125 28.681 1.00 97.62 181 ARG A O 1
ATOM 1419 N N . ARG A 1 182 ? -15.978 -6.804 26.862 1.00 97.88 182 ARG A N 1
ATOM 1420 C CA . ARG A 1 182 ? -16.796 -5.766 27.503 1.00 97.88 182 ARG A CA 1
ATOM 1421 C C . ARG A 1 182 ? -18.209 -6.274 27.776 1.00 97.88 182 ARG A C 1
ATOM 1423 O O . ARG A 1 182 ? -18.661 -6.110 28.901 1.00 97.88 182 ARG A O 1
ATOM 1430 N N . THR A 1 183 ? -18.851 -6.955 26.824 1.00 98.06 183 THR A N 1
ATOM 1431 C CA . THR A 1 183 ? -20.192 -7.524 27.032 1.00 98.06 183 THR A CA 1
ATOM 1432 C C . THR A 1 183 ? -20.190 -8.608 28.104 1.00 98.06 183 THR A C 1
ATOM 1434 O O . THR A 1 183 ? -21.052 -8.565 28.970 1.00 98.06 183 THR A O 1
ATOM 1437 N N . THR A 1 184 ? -19.190 -9.500 28.159 1.00 97.62 184 THR A N 1
ATOM 1438 C CA . THR A 1 184 ? -19.114 -10.491 29.254 1.00 97.62 184 THR A CA 1
ATOM 1439 C C . THR A 1 184 ? -18.910 -9.840 30.624 1.00 97.62 184 THR A C 1
ATOM 1441 O O . THR A 1 184 ? -19.469 -10.304 31.609 1.00 97.62 184 THR A O 1
ATOM 1444 N N . VAL A 1 185 ? -18.149 -8.739 30.707 1.00 98.38 185 VAL A N 1
ATOM 1445 C CA . VAL A 1 185 ? -17.967 -7.991 31.966 1.00 98.38 185 VAL A CA 1
ATOM 1446 C C . VAL A 1 185 ? -19.224 -7.195 32.340 1.00 98.38 185 VAL A C 1
ATOM 1448 O O . VAL A 1 185 ? -19.530 -7.074 33.524 1.00 98.38 185 VAL A O 1
ATOM 1451 N N . GLU A 1 186 ? -19.965 -6.675 31.359 1.00 97.62 186 GLU A N 1
ATOM 1452 C CA . GLU A 1 186 ? -21.277 -6.045 31.553 1.00 97.62 186 GLU A CA 1
ATOM 1453 C C . GLU A 1 186 ? -22.299 -7.079 32.076 1.00 97.62 186 GLU A C 1
ATOM 1455 O O . GLU A 1 186 ? -22.945 -6.831 33.093 1.00 97.62 186 GLU A O 1
ATOM 1460 N N . GLU A 1 187 ? -22.365 -8.271 31.472 1.00 98.06 187 GLU A N 1
ATOM 1461 C CA . GLU A 1 187 ? -23.215 -9.399 31.888 1.00 98.06 187 GLU A CA 1
ATOM 1462 C C . GLU A 1 187 ? -22.863 -9.919 33.296 1.00 98.06 187 GLU A C 1
ATOM 1464 O O . GLU A 1 187 ? -23.738 -9.977 34.164 1.00 98.06 187 GLU A O 1
ATOM 1469 N N . ASP A 1 188 ? -21.590 -10.234 33.568 1.00 97.94 188 ASP A N 1
ATOM 1470 C CA . ASP A 1 188 ? -21.123 -10.680 34.891 1.00 97.94 188 ASP A CA 1
ATOM 1471 C C . ASP A 1 188 ? -21.413 -9.630 35.977 1.00 97.94 188 ASP A C 1
ATOM 1473 O O . ASP A 1 188 ? -21.820 -9.968 37.095 1.00 97.94 188 ASP A O 1
ATOM 1477 N N . PHE A 1 189 ? -21.246 -8.340 35.660 1.00 97.94 189 PHE A N 1
ATOM 1478 C CA . PHE A 1 189 ? -21.561 -7.248 36.578 1.00 97.94 189 PHE A CA 1
ATOM 1479 C C . PHE A 1 189 ? -23.068 -7.125 36.830 1.00 97.94 189 PHE A C 1
ATOM 1481 O O . PHE A 1 189 ? -23.476 -6.963 37.984 1.00 97.94 189 PHE A O 1
ATOM 1488 N N . GLU A 1 190 ? -23.913 -7.237 35.802 1.00 97.88 190 GLU A N 1
ATOM 1489 C CA . GLU A 1 190 ? -25.368 -7.236 35.977 1.00 97.88 190 GLU A CA 1
ATOM 1490 C C . GLU A 1 190 ? -25.850 -8.428 36.810 1.00 97.88 190 GLU A C 1
ATOM 1492 O O . GLU A 1 190 ? -26.680 -8.237 37.707 1.00 97.88 190 GLU A O 1
ATOM 1497 N N . ILE A 1 191 ? -25.289 -9.623 36.592 1.00 97.69 191 ILE A N 1
ATOM 1498 C CA . ILE A 1 191 ? -25.570 -10.835 37.375 1.00 97.69 191 ILE A CA 1
ATOM 1499 C C . ILE A 1 191 ? -25.137 -10.644 38.834 1.00 97.69 191 ILE A C 1
ATOM 1501 O O . ILE A 1 191 ? -25.944 -10.849 39.746 1.00 97.69 191 ILE A O 1
ATOM 1505 N N . ALA A 1 192 ? -23.909 -10.181 39.085 1.00 97.44 192 ALA A N 1
ATOM 1506 C CA . ALA A 1 192 ? -23.404 -9.933 40.436 1.00 97.44 192 ALA A CA 1
ATOM 1507 C C . ALA A 1 192 ? -24.220 -8.853 41.174 1.00 97.44 192 ALA A C 1
ATOM 1509 O O . ALA A 1 192 ? -24.548 -8.999 42.355 1.00 97.44 192 ALA A O 1
ATOM 1510 N N . MET A 1 193 ? -24.617 -7.784 40.478 1.00 96.38 193 MET A N 1
ATOM 1511 C CA . MET A 1 193 ? -25.469 -6.731 41.036 1.00 96.38 193 MET A CA 1
ATOM 1512 C C . MET A 1 193 ? -26.925 -7.183 41.211 1.00 96.38 193 MET A C 1
ATOM 1514 O O . MET A 1 193 ? -27.597 -6.726 42.136 1.00 96.38 193 MET A O 1
ATOM 1518 N N . ALA A 1 194 ? -27.445 -8.086 40.377 1.00 97.44 194 ALA A N 1
ATOM 1519 C CA . ALA A 1 194 ? -28.741 -8.732 40.589 1.00 97.44 194 ALA A CA 1
ATOM 1520 C C . ALA A 1 194 ? -28.718 -9.627 41.836 1.00 97.44 194 ALA A C 1
ATOM 1522 O O . ALA A 1 194 ? -29.566 -9.445 42.710 1.00 97.44 194 ALA A O 1
ATOM 1523 N N . ALA A 1 195 ? -27.713 -10.495 41.978 1.00 97.62 195 ALA A N 1
ATOM 1524 C CA . ALA A 1 195 ? -27.522 -11.330 43.164 1.00 97.62 195 ALA A CA 1
ATOM 1525 C C . ALA A 1 195 ? -27.433 -10.478 44.442 1.00 97.62 195 ALA A C 1
ATOM 1527 O O . ALA A 1 195 ? -28.223 -10.665 45.366 1.00 97.62 195 ALA A O 1
ATOM 1528 N N . ARG A 1 196 ? -26.577 -9.447 44.452 1.00 97.12 196 ARG A N 1
ATOM 1529 C CA . ARG A 1 196 ? -26.430 -8.531 45.595 1.00 97.12 196 ARG A CA 1
ATOM 1530 C C . ARG A 1 196 ? -27.711 -7.748 45.916 1.00 97.12 196 ARG A C 1
ATOM 1532 O O . ARG A 1 196 ? -27.982 -7.476 47.085 1.00 97.12 196 ARG A O 1
ATOM 1539 N N . ARG A 1 197 ? -28.524 -7.389 44.910 1.00 97.12 197 ARG A N 1
ATOM 1540 C CA . ARG A 1 197 ? -29.859 -6.792 45.127 1.00 97.12 197 ARG A CA 1
ATOM 1541 C C . ARG A 1 197 ? -30.812 -7.787 45.791 1.00 97.12 197 ARG A C 1
ATOM 1543 O O . ARG A 1 197 ? -31.486 -7.402 46.740 1.00 97.12 197 ARG A O 1
ATOM 1550 N N . VAL A 1 198 ? -30.832 -9.047 45.352 1.00 97.69 198 VAL A N 1
ATOM 1551 C CA . VAL A 1 198 ? -31.662 -10.110 45.949 1.00 97.69 198 VAL A CA 1
ATOM 1552 C C . VAL A 1 198 ? -31.238 -10.408 47.392 1.00 97.69 198 VAL A C 1
ATOM 1554 O O . VAL A 1 198 ? -32.099 -10.491 48.263 1.00 97.69 198 VAL A O 1
ATOM 1557 N N . GLU A 1 199 ? -29.939 -10.489 47.686 1.00 96.88 199 GLU A N 1
ATOM 1558 C CA . GLU A 1 199 ? -29.429 -10.659 49.058 1.00 96.88 199 GLU A CA 1
ATOM 1559 C C . GLU A 1 199 ? -29.775 -9.468 49.968 1.00 96.88 199 GLU A C 1
ATOM 1561 O O . GLU A 1 199 ? -30.214 -9.652 51.105 1.00 96.88 199 GLU A O 1
ATOM 1566 N N . SER A 1 200 ? -29.642 -8.238 49.463 1.00 97.19 200 SER A N 1
ATOM 1567 C CA . SER A 1 200 ? -30.028 -7.019 50.188 1.00 97.19 200 SER A CA 1
ATOM 1568 C C . SER A 1 200 ? -31.540 -6.959 50.460 1.00 97.19 200 SER A C 1
ATOM 1570 O O . SER A 1 200 ? -31.965 -6.678 51.578 1.00 97.19 200 SER A O 1
ATOM 1572 N N . MET A 1 201 ? -32.373 -7.317 49.476 1.00 96.25 201 MET A N 1
ATOM 1573 C CA . MET A 1 201 ? -33.826 -7.432 49.660 1.00 96.25 201 MET A CA 1
ATOM 1574 C C . MET A 1 201 ? -34.198 -8.547 50.642 1.00 96.25 201 MET A C 1
ATOM 1576 O O . MET A 1 201 ? -35.103 -8.366 51.452 1.00 96.25 201 MET A O 1
ATOM 1580 N N . LYS A 1 202 ? -33.487 -9.681 50.613 1.00 97.19 202 LYS A N 1
ATOM 1581 C CA . LYS A 1 202 ? -33.690 -10.786 51.553 1.00 97.19 202 LYS A CA 1
ATOM 1582 C C . LYS A 1 202 ? -33.346 -10.376 52.986 1.00 97.19 202 LYS A C 1
ATOM 1584 O O . LYS A 1 202 ? -34.159 -10.602 53.873 1.00 97.19 202 LYS A O 1
ATOM 1589 N N . THR A 1 203 ? -32.199 -9.737 53.218 1.00 97.19 203 THR A N 1
ATOM 1590 C CA . THR A 1 203 ? -31.815 -9.288 54.570 1.00 97.19 203 THR A CA 1
ATOM 1591 C C . THR A 1 203 ? -32.736 -8.188 55.103 1.00 97.19 203 THR A C 1
ATOM 1593 O O . THR A 1 203 ? -33.079 -8.219 56.283 1.00 97.19 203 THR A O 1
ATOM 1596 N N . LEU A 1 204 ? -33.229 -7.280 54.250 1.00 96.19 204 LEU A N 1
ATOM 1597 C CA . LEU A 1 204 ? -34.301 -6.341 54.611 1.00 96.19 204 LEU A CA 1
ATOM 1598 C C . LEU A 1 204 ? -35.603 -7.064 54.983 1.00 96.19 204 LEU A C 1
ATOM 1600 O O . LEU A 1 204 ? -36.191 -6.763 56.018 1.00 96.19 204 LEU A O 1
ATOM 1604 N N . ALA A 1 205 ? -36.033 -8.053 54.194 1.00 96.56 205 ALA A N 1
ATOM 1605 C CA . ALA A 1 205 ? -37.231 -8.839 54.486 1.00 96.56 205 ALA A CA 1
ATOM 1606 C C . ALA A 1 205 ? -37.097 -9.663 55.783 1.00 96.56 205 ALA A C 1
ATOM 1608 O O . ALA A 1 205 ? -38.058 -9.767 56.544 1.00 96.56 205 ALA A O 1
ATOM 1609 N N . GLU A 1 206 ? -35.911 -10.204 56.072 1.00 96.19 206 GLU A N 1
ATOM 1610 C CA . GLU A 1 206 ? -35.595 -10.900 57.326 1.00 96.19 206 GLU A CA 1
ATOM 1611 C C . GLU A 1 206 ? -35.596 -9.939 58.527 1.00 96.19 206 GLU A C 1
ATOM 1613 O O . GLU A 1 206 ? -36.169 -10.269 59.566 1.00 96.19 206 GLU A O 1
ATOM 1618 N N . GLN A 1 207 ? -35.046 -8.726 58.384 1.00 95.94 207 GLN A N 1
ATOM 1619 C CA . GLN A 1 207 ? -35.106 -7.676 59.412 1.00 95.94 207 GLN A CA 1
ATOM 1620 C C . GLN A 1 207 ? -36.542 -7.191 59.661 1.00 95.94 207 GLN A C 1
ATOM 1622 O O . GLN A 1 207 ? -36.956 -7.060 60.816 1.00 95.94 207 GLN A O 1
ATOM 1627 N N . GLU A 1 208 ? -37.331 -6.972 58.607 1.00 96.31 208 GLU A N 1
ATOM 1628 C CA . GLU A 1 208 ? -38.754 -6.641 58.716 1.00 96.31 208 GLU A CA 1
ATOM 1629 C C . GLU A 1 208 ? -39.547 -7.764 59.393 1.00 96.31 208 GLU A C 1
ATOM 1631 O O . GLU A 1 208 ? -40.363 -7.490 60.272 1.00 96.31 208 GLU A O 1
ATOM 1636 N N . ALA A 1 209 ? -39.319 -9.022 59.007 1.00 96.12 209 ALA A N 1
ATOM 1637 C CA . ALA A 1 209 ? -39.992 -10.178 59.592 1.00 96.12 209 ALA A CA 1
ATOM 1638 C C . ALA A 1 209 ? -39.622 -10.361 61.071 1.00 96.12 209 ALA A C 1
ATOM 1640 O O . ALA A 1 209 ? -40.509 -10.591 61.891 1.00 96.12 209 ALA A O 1
ATOM 1641 N N . ALA A 1 210 ? -38.346 -10.190 61.433 1.00 96.12 210 ALA A N 1
ATOM 1642 C CA . ALA A 1 210 ? -37.895 -10.208 62.822 1.00 96.12 210 ALA A CA 1
ATOM 1643 C C . ALA A 1 210 ? -38.533 -9.073 63.639 1.00 96.12 210 ALA A C 1
ATOM 1645 O O . ALA A 1 210 ? -39.094 -9.329 64.703 1.00 96.12 210 ALA A O 1
ATOM 1646 N N . SER A 1 211 ? -38.533 -7.844 63.110 1.00 95.00 211 SER A N 1
ATOM 1647 C CA . SER A 1 211 ? -39.125 -6.670 63.769 1.00 95.00 211 SER A CA 1
ATOM 1648 C C . SER A 1 211 ? -40.635 -6.827 63.977 1.00 95.00 211 SER A C 1
ATOM 1650 O O . SER A 1 211 ? -41.139 -6.539 65.063 1.00 95.00 211 SER A O 1
ATOM 1652 N N . LYS A 1 212 ? -41.358 -7.349 62.976 1.00 95.75 212 LYS A N 1
ATOM 1653 C CA . LYS A 1 212 ? -42.790 -7.681 63.078 1.00 95.75 212 LYS A CA 1
ATOM 1654 C C . LYS A 1 212 ? -43.022 -8.789 64.110 1.00 95.75 212 LYS A C 1
ATOM 1656 O O . LYS A 1 212 ? -43.808 -8.601 65.029 1.00 95.75 212 LYS A O 1
ATOM 1661 N N . ALA A 1 213 ? -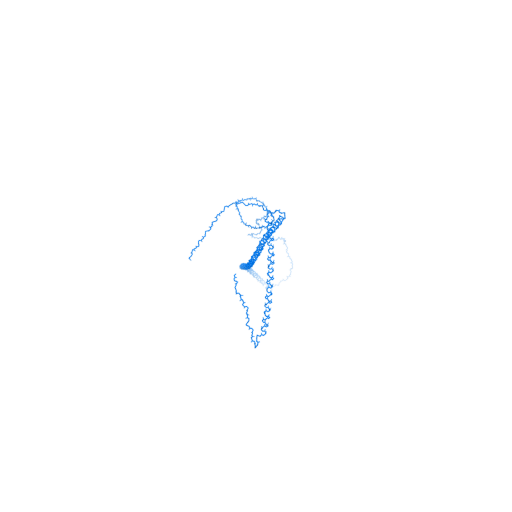42.261 -9.883 64.055 1.00 95.94 213 ALA A N 1
ATOM 1662 C CA . ALA A 1 213 ? -42.373 -10.988 65.008 1.00 95.94 213 ALA A CA 1
ATOM 1663 C C . ALA A 1 213 ? -41.971 -10.614 66.450 1.00 95.94 213 ALA A C 1
ATOM 1665 O O . ALA A 1 213 ? -42.396 -11.278 67.398 1.00 95.94 213 ALA A O 1
ATOM 1666 N N . GLU A 1 214 ? -41.138 -9.591 66.655 1.00 94.06 214 GLU A N 1
ATOM 1667 C CA . GLU A 1 214 ? -40.910 -8.984 67.969 1.00 94.06 214 GLU A CA 1
ATOM 1668 C C . GLU A 1 214 ? -42.053 -8.059 68.401 1.00 94.06 214 GLU A C 1
ATOM 1670 O O . GLU A 1 214 ? -42.480 -8.138 69.552 1.00 94.06 214 GLU A O 1
ATOM 1675 N N . ALA A 1 215 ? -42.570 -7.207 67.512 1.00 94.25 215 ALA A N 1
ATOM 1676 C CA . ALA A 1 215 ? -43.718 -6.350 67.808 1.00 94.25 215 ALA A CA 1
ATOM 1677 C C . ALA A 1 215 ? -44.943 -7.194 68.199 1.00 94.25 215 ALA A C 1
ATOM 1679 O O . ALA A 1 215 ? -45.533 -6.968 69.252 1.00 94.25 215 ALA A O 1
ATOM 1680 N N . ASP A 1 216 ? -45.242 -8.246 67.434 1.00 94.50 216 ASP A N 1
ATOM 1681 C CA . ASP A 1 216 ? -46.311 -9.202 67.728 1.00 94.50 216 ASP A CA 1
ATOM 1682 C C . ASP A 1 216 ? -46.088 -9.952 69.049 1.00 94.50 216 ASP A C 1
ATOM 1684 O O . ASP A 1 216 ? -47.057 -10.388 69.670 1.00 94.50 216 ASP A O 1
ATOM 1688 N N . ARG A 1 217 ? -44.832 -10.160 69.474 1.00 95.06 217 ARG A N 1
ATOM 1689 C CA . ARG A 1 217 ? -44.511 -10.752 70.785 1.00 95.06 217 ARG A CA 1
ATOM 1690 C C . ARG A 1 217 ? -44.770 -9.757 71.908 1.00 95.06 217 ARG A C 1
ATOM 1692 O O . ARG A 1 217 ? -45.581 -10.066 72.770 1.00 95.06 217 ARG A O 1
ATOM 1699 N N . ARG A 1 218 ? -44.230 -8.537 71.823 1.00 93.56 218 ARG A N 1
ATOM 1700 C CA . ARG A 1 218 ? -44.473 -7.465 72.808 1.00 93.56 218 ARG A CA 1
ATOM 1701 C C . ARG A 1 218 ? -45.962 -7.128 72.946 1.00 93.56 218 ARG A C 1
ATOM 1703 O O . ARG A 1 218 ? -46.435 -6.901 74.052 1.00 93.56 218 ARG A O 1
ATOM 1710 N N . VAL A 1 219 ? -46.723 -7.147 71.847 1.00 95.31 219 VAL A N 1
ATOM 1711 C CA . VAL A 1 219 ? -48.186 -6.960 71.863 1.00 95.31 219 VAL A CA 1
ATOM 1712 C C . VAL A 1 219 ? -48.901 -8.134 72.538 1.00 95.31 219 VAL A C 1
ATOM 1714 O O . VAL A 1 219 ? -49.831 -7.896 73.305 1.00 95.31 219 VAL A O 1
ATOM 1717 N N . ARG A 1 220 ? -48.477 -9.386 72.312 1.00 95.12 220 ARG A N 1
ATOM 1718 C CA . ARG A 1 220 ? -49.031 -10.561 73.014 1.00 95.12 220 ARG A CA 1
ATOM 1719 C C . ARG A 1 220 ? -48.693 -10.554 74.502 1.00 95.12 220 ARG A C 1
ATOM 1721 O O . ARG A 1 220 ? -49.596 -10.717 75.310 1.00 95.12 220 ARG A O 1
ATOM 1728 N N . GLU A 1 221 ? -47.439 -10.299 74.854 1.00 94.62 221 GLU A N 1
ATOM 1729 C CA . GLU A 1 221 ? -46.953 -10.185 76.234 1.00 94.62 221 GLU A CA 1
ATOM 1730 C C . GLU A 1 221 ? -47.720 -9.086 76.986 1.00 94.62 221 GLU A C 1
ATOM 1732 O O . GLU A 1 221 ? -48.337 -9.366 78.010 1.00 94.62 221 GLU A O 1
ATOM 1737 N N . ALA A 1 222 ? -47.825 -7.877 76.422 1.00 94.38 222 ALA A N 1
ATOM 1738 C CA . ALA A 1 222 ? -48.608 -6.789 77.010 1.00 94.38 222 ALA A CA 1
ATOM 1739 C C . ALA A 1 222 ? -50.122 -7.084 77.063 1.00 94.38 222 ALA A C 1
ATOM 1741 O O . ALA A 1 222 ? -50.804 -6.653 77.994 1.00 94.38 222 ALA A O 1
ATOM 1742 N N . ALA A 1 223 ? -50.678 -7.826 76.097 1.00 93.88 223 ALA A N 1
ATOM 1743 C CA . ALA A 1 223 ? -52.080 -8.246 76.126 1.00 93.88 223 ALA A CA 1
ATOM 1744 C C . ALA A 1 223 ? -52.347 -9.312 77.203 1.00 93.88 223 ALA A C 1
ATOM 1746 O O . ALA A 1 223 ? -53.388 -9.250 77.864 1.00 93.88 223 ALA A O 1
ATOM 1747 N N . GLU A 1 224 ? -51.413 -10.244 77.412 1.00 94.12 224 GLU A N 1
ATOM 1748 C CA . GLU A 1 224 ? -51.430 -11.216 78.506 1.00 94.12 224 GLU A CA 1
ATOM 1749 C C . GLU A 1 224 ? -51.262 -10.538 79.864 1.00 94.12 224 GLU A C 1
ATOM 1751 O O . GLU A 1 224 ? -52.040 -10.818 80.770 1.00 94.12 224 GLU A O 1
ATOM 1756 N N . GLU A 1 225 ? -50.310 -9.620 80.024 1.00 91.31 225 GLU A N 1
ATOM 1757 C CA . GLU A 1 225 ? -50.135 -8.848 81.257 1.00 91.31 225 GLU A CA 1
ATOM 1758 C C . GLU A 1 225 ? -51.375 -8.006 81.560 1.00 91.31 225 GLU A C 1
ATOM 1760 O O . GLU A 1 225 ? -51.918 -8.089 82.659 1.00 91.31 225 GLU A O 1
ATOM 1765 N N . ALA A 1 226 ? -51.923 -7.295 80.571 1.00 90.56 226 ALA A N 1
ATOM 1766 C CA . ALA A 1 226 ? -53.184 -6.582 80.733 1.00 90.56 226 ALA A CA 1
ATOM 1767 C C . ALA A 1 226 ? -54.358 -7.535 81.036 1.00 90.56 226 ALA A C 1
ATOM 1769 O O . ALA A 1 226 ? -55.290 -7.153 81.741 1.00 90.56 226 ALA A O 1
ATOM 1770 N N . ALA A 1 227 ? -54.358 -8.774 80.532 1.00 92.44 227 ALA A N 1
ATOM 1771 C CA . ALA A 1 227 ? -55.350 -9.786 80.902 1.00 92.44 227 ALA A CA 1
ATOM 1772 C C . ALA A 1 227 ? -55.161 -10.284 82.345 1.00 92.44 227 ALA A C 1
ATOM 1774 O O . ALA A 1 227 ? -56.151 -10.383 83.064 1.00 92.44 227 ALA A O 1
ATOM 1775 N N . ARG A 1 228 ? -53.921 -10.514 82.797 1.00 93.19 228 ARG A N 1
ATOM 1776 C CA . ARG A 1 228 ? -53.581 -10.890 84.181 1.00 93.19 228 ARG A CA 1
ATOM 1777 C C . ARG A 1 228 ? -53.955 -9.776 85.162 1.00 93.19 228 ARG A C 1
ATOM 1779 O O . ARG A 1 228 ? -54.635 -10.058 86.140 1.00 93.19 228 ARG A O 1
ATOM 1786 N N . VAL A 1 229 ? -53.625 -8.521 84.856 1.00 92.62 229 VAL A N 1
ATOM 1787 C CA . VAL A 1 229 ? -53.990 -7.344 85.664 1.00 92.62 229 VAL A CA 1
ATOM 1788 C C . VAL A 1 229 ? -55.507 -7.138 85.690 1.00 92.62 229 VAL A C 1
ATOM 1790 O O . VAL A 1 229 ? -56.072 -6.946 86.761 1.00 92.62 229 VAL A O 1
ATOM 1793 N N . ARG A 1 230 ? -56.214 -7.255 84.554 1.00 92.62 230 ARG A N 1
ATOM 1794 C CA . ARG A 1 230 ? -57.692 -7.221 84.546 1.00 92.62 230 ARG A CA 1
ATOM 1795 C C . ARG A 1 230 ? -58.303 -8.378 85.341 1.00 92.62 230 ARG A C 1
ATOM 1797 O O . ARG A 1 230 ? -59.296 -8.162 86.027 1.00 92.62 230 ARG A O 1
ATOM 1804 N N . ALA A 1 231 ? -57.715 -9.574 85.287 1.00 91.88 231 ALA A N 1
ATOM 1805 C CA . ALA A 1 231 ? -58.158 -10.717 86.078 1.00 91.88 231 ALA A CA 1
ATOM 1806 C C . ALA A 1 231 ? -57.944 -10.474 87.581 1.00 91.88 231 ALA A C 1
ATOM 1808 O O . ALA A 1 231 ? -58.889 -10.652 88.344 1.00 91.88 231 ALA A O 1
ATOM 1809 N N . GLN A 1 232 ? -56.769 -9.987 87.994 1.00 91.88 232 GLN A N 1
ATOM 1810 C CA . GLN A 1 232 ? -56.470 -9.591 89.376 1.00 91.88 232 GLN A CA 1
ATOM 1811 C C . GLN A 1 232 ? -57.441 -8.517 89.871 1.00 91.88 232 GLN A C 1
ATOM 1813 O O . GLN A 1 232 ? -58.131 -8.751 90.854 1.00 91.88 232 GLN A O 1
ATOM 1818 N N . ILE A 1 233 ? -57.614 -7.416 89.131 1.00 89.62 233 ILE A N 1
ATOM 1819 C CA . ILE A 1 233 ? -58.585 -6.362 89.466 1.00 89.62 233 ILE A CA 1
ATOM 1820 C C . ILE A 1 233 ? -60.008 -6.935 89.565 1.00 89.62 233 ILE A C 1
ATOM 1822 O O . ILE A 1 233 ? -60.744 -6.579 90.478 1.00 89.62 233 ILE A O 1
ATOM 1826 N N . SER A 1 234 ? -60.409 -7.857 88.681 1.00 92.00 234 SER A N 1
ATOM 1827 C CA . SER A 1 234 ? -61.731 -8.499 88.769 1.00 92.00 234 SER A CA 1
ATOM 1828 C C . SER A 1 234 ? -61.872 -9.433 89.980 1.00 92.00 234 SER A C 1
ATOM 1830 O O . SER A 1 234 ? -62.957 -9.528 90.545 1.00 92.00 234 SER A O 1
ATOM 1832 N N . GLN A 1 235 ? -60.787 -10.083 90.417 1.00 89.81 235 GLN A N 1
ATOM 1833 C CA . GLN A 1 235 ? -60.751 -10.919 91.620 1.00 89.81 235 GLN A CA 1
ATOM 1834 C C . GLN A 1 235 ? -60.748 -10.069 92.894 1.00 89.81 235 GLN A C 1
ATOM 1836 O O . GLN A 1 235 ? -61.475 -10.389 93.826 1.00 89.81 235 GLN A O 1
ATOM 1841 N N . GLU A 1 236 ? -60.011 -8.959 92.919 1.00 88.75 236 GLU A N 1
ATOM 1842 C CA . GLU A 1 236 ? -60.024 -7.969 94.002 1.00 88.75 236 GLU A CA 1
ATOM 1843 C C . GLU A 1 236 ? -61.388 -7.281 94.110 1.00 88.75 236 GLU A C 1
ATOM 1845 O O . GLU A 1 236 ? -61.920 -7.138 95.207 1.00 88.75 236 GLU A O 1
ATOM 1850 N N . GLN A 1 237 ? -62.018 -6.929 92.984 1.00 88.31 237 GLN A N 1
ATOM 1851 C CA . GLN A 1 237 ? -63.391 -6.418 92.956 1.00 88.31 237 GLN A CA 1
ATOM 1852 C C . GLN A 1 237 ? -64.403 -7.483 93.397 1.00 88.31 237 GLN A C 1
ATOM 1854 O O . GLN A 1 237 ? -65.319 -7.163 94.152 1.00 88.31 237 GLN A O 1
ATOM 1859 N N . ALA A 1 238 ? -64.247 -8.748 92.994 1.00 89.19 238 ALA A N 1
ATOM 1860 C CA . ALA A 1 238 ? -65.103 -9.841 93.458 1.00 89.19 238 ALA A CA 1
ATOM 1861 C C . ALA A 1 238 ? -64.928 -10.114 94.963 1.00 89.19 238 ALA A C 1
ATOM 1863 O O . ALA A 1 238 ? -65.918 -10.302 95.665 1.00 89.19 238 ALA A O 1
ATOM 1864 N N . ALA A 1 239 ? -63.697 -10.073 95.479 1.00 89.19 239 ALA A N 1
ATOM 1865 C CA . ALA A 1 239 ? -63.399 -10.218 96.900 1.00 89.19 239 ALA A CA 1
ATOM 1866 C C . ALA A 1 239 ? -63.946 -9.030 97.703 1.00 89.19 239 ALA A C 1
ATOM 1868 O O . ALA A 1 239 ? -64.722 -9.232 98.628 1.00 89.19 239 ALA A O 1
ATOM 1869 N N . SER A 1 240 ? -63.647 -7.795 97.293 1.00 87.06 240 SER A N 1
ATOM 1870 C CA . SER A 1 240 ? -64.126 -6.571 97.944 1.00 87.06 240 SER A CA 1
ATOM 1871 C C . SER A 1 240 ? -65.655 -6.459 97.917 1.00 87.06 240 SER A C 1
ATOM 1873 O O . SER A 1 240 ? -66.263 -6.101 98.923 1.00 87.06 240 SER A O 1
ATOM 1875 N N . THR A 1 241 ? -66.316 -6.836 96.815 1.00 86.88 241 THR A N 1
ATOM 1876 C CA . THR A 1 241 ? -67.789 -6.884 96.775 1.00 86.88 241 THR A CA 1
ATOM 1877 C C . THR A 1 241 ? -68.366 -8.045 97.584 1.00 86.88 241 THR A C 1
ATOM 1879 O O . THR A 1 241 ? -69.429 -7.872 98.177 1.00 86.88 241 THR A O 1
ATOM 1882 N N . ALA A 1 242 ? -67.687 -9.192 97.687 1.00 88.81 242 ALA A N 1
ATOM 1883 C CA . ALA A 1 242 ? -68.088 -10.280 98.579 1.00 88.81 242 ALA A CA 1
ATOM 1884 C C . ALA A 1 242 ? -67.908 -9.912 100.064 1.00 88.81 242 ALA A C 1
ATOM 1886 O O . ALA A 1 242 ? -68.782 -10.219 100.871 1.00 88.81 242 ALA A O 1
ATOM 1887 N N . GLU A 1 243 ? -66.837 -9.207 100.427 1.00 84.50 243 GLU A N 1
ATOM 1888 C CA . GLU A 1 243 ? -66.602 -8.674 101.773 1.00 84.50 243 GLU A CA 1
ATOM 1889 C C . GLU A 1 243 ? -67.598 -7.570 102.120 1.00 84.50 243 GLU A C 1
ATOM 1891 O O . GLU A 1 243 ? -68.212 -7.628 103.181 1.00 84.50 243 GLU A O 1
ATOM 1896 N N . ALA A 1 244 ? -67.855 -6.625 101.211 1.00 81.38 244 ALA A N 1
ATOM 1897 C CA . ALA A 1 244 ? -68.898 -5.618 101.380 1.00 81.38 244 ALA A CA 1
ATOM 1898 C C . ALA A 1 244 ? -70.285 -6.267 101.523 1.00 81.38 244 ALA A C 1
ATOM 1900 O O . ALA A 1 244 ? -71.049 -5.890 102.407 1.00 81.38 244 ALA A O 1
ATOM 1901 N N . GLN A 1 245 ? -70.602 -7.298 100.730 1.00 88.06 245 GLN A N 1
ATOM 1902 C CA . GLN A 1 245 ? -71.822 -8.088 100.917 1.00 88.06 245 GLN A CA 1
ATOM 1903 C C . GLN A 1 245 ? -71.833 -8.846 102.248 1.00 88.06 245 GLN A C 1
ATOM 1905 O O . GLN A 1 245 ? -72.900 -8.960 102.847 1.00 88.06 245 GLN A O 1
ATOM 1910 N N . ARG A 1 246 ? -70.694 -9.359 102.731 1.00 87.25 246 ARG A N 1
ATOM 1911 C CA . ARG A 1 246 ? -70.609 -10.037 104.032 1.00 87.25 246 ARG A CA 1
ATOM 1912 C C . ARG A 1 246 ? -70.840 -9.052 105.171 1.00 87.25 246 ARG A C 1
ATOM 1914 O O . ARG A 1 246 ? -71.664 -9.343 106.023 1.00 87.25 246 ARG A O 1
ATOM 1921 N N . LEU A 1 247 ? -70.203 -7.882 105.139 1.00 86.00 247 LEU A N 1
ATOM 1922 C CA . LEU A 1 247 ? -70.388 -6.805 106.113 1.00 86.00 247 LEU A CA 1
ATOM 1923 C C . LEU A 1 247 ? -71.818 -6.251 106.086 1.00 86.00 247 LEU A C 1
ATOM 1925 O O . LEU A 1 247 ? -72.394 -6.018 107.141 1.00 86.00 247 LEU A O 1
ATOM 1929 N N . VAL A 1 248 ? -72.431 -6.101 104.906 1.00 86.81 248 VAL A N 1
ATOM 1930 C CA . VAL A 1 248 ? -73.852 -5.732 104.792 1.00 86.81 248 VAL A CA 1
ATOM 1931 C C . VAL A 1 248 ? -74.749 -6.829 105.367 1.00 86.81 248 VAL A C 1
ATOM 1933 O O . VAL A 1 248 ? -75.651 -6.508 106.134 1.00 86.81 248 VAL A O 1
ATOM 1936 N N . ARG A 1 249 ? -74.502 -8.114 105.073 1.00 86.75 249 ARG A N 1
ATOM 1937 C CA . ARG A 1 249 ? -75.258 -9.230 105.674 1.00 86.75 249 ARG A CA 1
ATOM 1938 C C . ARG A 1 249 ? -75.108 -9.236 107.191 1.00 86.75 249 ARG A C 1
ATOM 1940 O O . ARG A 1 249 ? -76.117 -9.169 107.878 1.00 86.75 249 ARG A O 1
ATOM 1947 N N . GLU A 1 250 ? -73.881 -9.206 107.696 1.00 86.44 250 GLU A N 1
ATOM 1948 C CA . GLU A 1 250 ? -73.528 -9.173 109.117 1.00 86.44 250 GLU A CA 1
ATOM 1949 C C . GLU A 1 250 ? -74.181 -7.980 109.837 1.00 86.44 250 GLU A C 1
ATOM 1951 O O . GLU A 1 250 ? -74.836 -8.172 110.858 1.00 86.44 250 GLU A O 1
ATOM 1956 N N . ALA A 1 251 ? -74.143 -6.778 109.252 1.00 85.12 251 ALA A N 1
ATOM 1957 C CA . ALA A 1 251 ? -74.831 -5.598 109.777 1.00 85.12 251 ALA A CA 1
ATOM 1958 C C . ALA A 1 251 ? -76.367 -5.711 109.709 1.00 85.12 251 ALA A C 1
ATOM 1960 O O . ALA A 1 251 ? -77.048 -5.285 110.641 1.00 85.12 251 ALA A O 1
ATOM 1961 N N . THR A 1 252 ? -76.944 -6.301 108.653 1.00 84.56 252 THR A N 1
ATOM 1962 C CA . THR A 1 252 ? -78.399 -6.549 108.594 1.00 84.56 252 THR A CA 1
ATOM 1963 C C . THR A 1 252 ? -78.841 -7.637 109.566 1.00 84.56 252 THR A C 1
ATOM 1965 O O . THR A 1 252 ? -79.910 -7.516 110.154 1.00 84.56 252 THR A O 1
ATOM 1968 N N . GLU A 1 253 ? -78.031 -8.669 109.797 1.00 85.00 253 GLU A N 1
ATOM 1969 C CA . GLU A 1 253 ? -78.271 -9.675 110.827 1.00 85.00 253 GLU A CA 1
ATOM 1970 C C . GLU A 1 253 ? -78.169 -9.066 112.221 1.00 85.00 253 GLU A C 1
ATOM 1972 O O . GLU A 1 253 ? -79.040 -9.311 113.042 1.00 85.00 253 GLU A O 1
ATOM 1977 N N . GLU A 1 254 ? -77.155 -8.247 112.495 1.00 83.12 254 GLU A N 1
ATOM 1978 C CA . GLU A 1 254 ? -76.991 -7.571 113.781 1.00 83.12 254 GLU A CA 1
ATOM 1979 C C . GLU A 1 254 ? -78.122 -6.556 114.033 1.00 83.12 254 GLU A C 1
ATOM 1981 O O . GLU A 1 254 ? -78.665 -6.489 115.135 1.00 83.12 254 GLU A O 1
ATOM 1986 N N . ALA A 1 255 ? -78.555 -5.818 113.006 1.00 80.19 255 ALA A N 1
ATOM 1987 C CA . ALA A 1 255 ? -79.732 -4.953 113.072 1.00 80.19 255 ALA A CA 1
ATOM 1988 C C . ALA A 1 255 ? -81.032 -5.753 113.277 1.00 80.19 255 ALA A C 1
ATOM 1990 O O . ALA A 1 255 ? -81.887 -5.337 114.059 1.00 80.19 255 ALA A O 1
ATOM 1991 N N . ASN A 1 256 ? -81.177 -6.914 112.629 1.00 84.12 256 ASN A N 1
ATOM 1992 C CA . ASN A 1 256 ? -82.316 -7.811 112.826 1.00 84.12 256 ASN A CA 1
ATOM 1993 C C . ASN A 1 256 ? -82.303 -8.473 114.212 1.00 84.12 256 ASN A C 1
ATOM 1995 O O . ASN A 1 256 ? -83.374 -8.608 114.797 1.00 84.12 256 ASN A O 1
ATOM 1999 N N . ARG A 1 257 ? -81.129 -8.813 114.767 1.00 83.88 257 ARG A N 1
ATOM 2000 C CA . ARG A 1 257 ? -80.955 -9.271 116.156 1.00 83.88 257 ARG A CA 1
ATOM 2001 C C . ARG A 1 257 ? -81.380 -8.167 117.120 1.00 83.88 257 ARG A C 1
ATOM 2003 O O . ARG A 1 257 ? -82.402 -8.337 117.766 1.00 83.88 257 ARG A O 1
ATOM 2010 N N . ARG A 1 258 ? -80.762 -6.974 117.070 1.00 80.25 258 ARG A N 1
ATOM 2011 C CA . ARG A 1 258 ? -81.172 -5.806 117.886 1.00 80.25 258 ARG A CA 1
ATOM 2012 C C . ARG A 1 258 ? -82.672 -5.510 117.794 1.00 80.25 258 ARG A C 1
ATOM 2014 O O . ARG A 1 258 ? -83.299 -5.176 118.795 1.00 80.25 258 ARG A O 1
ATOM 2021 N N . ARG A 1 259 ? -83.264 -5.627 116.599 1.00 81.06 259 ARG A N 1
ATOM 2022 C CA . ARG A 1 259 ? -84.709 -5.467 116.390 1.00 81.06 259 ARG A CA 1
ATOM 2023 C C . ARG A 1 259 ? -85.517 -6.600 117.030 1.00 81.06 259 ARG A C 1
ATOM 2025 O O . ARG A 1 259 ? -86.563 -6.317 117.601 1.00 81.06 259 ARG A O 1
ATOM 2032 N N . HIS A 1 260 ? -85.078 -7.851 116.931 1.00 82.44 260 HIS A N 1
ATOM 2033 C CA . HIS A 1 260 ? -85.736 -8.998 117.555 1.00 82.44 260 HIS A CA 1
ATOM 2034 C C . HIS A 1 260 ? -85.629 -8.953 119.084 1.00 82.44 260 HIS A C 1
ATOM 2036 O O . HIS A 1 260 ? -86.633 -9.164 119.759 1.00 82.44 260 HIS A O 1
ATOM 2042 N N . ASP A 1 261 ? -84.467 -8.583 119.619 1.00 82.25 261 ASP A N 1
ATOM 2043 C CA . ASP A 1 261 ? -84.216 -8.386 121.047 1.00 82.25 261 ASP A CA 1
ATOM 2044 C C . ASP A 1 261 ? -85.102 -7.250 121.586 1.00 82.25 261 ASP A C 1
ATOM 2046 O O . ASP A 1 261 ? -85.853 -7.438 122.540 1.00 82.25 261 ASP A O 1
ATOM 2050 N N . SER A 1 262 ? -85.128 -6.100 120.900 1.00 83.38 262 SER A N 1
ATOM 2051 C CA . SER A 1 262 ? -85.981 -4.956 121.254 1.00 83.38 262 SER A CA 1
ATOM 2052 C C . SER A 1 262 ? -87.482 -5.267 121.154 1.00 83.38 262 SER A C 1
ATOM 2054 O O . SER A 1 262 ? -88.252 -4.837 122.014 1.00 83.38 262 SER A O 1
ATOM 2056 N N . ILE A 1 263 ? -87.914 -6.044 120.152 1.00 82.38 263 ILE A N 1
ATOM 2057 C CA . ILE A 1 263 ? -89.293 -6.551 120.071 1.00 82.38 263 ILE A CA 1
ATOM 2058 C C . ILE A 1 263 ? -89.574 -7.508 121.234 1.00 82.38 263 ILE A C 1
ATOM 2060 O O . ILE A 1 263 ? -90.636 -7.410 121.842 1.00 82.38 263 ILE A O 1
ATOM 2064 N N . SER A 1 264 ? -88.632 -8.385 121.583 1.00 82.12 264 SER A N 1
ATOM 2065 C CA . SER A 1 264 ? -88.780 -9.346 122.678 1.00 82.12 264 SER A CA 1
ATOM 2066 C C . SER A 1 264 ? -88.916 -8.632 124.024 1.00 82.12 264 SER A C 1
ATOM 2068 O O . SER A 1 264 ? -89.895 -8.872 124.729 1.00 82.12 264 SER A O 1
ATOM 2070 N N . GLU A 1 265 ? -88.040 -7.670 124.335 1.00 78.81 265 GLU A N 1
ATOM 2071 C CA . GLU A 1 265 ? -88.160 -6.793 125.510 1.00 78.81 265 GLU A CA 1
ATOM 2072 C C . GLU A 1 265 ? -89.488 -6.023 125.535 1.00 78.81 265 GLU A C 1
ATOM 2074 O O . GLU A 1 265 ? -90.133 -5.926 126.582 1.00 78.81 265 GLU A O 1
ATOM 2079 N N . ALA A 1 266 ? -89.926 -5.486 124.392 1.00 75.38 266 ALA A N 1
ATOM 2080 C CA . ALA A 1 266 ? -91.204 -4.788 124.295 1.00 75.38 266 ALA A CA 1
ATOM 2081 C C . ALA A 1 266 ? -92.385 -5.734 124.569 1.00 75.38 266 ALA A C 1
ATOM 2083 O O . ALA A 1 266 ? -93.283 -5.379 125.333 1.00 75.38 266 ALA A O 1
ATOM 2084 N N . THR A 1 267 ? -92.375 -6.953 124.018 1.00 79.62 267 THR A N 1
ATOM 2085 C CA . THR A 1 267 ? -93.412 -7.955 124.310 1.00 79.62 267 THR A CA 1
ATOM 2086 C C . THR A 1 267 ? -93.368 -8.447 125.754 1.00 79.62 267 THR A C 1
ATOM 2088 O O . THR A 1 267 ? -94.431 -8.633 126.339 1.00 79.62 267 THR A O 1
ATOM 2091 N N . ALA A 1 268 ? -92.185 -8.565 126.365 1.00 79.69 268 ALA A N 1
ATOM 2092 C CA . ALA A 1 268 ? -92.035 -8.913 127.775 1.00 79.69 268 ALA A CA 1
ATOM 2093 C C . ALA A 1 268 ? -92.640 -7.832 128.685 1.00 79.69 268 ALA A C 1
ATOM 2095 O O . ALA A 1 268 ? -93.461 -8.156 129.537 1.00 79.69 268 ALA A O 1
ATOM 2096 N N . ARG A 1 269 ? -92.348 -6.542 128.444 1.00 75.62 269 ARG A N 1
ATOM 2097 C CA . ARG A 1 269 ? -92.978 -5.427 129.184 1.00 75.62 269 ARG A CA 1
ATOM 2098 C C . ARG A 1 269 ? -94.493 -5.357 128.975 1.00 75.62 269 ARG A C 1
ATOM 2100 O O . ARG A 1 269 ? -95.221 -5.019 129.903 1.00 75.62 269 ARG A O 1
ATOM 2107 N N . VAL A 1 270 ? -94.988 -5.679 127.776 1.00 79.06 270 VAL A N 1
ATOM 2108 C CA . VAL A 1 270 ? -96.436 -5.748 127.505 1.00 79.06 270 VAL A CA 1
ATOM 2109 C C . VAL A 1 270 ? -97.086 -6.925 128.239 1.00 79.06 270 VAL A C 1
ATOM 2111 O O . VAL A 1 270 ? -98.175 -6.755 128.785 1.00 79.06 270 VAL A O 1
ATOM 2114 N N . GLN A 1 271 ? -96.436 -8.091 128.308 1.00 77.94 271 GLN A N 1
ATOM 2115 C CA . GLN A 1 271 ? -96.911 -9.229 129.103 1.00 77.94 271 GLN A CA 1
ATOM 2116 C C . GLN A 1 271 ? -96.900 -8.908 130.601 1.00 77.94 271 GLN A C 1
ATOM 2118 O O . GLN A 1 271 ? -97.929 -9.064 131.247 1.00 77.94 271 GLN A O 1
ATOM 2123 N N . GLU A 1 272 ? -95.808 -8.355 131.129 1.00 77.31 272 GLU A N 1
ATOM 2124 C CA . GLU A 1 272 ? -95.678 -7.924 132.527 1.00 77.31 272 GLU A CA 1
ATOM 2125 C C . GLU A 1 272 ? -96.774 -6.916 132.920 1.00 77.31 272 GLU A C 1
ATOM 2127 O O . GLU A 1 272 ? -97.491 -7.125 133.899 1.00 77.31 272 GLU A O 1
ATOM 2132 N N . ALA A 1 273 ? -97.000 -5.880 132.103 1.00 76.94 273 ALA A N 1
ATOM 2133 C CA . ALA A 1 273 ? -98.083 -4.918 132.313 1.00 76.94 273 ALA A CA 1
ATOM 2134 C C . ALA A 1 273 ? -99.487 -5.551 132.208 1.00 76.94 273 ALA A C 1
ATOM 2136 O O . ALA A 1 273 ? -100.406 -5.149 132.926 1.00 76.94 273 ALA A O 1
ATOM 2137 N N . THR A 1 274 ? -99.663 -6.556 131.343 1.00 78.06 274 THR A N 1
ATOM 2138 C CA . THR A 1 274 ? -100.926 -7.302 131.201 1.00 78.06 274 THR A CA 1
ATOM 2139 C C . THR A 1 274 ? -101.179 -8.204 132.411 1.00 78.06 274 THR A C 1
ATOM 2141 O O . THR A 1 274 ? -102.304 -8.263 132.906 1.00 78.06 274 THR A O 1
ATOM 2144 N N . ASP A 1 275 ? -100.148 -8.854 132.947 1.00 79.12 275 ASP A N 1
ATOM 2145 C CA . ASP A 1 275 ? -100.242 -9.688 134.145 1.00 79.12 275 ASP A CA 1
ATOM 2146 C C . ASP A 1 275 ? -100.436 -8.859 135.418 1.00 79.12 275 ASP A C 1
ATOM 2148 O O . ASP A 1 275 ? -101.214 -9.257 136.289 1.00 79.12 275 ASP A O 1
ATOM 2152 N N . GLU A 1 276 ? -99.835 -7.669 135.516 1.00 75.25 276 GLU A N 1
ATOM 2153 C CA . GLU A 1 276 ? -100.194 -6.704 136.558 1.00 75.25 276 GLU A CA 1
ATOM 2154 C C . GLU A 1 276 ? -101.654 -6.237 136.439 1.00 75.25 276 GLU A C 1
ATOM 2156 O O . GLU A 1 276 ? -102.359 -6.161 137.448 1.00 75.25 276 GLU A O 1
ATOM 2161 N N . ALA A 1 277 ? -102.134 -5.927 135.229 1.00 73.38 277 ALA A N 1
ATOM 2162 C CA . ALA A 1 277 ? -103.523 -5.524 135.011 1.00 73.38 277 ALA A CA 1
ATOM 2163 C C . ALA A 1 277 ? -104.497 -6.649 135.404 1.00 73.38 277 ALA A C 1
ATOM 2165 O O . ALA A 1 277 ? -105.443 -6.417 136.159 1.00 73.38 277 ALA A O 1
ATOM 2166 N N . ASN A 1 278 ? -104.214 -7.887 134.989 1.00 79.44 278 ASN A N 1
ATOM 2167 C CA . ASN A 1 278 ? -104.960 -9.081 135.388 1.00 79.44 278 ASN A CA 1
ATOM 2168 C C . ASN A 1 278 ? -104.939 -9.299 136.911 1.00 79.44 278 ASN A C 1
ATOM 2170 O O . ASN A 1 278 ? -105.953 -9.701 137.485 1.00 79.44 278 ASN A O 1
ATOM 2174 N N . ARG A 1 279 ? -103.814 -9.018 137.583 1.00 79.81 279 ARG A N 1
ATOM 2175 C CA . ARG A 1 279 ? -103.693 -9.107 139.046 1.00 79.81 279 ARG A CA 1
ATOM 2176 C C . ARG A 1 279 ? -104.586 -8.077 139.744 1.00 79.81 279 ARG A C 1
ATOM 2178 O O . ARG A 1 279 ? -105.421 -8.470 140.555 1.00 79.81 279 ARG A O 1
ATOM 2185 N N . ARG A 1 280 ? -104.515 -6.804 139.337 1.00 73.75 280 ARG A N 1
ATOM 2186 C CA . ARG A 1 280 ? -105.362 -5.714 139.865 1.00 73.75 280 ARG A CA 1
ATOM 2187 C C . ARG A 1 280 ? -106.858 -5.975 139.640 1.00 73.75 280 ARG A C 1
ATOM 2189 O O . ARG A 1 280 ? -107.668 -5.709 140.525 1.00 73.75 280 ARG A O 1
ATOM 2196 N N . VAL A 1 281 ? -107.239 -6.551 138.494 1.00 79.69 281 VAL A N 1
ATOM 2197 C CA . VAL A 1 281 ? -108.631 -6.958 138.213 1.00 79.69 281 VAL A CA 1
ATOM 2198 C C . VAL A 1 281 ? -109.098 -8.079 139.150 1.00 79.69 281 VAL A C 1
ATOM 2200 O O . VAL A 1 281 ? -110.223 -8.016 139.652 1.00 79.69 281 VAL A O 1
ATOM 2203 N N . ARG A 1 282 ? -108.256 -9.082 139.440 1.00 80.25 282 ARG A N 1
ATOM 2204 C CA . ARG A 1 282 ? -108.585 -10.151 140.404 1.00 80.25 282 ARG A CA 1
ATOM 2205 C C . ARG A 1 282 ? -108.760 -9.594 141.817 1.00 80.25 282 ARG A C 1
ATOM 2207 O O . ARG A 1 282 ? -109.794 -9.840 142.432 1.00 80.25 282 ARG A O 1
ATOM 2214 N N . GLU A 1 283 ? -107.818 -8.777 142.282 1.00 78.31 283 GLU A N 1
ATOM 2215 C CA . GLU A 1 283 ? -107.853 -8.132 143.603 1.00 78.31 283 GLU A CA 1
ATOM 2216 C C . GLU A 1 283 ? -109.124 -7.276 143.792 1.00 78.31 283 GLU A C 1
ATOM 2218 O O . GLU A 1 283 ? -109.833 -7.421 144.791 1.00 78.31 283 GLU A O 1
ATOM 2223 N N . ALA A 1 284 ? -109.488 -6.462 142.794 1.00 75.06 284 ALA A N 1
ATOM 2224 C CA . ALA A 1 284 ? -110.722 -5.671 142.810 1.00 75.06 284 ALA A CA 1
ATOM 2225 C C . ALA A 1 284 ? -112.002 -6.535 142.773 1.00 75.06 284 ALA A C 1
ATOM 2227 O O . ALA A 1 284 ? -113.010 -6.196 143.401 1.00 75.06 284 ALA A O 1
ATOM 2228 N N . THR A 1 285 ? -111.971 -7.672 142.071 1.00 76.06 285 THR A N 1
ATOM 2229 C CA . THR A 1 285 ? -113.096 -8.622 142.029 1.00 76.06 285 THR A CA 1
ATOM 2230 C C . THR A 1 285 ? -113.295 -9.306 143.386 1.00 76.06 285 THR A C 1
ATOM 2232 O O . THR A 1 285 ? -114.429 -9.471 143.839 1.00 76.06 285 THR A O 1
ATOM 2235 N N . GLU A 1 286 ? -112.209 -9.648 144.084 1.00 77.50 286 GLU A N 1
ATOM 2236 C CA . GLU A 1 286 ? -112.273 -10.185 145.446 1.00 77.50 286 GLU A CA 1
ATOM 2237 C C . GLU A 1 286 ? -112.799 -9.163 146.463 1.00 77.50 286 GLU A C 1
ATOM 2239 O O . GLU A 1 286 ? -113.650 -9.514 147.283 1.00 77.50 286 GLU A O 1
ATOM 2244 N N . GLU A 1 287 ? -112.363 -7.900 146.402 1.00 73.81 287 GLU A N 1
ATOM 2245 C CA . GLU A 1 287 ? -112.939 -6.821 147.221 1.00 73.81 287 GLU A CA 1
ATOM 2246 C C . GLU A 1 287 ? -114.451 -6.668 146.996 1.00 73.81 287 GLU A C 1
ATOM 224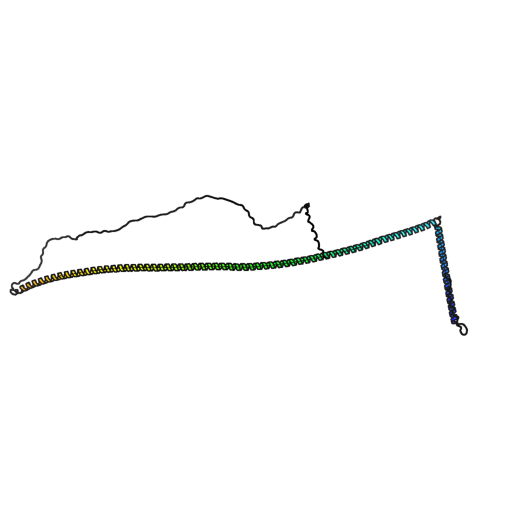8 O O . GLU A 1 287 ? -115.218 -6.572 147.959 1.00 73.81 287 GLU A O 1
ATOM 2253 N N . SER A 1 288 ? -114.889 -6.678 145.733 1.00 72.19 288 SER A N 1
ATOM 2254 C CA . SER A 1 288 ? -116.306 -6.585 145.367 1.00 72.19 288 SER A CA 1
ATOM 2255 C C . SER A 1 288 ? -117.116 -7.733 145.980 1.00 72.19 288 SER A C 1
ATOM 2257 O O . SER A 1 288 ? -118.092 -7.499 146.698 1.00 72.19 288 SER A O 1
ATOM 2259 N N . ASN A 1 289 ? -116.649 -8.974 145.811 1.00 76.62 289 ASN A N 1
ATOM 2260 C CA . ASN A 1 289 ? -117.301 -10.158 146.371 1.00 76.62 289 ASN A CA 1
ATOM 2261 C C . ASN A 1 289 ? -117.356 -10.130 147.910 1.00 76.62 289 ASN A C 1
ATOM 2263 O O . ASN A 1 289 ? -118.366 -10.537 148.491 1.00 76.62 289 ASN A O 1
ATOM 2267 N N . ARG A 1 290 ? -116.331 -9.594 148.592 1.00 78.25 290 ARG A N 1
ATOM 2268 C CA . ARG A 1 290 ? -116.347 -9.408 150.057 1.00 78.25 290 ARG A CA 1
ATOM 2269 C C . ARG A 1 290 ? -117.428 -8.404 150.485 1.00 78.25 290 ARG A C 1
ATOM 2271 O O . ARG A 1 290 ? -118.184 -8.699 151.411 1.00 78.25 290 ARG A O 1
ATOM 2278 N N . ARG A 1 291 ? -117.565 -7.269 149.785 1.00 71.06 291 ARG A N 1
ATOM 2279 C CA . ARG A 1 291 ? -118.593 -6.242 150.070 1.00 71.06 291 ARG A CA 1
ATOM 2280 C C . ARG A 1 291 ? -120.015 -6.750 149.808 1.00 71.06 291 ARG A C 1
ATOM 2282 O O . ARG A 1 291 ? -120.886 -6.566 150.655 1.00 71.06 291 ARG A O 1
ATOM 2289 N N . VAL A 1 292 ? -120.241 -7.449 148.691 1.00 75.88 292 VAL A N 1
ATOM 2290 C CA . VAL A 1 292 ? -121.532 -8.097 148.386 1.00 75.88 292 VAL A CA 1
ATOM 2291 C C . VAL A 1 292 ? -121.899 -9.118 149.469 1.00 75.88 292 VAL A C 1
ATOM 2293 O O . VAL A 1 292 ? -123.013 -9.078 149.987 1.00 75.88 292 VAL A O 1
ATOM 2296 N N . SER A 1 293 ? -120.953 -9.967 149.886 1.00 75.00 293 SER A N 1
ATOM 2297 C CA . SER A 1 293 ? -121.186 -10.972 150.937 1.00 75.00 293 SER A CA 1
ATOM 2298 C C . SER A 1 293 ? -121.604 -10.344 152.274 1.00 75.00 293 SER A C 1
ATOM 2300 O O . SER A 1 293 ? -122.543 -10.818 152.916 1.00 75.00 293 SER A O 1
ATOM 2302 N N . GLN A 1 294 ? -120.949 -9.250 152.680 1.00 74.88 294 GLN A N 1
ATOM 2303 C CA . GLN A 1 294 ? -121.302 -8.514 153.900 1.00 74.88 294 GLN A CA 1
ATOM 2304 C C . GLN A 1 294 ? -122.697 -7.875 153.804 1.00 74.88 294 GLN A C 1
ATOM 2306 O O . GLN A 1 294 ? -123.473 -7.948 154.760 1.00 74.88 294 GLN A O 1
ATOM 2311 N N . ALA A 1 295 ? -123.053 -7.302 152.650 1.00 68.75 295 ALA A N 1
ATOM 2312 C CA . ALA A 1 295 ? -124.379 -6.729 152.425 1.00 68.75 295 ALA A CA 1
ATOM 2313 C C . ALA A 1 295 ? -125.492 -7.794 152.496 1.00 68.75 295 ALA A C 1
ATOM 2315 O O . ALA A 1 295 ? -126.516 -7.572 153.146 1.00 68.75 295 ALA A O 1
ATOM 2316 N N . SER A 1 296 ? -125.287 -8.979 151.905 1.00 72.31 296 SER A N 1
ATOM 2317 C CA . SER A 1 296 ? -126.245 -10.092 151.991 1.00 72.31 296 SER A CA 1
ATOM 2318 C C . SER A 1 296 ? -126.492 -10.544 153.436 1.00 72.31 296 SER A C 1
ATOM 2320 O O . SER A 1 296 ? -127.645 -10.712 153.834 1.00 72.31 296 SER A O 1
ATOM 2322 N N . GLN A 1 297 ? -125.436 -10.662 154.249 1.00 74.31 297 GLN A N 1
ATOM 2323 C CA . GLN A 1 297 ? -125.549 -11.041 155.664 1.00 74.31 297 GLN A CA 1
ATOM 2324 C C . GLN A 1 297 ? -126.380 -10.033 156.480 1.00 74.31 297 GLN A C 1
ATOM 2326 O O . GLN A 1 297 ? -127.206 -10.436 157.301 1.00 74.31 297 GLN A O 1
ATOM 2331 N N . GLN A 1 298 ? -126.224 -8.729 156.225 1.00 68.12 298 GLN A N 1
ATOM 2332 C CA . GLN A 1 298 ? -127.032 -7.688 156.877 1.00 68.12 298 GLN A CA 1
ATOM 2333 C C . GLN A 1 298 ? -128.509 -7.742 156.447 1.00 68.12 298 GLN A C 1
ATOM 2335 O O . GLN A 1 298 ? -129.406 -7.605 157.281 1.00 68.12 298 GLN A O 1
ATOM 2340 N N . VAL A 1 299 ? -128.779 -8.009 155.165 1.00 75.31 299 VAL A N 1
ATOM 2341 C CA . VAL A 1 299 ? -130.144 -8.160 154.635 1.00 75.31 299 VAL A CA 1
ATOM 2342 C C . VAL A 1 299 ? -130.869 -9.363 155.253 1.00 75.31 299 VAL A C 1
ATOM 2344 O O . VAL A 1 299 ? -132.047 -9.255 155.602 1.00 75.31 299 VAL A O 1
ATOM 2347 N N . ASP A 1 300 ? -130.193 -10.498 155.439 1.00 70.56 300 ASP A N 1
ATOM 2348 C CA . ASP A 1 300 ? -130.817 -11.687 156.035 1.00 70.56 300 ASP A CA 1
ATOM 2349 C C . ASP A 1 300 ? -131.038 -11.558 157.551 1.00 70.56 300 ASP A C 1
ATOM 2351 O O . ASP A 1 300 ? -132.074 -12.007 158.052 1.00 70.56 300 ASP A O 1
ATOM 2355 N N . ALA A 1 301 ? -130.161 -10.851 158.272 1.00 67.69 301 ALA A N 1
ATOM 2356 C CA . ALA A 1 301 ? -130.397 -10.491 159.673 1.00 67.69 301 ALA A CA 1
ATOM 2357 C C . ALA A 1 301 ? -131.693 -9.665 159.845 1.00 67.69 301 ALA A C 1
ATOM 2359 O O . ALA A 1 301 ? -132.514 -9.956 160.721 1.00 67.69 301 ALA A O 1
ATOM 2360 N N . LEU A 1 302 ? -131.933 -8.692 158.957 1.00 67.88 302 LEU A N 1
ATOM 2361 C CA . LEU A 1 302 ? -133.156 -7.879 158.959 1.00 67.88 302 LEU A CA 1
ATOM 2362 C C . LEU A 1 302 ? -134.416 -8.703 158.626 1.00 67.88 302 LEU A C 1
ATOM 2364 O O . LEU A 1 302 ? -135.455 -8.522 159.270 1.00 67.88 302 LEU A O 1
ATOM 2368 N N . LYS A 1 303 ? -134.340 -9.663 157.688 1.00 71.50 303 LYS A N 1
ATOM 2369 C CA . LYS A 1 303 ? -135.457 -10.588 157.391 1.00 71.50 303 LYS A CA 1
ATOM 2370 C C . LYS A 1 303 ? -135.849 -11.432 158.610 1.00 71.50 303 LYS A C 1
ATOM 2372 O O . LYS A 1 303 ? -137.042 -11.604 158.865 1.00 71.50 303 LYS A O 1
ATOM 2377 N N . GLN A 1 304 ? -134.878 -11.945 159.371 1.00 72.62 304 GLN A N 1
ATOM 2378 C CA . GLN A 1 304 ? -135.155 -12.750 160.570 1.00 72.62 304 GLN A CA 1
ATOM 2379 C C . GLN A 1 304 ? -135.845 -11.933 161.673 1.00 72.62 304 GLN A C 1
ATOM 2381 O O . GLN A 1 304 ? -136.780 -12.421 162.312 1.00 72.62 304 GLN A O 1
ATOM 2386 N N . LEU A 1 305 ? -135.424 -10.680 161.870 1.00 66.88 305 LEU A N 1
ATOM 2387 C CA . LEU A 1 305 ? -135.986 -9.788 162.888 1.00 66.88 305 LEU A CA 1
ATOM 2388 C C . LEU A 1 305 ? -137.439 -9.396 162.548 1.00 66.88 305 LEU A C 1
ATOM 2390 O O . LEU A 1 305 ? -138.326 -9.508 163.396 1.00 66.88 305 LEU A O 1
ATOM 2394 N N . ARG A 1 306 ? -137.712 -9.077 161.274 1.00 69.69 306 ARG A N 1
ATOM 2395 C CA . ARG A 1 306 ? -139.070 -8.861 160.742 1.00 69.69 306 ARG A CA 1
ATOM 2396 C C . ARG A 1 306 ? -139.980 -10.078 160.953 1.00 69.69 306 ARG A C 1
ATOM 2398 O O . ARG A 1 306 ? -141.120 -9.926 161.391 1.00 69.69 306 ARG A O 1
ATOM 2405 N N . ASN A 1 307 ? -139.492 -11.284 160.653 1.00 67.56 307 ASN A N 1
ATOM 2406 C CA . ASN A 1 307 ? -140.309 -12.497 160.740 1.00 67.56 307 ASN A CA 1
ATOM 2407 C C . ASN A 1 307 ? -140.727 -12.825 162.191 1.00 67.56 307 ASN A C 1
ATOM 2409 O O . ASN A 1 307 ? -141.866 -13.245 162.402 1.00 67.56 307 ASN A O 1
ATOM 2413 N N . ARG A 1 308 ? -139.877 -12.554 163.199 1.00 68.50 308 ARG A N 1
ATOM 2414 C CA . ARG A 1 308 ? -140.257 -12.683 164.623 1.00 68.50 308 ARG A CA 1
ATOM 2415 C C . ARG A 1 308 ? -141.427 -11.767 165.002 1.00 68.50 308 ARG A C 1
ATOM 2417 O O . ARG A 1 308 ? -142.396 -12.239 165.594 1.00 68.50 308 ARG A O 1
ATOM 2424 N N . LEU A 1 309 ? -141.373 -10.493 164.606 1.00 60.38 309 LEU A N 1
ATOM 2425 C CA . LEU A 1 309 ? -142.449 -9.524 164.864 1.00 60.38 309 LEU A CA 1
ATOM 2426 C C . LEU A 1 309 ? -143.773 -9.933 164.197 1.00 60.38 309 LEU A C 1
ATOM 2428 O O . LEU A 1 309 ? -144.830 -9.835 164.819 1.00 60.38 309 LEU A O 1
ATOM 2432 N N . SER A 1 310 ? -143.728 -10.467 162.970 1.00 58.47 310 SER A N 1
ATOM 2433 C CA . SER A 1 310 ? -144.945 -10.917 162.275 1.00 58.47 310 SER A CA 1
ATOM 2434 C C . SER A 1 310 ? -145.647 -12.110 162.940 1.00 58.47 310 SER A C 1
ATOM 2436 O O . SER A 1 310 ? -146.868 -12.212 162.863 1.00 58.47 310 SER A O 1
ATOM 2438 N N . GLN A 1 311 ? -144.910 -12.991 163.628 1.00 61.88 311 GLN A N 1
ATOM 2439 C CA . GLN A 1 311 ? -145.492 -14.173 164.274 1.00 61.88 311 GLN A CA 1
ATOM 2440 C C . GLN A 1 311 ? -146.195 -13.837 165.597 1.00 61.88 311 GLN A C 1
ATOM 2442 O O . GLN A 1 311 ? -147.257 -14.392 165.878 1.00 61.88 311 GLN A O 1
ATOM 2447 N N . GLN A 1 312 ? -145.671 -12.892 166.385 1.00 53.44 312 GLN A N 1
ATOM 2448 C CA . GLN A 1 312 ? -146.302 -12.500 167.655 1.00 53.44 312 GLN A CA 1
ATOM 2449 C C . GLN A 1 312 ? -147.619 -11.727 167.457 1.00 53.44 312 GLN A C 1
ATOM 2451 O O . GLN A 1 312 ? -148.528 -11.855 168.272 1.00 53.44 312 GLN A O 1
ATOM 2456 N N . LEU A 1 313 ? -147.769 -10.994 166.347 1.00 57.06 313 LEU A N 1
ATOM 2457 C CA . LEU A 1 313 ? -148.994 -10.245 166.029 1.00 57.06 313 LEU A CA 1
ATOM 2458 C C . LEU A 1 313 ? -150.131 -11.101 165.436 1.00 57.06 313 LEU A C 1
ATOM 2460 O O . LEU A 1 313 ? -151.253 -10.612 165.317 1.00 57.06 313 LEU A O 1
ATOM 2464 N N . HIS A 1 314 ? -149.882 -12.365 165.078 1.00 59.22 314 HIS A N 1
ATOM 2465 C CA . HIS A 1 314 ? -150.898 -13.241 164.473 1.00 59.22 314 HIS A CA 1
ATOM 2466 C C . HIS A 1 314 ? -151.619 -14.158 165.480 1.00 59.22 314 HIS A C 1
ATOM 2468 O O . HIS A 1 314 ? -152.682 -14.681 165.166 1.00 59.22 314 HIS A O 1
ATOM 2474 N N . ALA A 1 315 ? -151.079 -14.340 166.692 1.00 51.03 315 ALA A N 1
ATOM 2475 C CA . ALA A 1 315 ? -151.565 -15.346 167.647 1.00 51.03 315 ALA A CA 1
ATOM 2476 C C . ALA A 1 315 ? -152.734 -14.895 168.551 1.00 51.03 315 ALA A C 1
ATOM 2478 O O . ALA A 1 315 ? -153.442 -15.742 169.087 1.00 51.03 315 ALA A O 1
ATOM 2479 N N . VAL A 1 316 ? -152.946 -13.583 168.726 1.00 50.03 316 VAL A N 1
ATOM 2480 C CA . VAL A 1 316 ? -154.046 -13.017 169.549 1.00 50.03 316 VAL A CA 1
ATOM 2481 C C . VAL A 1 316 ? -155.036 -12.193 168.704 1.00 50.03 316 VAL A C 1
ATOM 2483 O O . VAL A 1 316 ? -156.107 -11.821 169.170 1.00 50.03 316 VAL A O 1
ATOM 2486 N N . ARG A 1 317 ? -154.756 -12.008 167.403 1.00 51.00 317 ARG A N 1
ATOM 2487 C CA . ARG A 1 317 ? -155.659 -11.374 166.417 1.00 51.00 317 ARG A CA 1
ATOM 2488 C C . ARG A 1 317 ? -156.985 -12.140 166.216 1.00 51.00 317 ARG A C 1
ATOM 2490 O O . ARG A 1 317 ? -157.881 -11.645 165.541 1.00 51.00 317 ARG A O 1
ATOM 2497 N N . THR A 1 318 ? -157.107 -13.329 166.804 1.00 54.34 318 THR A N 1
ATOM 2498 C CA . THR A 1 318 ? -158.281 -14.213 166.789 1.00 54.34 318 THR A CA 1
ATOM 2499 C C . THR A 1 318 ? -159.322 -13.903 167.876 1.00 54.34 318 THR A C 1
ATOM 2501 O O . THR A 1 318 ? -160.348 -14.576 167.923 1.00 54.34 318 THR A O 1
ATOM 2504 N N . ALA A 1 319 ? -159.092 -12.912 168.747 1.00 37.69 319 ALA A N 1
ATOM 2505 C CA . ALA A 1 319 ? -160.051 -12.465 169.760 1.00 37.69 319 ALA A CA 1
ATOM 2506 C C . ALA A 1 319 ? -160.251 -10.942 169.669 1.00 37.69 319 ALA A C 1
ATOM 2508 O O . ALA A 1 319 ? -159.351 -10.187 170.024 1.00 37.69 319 ALA A O 1
ATOM 2509 N N . LEU A 1 320 ? -161.446 -10.523 169.217 1.00 35.00 320 LEU A N 1
ATOM 2510 C CA . LEU A 1 320 ? -161.816 -9.158 168.789 1.00 35.00 320 LEU A CA 1
ATOM 2511 C C . LEU A 1 320 ? -161.075 -8.722 167.499 1.00 35.00 320 LEU A C 1
ATOM 2513 O O . LEU A 1 320 ? -159.850 -8.687 167.441 1.00 35.00 320 LEU A O 1
ATOM 2517 N N . HIS A 1 321 ? -161.722 -8.374 166.384 1.00 39.19 321 HIS A N 1
ATOM 2518 C CA . HIS A 1 321 ? -163.148 -8.169 166.098 1.00 39.19 321 HIS A CA 1
ATOM 2519 C C . HIS A 1 321 ? -163.872 -7.202 167.042 1.00 39.19 321 HIS A C 1
ATOM 2521 O O . HIS A 1 321 ? -164.804 -7.586 167.740 1.00 39.19 321 HIS A O 1
ATOM 2527 N N . ASP A 1 322 ? -163.452 -5.940 167.004 1.00 30.44 322 ASP A N 1
ATOM 2528 C CA . ASP A 1 322 ? -164.392 -4.826 167.109 1.00 30.44 322 ASP A CA 1
ATOM 2529 C C . ASP A 1 322 ? -163.938 -3.664 166.196 1.00 30.44 322 ASP A C 1
ATOM 2531 O O . ASP A 1 322 ? -162.770 -3.602 165.807 1.00 30.44 322 ASP A O 1
ATOM 2535 N N . VAL A 1 323 ? -164.876 -2.790 165.824 1.00 34.97 323 VAL A N 1
ATOM 2536 C CA . VAL A 1 323 ? -164.711 -1.522 165.075 1.00 34.97 323 VAL A CA 1
ATOM 2537 C C . VAL A 1 323 ? -163.886 -1.576 163.765 1.00 34.97 323 VAL A C 1
ATOM 2539 O O . VAL A 1 323 ? -162.771 -1.073 163.640 1.00 34.97 323 VAL A O 1
ATOM 2542 N N . THR A 1 324 ? -164.531 -2.098 162.719 1.00 30.64 324 THR A N 1
ATOM 2543 C CA . THR A 1 324 ? -164.529 -1.476 161.364 1.00 30.64 324 THR A CA 1
ATOM 2544 C C . THR A 1 324 ? -165.385 -0.188 161.439 1.00 30.64 324 THR A C 1
ATOM 2546 O O . THR A 1 324 ? -166.300 -0.215 162.267 1.00 30.64 324 THR A O 1
ATOM 2549 N N . PRO A 1 325 ? -165.209 0.908 160.653 1.00 44.44 325 PRO A N 1
ATOM 2550 C CA . PRO A 1 325 ? -164.476 1.123 159.380 1.00 44.44 325 PRO A CA 1
ATOM 2551 C C . PRO A 1 325 ? -163.233 2.051 159.527 1.00 44.44 325 PRO A C 1
ATOM 2553 O O . PRO A 1 325 ? -163.006 2.581 160.606 1.00 44.44 325 PRO A O 1
ATOM 2556 N N . MET A 1 326 ? -162.305 2.264 158.575 1.00 27.58 326 MET A N 1
ATOM 2557 C CA . MET A 1 326 ? -162.281 2.243 157.092 1.00 27.58 326 MET A CA 1
ATOM 2558 C C . MET A 1 326 ? -162.870 3.499 156.404 1.00 27.58 326 MET A C 1
ATOM 2560 O O . MET A 1 326 ? -164.075 3.555 156.195 1.00 27.58 326 MET A O 1
ATOM 2564 N N . LEU A 1 327 ? -162.009 4.444 155.983 1.00 25.80 327 LEU A N 1
ATOM 2565 C CA . LEU A 1 327 ? -161.918 5.022 154.616 1.00 25.80 327 LEU A CA 1
ATOM 2566 C C . LEU A 1 327 ? -161.040 6.297 154.580 1.00 25.80 327 LEU A C 1
ATOM 2568 O O . LEU A 1 327 ? -161.228 7.171 155.420 1.00 25.80 327 LEU A O 1
ATOM 2572 N N . ASP A 1 328 ? -160.196 6.400 153.539 1.00 28.98 328 ASP A N 1
ATOM 2573 C CA . ASP A 1 328 ? -159.686 7.643 152.912 1.00 28.98 328 ASP A CA 1
ATOM 2574 C C . ASP A 1 328 ? -158.794 8.606 153.757 1.00 28.98 328 ASP A C 1
ATOM 2576 O O . ASP A 1 328 ? -158.690 8.427 154.973 1.00 28.98 328 ASP A O 1
ATOM 2580 N N . PRO A 1 329 ? -158.058 9.582 153.152 1.00 39.41 329 PRO A N 1
ATOM 2581 C CA . PRO A 1 329 ? -158.202 10.130 151.795 1.00 39.41 329 PRO A CA 1
ATOM 2582 C C . PRO A 1 329 ? -156.922 10.209 150.926 1.00 39.41 329 PRO A C 1
ATOM 2584 O O . PRO A 1 329 ? -155.890 9.597 151.199 1.00 39.41 329 PRO A O 1
ATOM 2587 N N . LEU A 1 330 ? -157.074 10.959 149.830 1.00 26.81 330 LEU A N 1
ATOM 2588 C CA . LEU A 1 330 ? -156.108 11.337 148.796 1.00 26.81 330 LEU A CA 1
ATOM 2589 C C . LEU A 1 330 ? -155.145 12.475 149.225 1.00 26.81 330 LEU A C 1
ATOM 2591 O O . LEU A 1 330 ? -155.307 13.086 150.278 1.00 26.81 330 LEU A O 1
ATOM 2595 N N . ASP A 1 331 ? -154.265 12.818 148.277 1.00 26.45 331 ASP A N 1
ATOM 2596 C CA . ASP A 1 331 ? -153.808 14.179 147.939 1.00 26.45 331 ASP A CA 1
ATOM 2597 C C . ASP A 1 331 ? -152.656 14.878 148.699 1.00 26.45 331 ASP A C 1
ATOM 2599 O O . ASP A 1 331 ? -152.038 14.388 149.642 1.00 26.45 331 ASP A O 1
ATOM 2603 N N . GLU A 1 332 ? -152.283 15.992 148.066 1.00 29.30 332 GLU A N 1
ATOM 2604 C CA . GLU A 1 332 ? -151.085 16.825 148.134 1.00 29.30 332 GLU A CA 1
ATOM 2605 C C . GLU A 1 332 ? -150.824 17.529 149.482 1.00 29.30 332 GLU A C 1
ATOM 2607 O O . GLU A 1 332 ? -151.758 17.922 150.164 1.00 29.30 332 GLU A O 1
ATOM 2612 N N . GLU A 1 333 ? -149.546 17.809 149.786 1.00 25.39 333 GLU A N 1
ATOM 2613 C CA . GLU A 1 333 ? -148.966 19.149 150.077 1.00 25.39 333 GLU A CA 1
ATOM 2614 C C . GLU A 1 333 ? -147.437 18.981 150.317 1.00 25.39 333 GLU A C 1
ATOM 2616 O O . GLU A 1 333 ? -146.993 18.010 150.923 1.00 25.39 333 GLU A O 1
ATOM 2621 N N . ARG A 1 334 ? -146.525 19.703 149.639 1.00 46.44 334 ARG A N 1
ATOM 2622 C CA . ARG A 1 334 ? -146.064 21.100 149.861 1.00 46.44 334 ARG A CA 1
ATOM 2623 C C . ARG A 1 334 ? -145.503 21.332 151.281 1.00 46.44 334 ARG A C 1
ATOM 2625 O O . ARG A 1 334 ? -146.177 21.010 152.249 1.00 46.44 334 ARG A O 1
ATOM 2632 N N . PRO A 1 335 ? -144.284 21.912 151.416 1.00 33.59 335 PRO A N 1
ATOM 2633 C CA . PRO A 1 335 ? -144.114 23.335 151.085 1.00 33.59 335 PRO A CA 1
ATOM 2634 C C . PRO A 1 335 ? -142.764 23.766 150.446 1.00 33.59 335 PRO A C 1
ATOM 2636 O O . PRO A 1 335 ? -141.799 23.014 150.352 1.00 33.59 335 PRO A O 1
ATOM 2639 N N . GLN A 1 336 ? -142.718 25.035 150.019 1.00 35.88 336 GLN A N 1
ATOM 2640 C CA . GLN A 1 336 ? -141.509 25.864 149.803 1.00 35.88 336 GLN A CA 1
ATOM 2641 C C . GLN A 1 336 ? -141.138 26.598 151.127 1.00 35.88 336 GLN A C 1
ATOM 2643 O O . GLN A 1 336 ? -141.943 26.490 152.053 1.00 35.88 336 GLN A O 1
ATOM 2648 N N . PRO A 1 337 ? -140.029 27.375 151.284 1.00 47.72 337 PRO A N 1
ATOM 2649 C CA . PRO A 1 337 ? -139.085 27.959 150.302 1.00 47.72 337 PRO A CA 1
ATOM 2650 C C . PRO A 1 337 ? -137.584 27.694 150.672 1.00 47.72 337 PRO A C 1
ATOM 2652 O O . PRO A 1 337 ? -137.321 26.831 151.495 1.00 47.72 337 PRO A O 1
ATOM 2655 N N . THR A 1 338 ? -136.513 28.298 150.118 1.00 30.25 338 THR A N 1
ATOM 2656 C CA . THR A 1 338 ? -136.340 29.488 149.249 1.00 30.25 338 THR A CA 1
ATOM 2657 C C . THR A 1 338 ? -135.061 29.392 148.383 1.00 30.25 338 THR A C 1
ATOM 2659 O O . THR A 1 338 ? -134.017 29.030 148.903 1.00 30.25 338 THR A O 1
ATOM 2662 N N . ARG A 1 339 ? -135.143 29.818 147.109 1.00 30.92 339 ARG A N 1
ATOM 2663 C CA . ARG A 1 339 ? -134.089 30.386 146.213 1.00 30.92 339 ARG A CA 1
ATOM 2664 C C . ARG A 1 339 ? -132.666 29.763 146.101 1.00 30.92 339 ARG A C 1
ATOM 2666 O O . ARG A 1 339 ? -131.860 29.782 147.019 1.00 30.92 339 ARG A O 1
ATOM 2673 N N . GLN A 1 340 ? -132.328 29.417 144.850 1.00 36.25 340 GLN A N 1
ATOM 2674 C CA . GLN A 1 340 ? -130.980 29.400 144.227 1.00 36.25 340 GLN A CA 1
ATOM 2675 C C . GLN A 1 340 ? -130.376 30.845 144.104 1.00 36.25 340 GLN A C 1
ATOM 2677 O O . GLN A 1 340 ? -131.106 31.770 144.475 1.00 36.25 340 GLN A O 1
ATOM 2682 N N . PRO A 1 341 ? -129.164 31.123 143.524 1.00 46.59 341 PRO A N 1
ATOM 2683 C CA . PRO A 1 341 ? -128.241 30.232 142.776 1.00 46.59 341 PRO A CA 1
ATOM 2684 C C . PRO A 1 341 ? -126.699 30.388 142.961 1.00 46.59 341 PRO A C 1
ATOM 2686 O O . PRO A 1 341 ? -126.211 31.478 143.225 1.00 46.59 341 PRO A O 1
ATOM 2689 N N . GLN A 1 342 ? -125.963 29.311 142.603 1.00 32.03 342 GLN A N 1
ATOM 2690 C CA . GLN A 1 342 ? -124.631 29.278 141.924 1.00 32.03 342 GLN A CA 1
ATOM 2691 C C . GLN A 1 342 ? -123.389 29.909 142.634 1.00 32.03 342 GLN A C 1
ATOM 2693 O O . GLN A 1 342 ? -123.570 30.648 143.596 1.00 32.03 342 GLN A O 1
ATOM 2698 N N . PRO A 1 343 ? -122.113 29.599 142.248 1.00 42.91 343 PRO A N 1
ATOM 2699 C CA . PRO A 1 343 ? -121.621 29.089 140.953 1.00 42.91 343 PRO A CA 1
ATOM 2700 C C . PRO A 1 343 ? -120.671 27.857 140.992 1.00 42.91 343 PRO A C 1
ATOM 2702 O O . PRO A 1 343 ? -120.589 27.120 141.969 1.00 42.91 343 PRO A O 1
ATOM 2705 N N . THR A 1 344 ? -119.986 27.626 139.865 1.00 31.38 344 THR A N 1
ATOM 2706 C CA . THR A 1 344 ? -119.161 26.464 139.452 1.00 31.38 344 THR A CA 1
ATOM 2707 C C . THR A 1 344 ? -118.033 26.941 138.509 1.00 31.38 344 THR A C 1
ATOM 2709 O O . THR A 1 344 ? -118.202 28.022 137.944 1.00 31.38 344 THR A O 1
ATOM 2712 N N . PRO A 1 345 ? -117.012 26.129 138.135 1.00 52.19 345 PRO A N 1
ATOM 2713 C CA . PRO A 1 345 ? -116.296 25.058 138.857 1.00 52.19 345 PRO A CA 1
ATOM 2714 C C . PRO A 1 345 ? -114.744 25.122 138.631 1.00 52.19 345 PRO A C 1
ATOM 2716 O O . PRO A 1 345 ? -114.233 26.141 138.189 1.00 52.19 345 PRO A O 1
ATOM 2719 N N . GLN A 1 346 ? -114.033 23.996 138.857 1.00 29.59 346 GLN A N 1
ATOM 2720 C CA . GLN A 1 346 ? -112.627 23.672 138.478 1.00 29.59 346 GLN A CA 1
ATOM 2721 C C . GLN A 1 346 ? -111.523 24.454 139.236 1.00 29.59 346 GLN A C 1
ATOM 2723 O O . GLN A 1 346 ? -111.374 25.652 139.048 1.00 29.59 346 GLN A O 1
ATOM 2728 N N . GLN A 1 347 ? -110.781 23.916 140.218 1.00 32.28 347 GLN A N 1
ATOM 2729 C CA . GLN A 1 347 ? -109.991 22.667 140.419 1.00 32.28 347 GLN A CA 1
ATOM 2730 C C . GLN A 1 347 ? -108.469 22.810 140.128 1.00 32.28 347 GLN A C 1
ATOM 2732 O O . GLN A 1 347 ? -108.092 23.570 139.240 1.00 32.28 347 GLN A O 1
ATOM 2737 N N . PRO A 1 348 ? -107.585 22.160 140.929 1.00 38.34 348 PRO A N 1
ATOM 2738 C CA . PRO A 1 348 ? -106.228 22.655 141.236 1.00 38.34 348 PRO A CA 1
ATOM 2739 C C . PRO A 1 348 ? -105.110 21.868 140.502 1.00 38.34 348 PRO A C 1
ATOM 2741 O O . PRO A 1 348 ? -105.360 20.793 139.969 1.00 38.34 348 PRO A O 1
ATOM 2744 N N . GLN A 1 349 ? -103.893 22.393 140.285 1.00 28.88 349 GLN A N 1
ATOM 2745 C CA . GLN A 1 349 ? -102.774 22.595 141.240 1.00 28.88 349 GLN A CA 1
ATOM 2746 C C . GLN A 1 349 ? -102.402 21.347 142.081 1.00 28.88 349 GLN A C 1
ATOM 2748 O O . GLN A 1 349 ? -103.280 20.708 142.642 1.00 28.88 349 GLN A O 1
ATOM 2753 N N . ALA A 1 350 ? -101.133 20.988 142.315 1.00 31.12 350 ALA A N 1
ATOM 2754 C CA . ALA A 1 350 ? -99.832 21.348 141.716 1.00 31.12 350 ALA A CA 1
ATOM 2755 C C . ALA A 1 350 ? -98.740 20.412 142.308 1.00 31.12 350 ALA A C 1
ATOM 2757 O O . ALA A 1 350 ? -98.991 19.845 143.368 1.00 31.12 350 ALA A O 1
ATOM 2758 N N . GLN A 1 351 ? -97.532 20.328 141.710 1.00 32.59 351 GLN A N 1
ATOM 2759 C CA . GLN A 1 351 ? -96.230 20.587 142.389 1.00 32.59 351 GLN A CA 1
ATOM 2760 C C . GLN A 1 351 ? -94.961 20.191 141.578 1.00 32.59 351 GLN A C 1
ATOM 2762 O O . GLN A 1 351 ? -94.738 19.024 141.290 1.00 32.59 351 GLN A O 1
ATOM 2767 N N . GLN A 1 352 ? -94.085 21.193 141.391 1.00 32.72 352 GLN A N 1
ATOM 2768 C CA . GLN A 1 352 ? -92.600 21.156 141.392 1.00 32.72 352 GLN A CA 1
ATOM 2769 C C . GLN A 1 352 ? -91.782 20.558 140.193 1.00 32.72 352 GLN A C 1
ATOM 2771 O O . GLN A 1 352 ? -92.339 19.841 139.368 1.00 32.72 352 GLN A O 1
ATOM 2776 N N . PRO A 1 353 ? -90.487 20.960 140.017 1.00 47.44 353 PRO A N 1
ATOM 2777 C CA . PRO A 1 353 ? -89.698 20.862 138.758 1.00 47.44 353 PRO A CA 1
ATOM 2778 C C . PRO A 1 353 ? -88.373 20.035 138.947 1.00 47.44 353 PRO A C 1
ATOM 2780 O O . PRO A 1 353 ? -88.308 19.339 139.961 1.00 47.44 353 PRO A O 1
ATOM 2783 N N . PRO A 1 354 ? -87.282 20.094 138.116 1.00 47.53 354 PRO A N 1
ATOM 2784 C CA . PRO A 1 354 ? -87.029 20.835 136.856 1.00 47.53 354 PRO A CA 1
ATOM 2785 C C . PRO A 1 354 ? -86.309 20.095 135.678 1.00 47.53 354 PRO A C 1
ATOM 2787 O O . PRO A 1 354 ? -85.371 19.324 135.868 1.00 47.53 354 PRO A O 1
ATOM 2790 N N . THR A 1 355 ? -86.624 20.498 134.436 1.00 30.61 355 THR A N 1
ATOM 2791 C CA . THR A 1 355 ? -85.904 20.211 133.158 1.00 30.61 355 THR A CA 1
ATOM 2792 C C . THR A 1 355 ? -86.319 21.321 132.163 1.00 30.61 355 THR A C 1
ATOM 2794 O O . THR A 1 355 ? -87.491 21.680 132.159 1.00 30.61 355 THR A O 1
ATOM 2797 N N . GLN A 1 356 ? -85.477 22.107 131.470 1.00 30.30 356 GLN A N 1
ATOM 2798 C CA . GLN A 1 356 ? -84.376 21.895 130.499 1.00 30.30 356 GLN A CA 1
ATOM 2799 C C . GLN A 1 356 ? -84.787 21.469 129.063 1.00 30.30 356 GLN A C 1
ATOM 2801 O O . GLN A 1 356 ? -85.375 20.412 128.876 1.00 30.30 356 GLN A O 1
ATOM 2806 N N . GLN A 1 357 ? -84.323 22.273 128.080 1.00 29.91 357 GLN A N 1
ATOM 2807 C CA . GLN A 1 357 ? -84.374 22.128 126.600 1.00 29.91 357 GLN A CA 1
ATOM 2808 C C . GLN A 1 357 ? -85.756 22.251 125.894 1.00 29.91 357 GLN A C 1
ATOM 2810 O O . GLN A 1 357 ? -86.784 22.044 126.529 1.00 29.91 357 GLN A O 1
ATOM 2815 N N . PRO A 1 358 ? -85.808 22.516 124.562 1.00 52.00 358 PRO A N 1
ATOM 2816 C CA . PRO A 1 358 ? -85.218 23.651 123.813 1.00 52.00 358 PRO A CA 1
ATOM 2817 C C . PRO A 1 358 ? -86.292 24.304 122.865 1.00 52.00 358 PRO A C 1
ATOM 2819 O O . PRO A 1 358 ? -87.471 24.021 123.084 1.00 52.00 358 PRO A O 1
ATOM 2822 N N . PRO A 1 359 ? -85.996 25.181 121.857 1.00 43.28 359 PRO A N 1
ATOM 2823 C CA . PRO A 1 359 ? -85.362 24.776 120.576 1.00 43.28 359 PRO A CA 1
ATOM 2824 C C . PRO A 1 359 ? -84.456 25.822 119.844 1.00 43.28 359 PRO A C 1
ATOM 2826 O O . PRO A 1 359 ? -84.386 26.989 120.207 1.00 43.28 359 PRO A O 1
ATOM 2829 N N . ALA A 1 360 ? -83.785 25.334 118.785 1.00 29.88 360 ALA A N 1
ATOM 2830 C CA . ALA A 1 360 ? -82.986 25.949 117.689 1.00 29.88 360 ALA A CA 1
ATOM 2831 C C . ALA A 1 360 ? -83.127 27.473 117.364 1.00 29.88 360 ALA A C 1
ATOM 2833 O O . ALA A 1 360 ? -84.219 28.017 117.453 1.00 29.88 360 ALA A O 1
ATOM 2834 N N . GLN A 1 361 ? -82.109 28.203 116.854 1.00 31.30 361 GLN A N 1
ATOM 2835 C CA . GLN A 1 361 ? -81.358 27.985 115.588 1.00 31.30 361 GLN A CA 1
ATOM 2836 C C . GLN A 1 361 ? -80.049 28.833 115.456 1.00 31.30 361 GLN A C 1
ATOM 2838 O O . GLN A 1 361 ? -80.066 30.003 115.820 1.00 31.30 361 GLN A O 1
ATOM 2843 N N . GLN A 1 362 ? -79.019 28.297 114.757 1.00 39.56 362 GLN A N 1
ATOM 2844 C CA . GLN A 1 362 ? -77.874 29.012 114.099 1.00 39.56 362 GLN A CA 1
ATOM 2845 C C . GLN A 1 362 ? -76.877 29.781 115.036 1.00 39.56 362 GLN A C 1
ATOM 2847 O O . GLN A 1 362 ? -77.187 29.866 116.222 1.00 39.56 362 GLN A O 1
ATOM 2852 N N . PRO A 1 363 ? -75.660 30.268 114.615 1.00 44.81 363 PRO A N 1
ATOM 2853 C CA . PRO A 1 363 ? -75.180 30.594 113.249 1.00 44.81 363 PRO A CA 1
ATOM 2854 C C . PRO A 1 363 ? -73.695 30.300 112.838 1.00 44.81 363 PRO A C 1
ATOM 2856 O O . PRO A 1 363 ? -72.847 29.932 113.638 1.00 44.81 363 PRO A O 1
ATOM 2859 N N . GLN A 1 364 ? -73.428 30.550 111.541 1.00 30.73 364 GLN A N 1
ATOM 2860 C CA . GLN A 1 364 ? -72.220 31.087 110.853 1.00 30.73 364 GLN A CA 1
ATOM 2861 C C . GLN A 1 364 ? -70.763 30.622 111.127 1.00 30.73 364 GLN A C 1
ATOM 2863 O O . GLN A 1 364 ? -70.169 30.920 112.158 1.00 30.73 364 GLN A O 1
ATOM 2868 N N . ALA A 1 365 ? -70.131 30.145 110.036 1.00 30.84 365 ALA A N 1
ATOM 2869 C CA . ALA A 1 365 ? -68.706 30.266 109.656 1.00 30.84 365 ALA A CA 1
ATOM 2870 C C . ALA A 1 365 ? -68.574 29.978 108.122 1.00 30.84 365 ALA A C 1
ATOM 2872 O O . ALA A 1 365 ? -69.422 29.258 107.600 1.00 30.84 365 ALA A O 1
ATOM 2873 N N . GLN A 1 366 ? -67.611 30.456 107.309 1.00 33.56 366 GLN A N 1
ATOM 2874 C CA . GLN A 1 366 ? -66.572 31.492 107.486 1.00 33.56 366 GLN A CA 1
ATOM 2875 C C . GLN A 1 366 ? -66.316 32.287 106.160 1.00 33.56 366 GLN A C 1
ATOM 2877 O O . GLN A 1 366 ? -67.251 32.914 105.670 1.00 33.56 366 GLN A O 1
ATOM 2882 N N . GLN A 1 367 ? -65.091 32.326 105.597 1.00 34.84 367 GLN A N 1
ATOM 2883 C CA . GLN A 1 367 ? -64.650 33.148 104.434 1.00 34.84 367 GLN A CA 1
ATOM 2884 C C . GLN A 1 367 ? -63.469 32.454 103.655 1.00 34.84 367 GLN A C 1
ATOM 2886 O O . GLN A 1 367 ? -63.224 31.283 103.936 1.00 34.84 367 GLN A O 1
ATOM 2891 N N . PRO A 1 368 ? -62.685 33.099 102.745 1.00 51.81 368 PRO A N 1
ATOM 2892 C CA . PRO A 1 368 ? -63.035 33.472 101.354 1.00 51.81 368 PRO A CA 1
ATOM 2893 C C . PRO A 1 368 ? -61.938 33.142 100.290 1.00 51.81 368 PRO A C 1
ATOM 2895 O O . PRO A 1 368 ? -60.802 32.859 100.653 1.00 51.81 368 PRO A O 1
ATOM 2898 N N . ALA A 1 369 ? -62.243 33.289 98.984 1.00 32.44 369 ALA A N 1
ATOM 2899 C CA . ALA A 1 369 ? -61.336 33.676 97.863 1.00 32.44 369 ALA A CA 1
ATOM 2900 C C . ALA A 1 369 ? -62.023 33.423 96.495 1.00 32.44 369 ALA A C 1
ATOM 2902 O O . ALA A 1 369 ? -62.901 32.571 96.423 1.00 32.44 369 ALA A O 1
ATOM 2903 N N . ALA A 1 370 ? -61.659 34.024 95.353 1.00 33.41 370 ALA A N 1
ATOM 2904 C CA . ALA A 1 370 ? -61.091 35.345 95.021 1.00 33.41 370 ALA A CA 1
ATOM 2905 C C . ALA A 1 370 ? -61.304 35.574 93.496 1.00 33.41 370 ALA A C 1
ATOM 2907 O O . ALA A 1 370 ? -61.496 34.606 92.759 1.00 33.41 370 ALA A O 1
ATOM 2908 N N . ALA A 1 371 ? -61.296 36.820 93.007 1.00 32.84 371 ALA A N 1
ATOM 2909 C CA . ALA A 1 371 ? -61.604 37.145 91.603 1.00 32.84 371 ALA A CA 1
ATOM 2910 C C . ALA A 1 371 ? -60.357 37.370 90.710 1.00 32.84 371 ALA A C 1
ATOM 2912 O O . ALA A 1 371 ? -59.248 37.575 91.195 1.00 32.84 371 ALA A O 1
ATOM 2913 N N . SER A 1 372 ? -60.575 37.336 89.390 1.00 37.91 372 SER A N 1
ATOM 2914 C CA . SER A 1 372 ? -59.645 37.688 88.288 1.00 37.91 372 SER A CA 1
ATOM 2915 C C . SER A 1 372 ? -59.467 39.237 88.158 1.00 37.91 372 SER A C 1
ATOM 2917 O O . SER A 1 372 ? -59.994 39.922 89.037 1.00 37.91 372 SER A O 1
ATOM 2919 N N . PRO A 1 373 ? -58.861 39.856 87.097 1.00 54.06 373 PRO A N 1
ATOM 2920 C CA . PRO A 1 373 ? -58.238 39.319 85.860 1.00 54.06 373 PRO A CA 1
ATOM 2921 C C . PRO A 1 373 ? -56.975 40.073 85.301 1.00 54.06 373 PRO A C 1
ATOM 2923 O O . PRO A 1 373 ? -56.533 41.083 85.834 1.00 54.06 373 PRO A O 1
ATOM 2926 N N . THR A 1 374 ? -56.520 39.655 84.100 1.00 30.27 374 THR A N 1
ATOM 2927 C CA . THR A 1 374 ? -55.945 40.470 82.976 1.00 30.27 374 THR A CA 1
ATOM 2928 C C . THR A 1 374 ? -54.546 41.133 82.992 1.00 30.27 374 THR A C 1
ATOM 2930 O O . THR A 1 374 ? -54.077 41.653 83.993 1.00 30.27 374 THR A O 1
ATOM 2933 N N . ALA A 1 375 ? -54.030 41.265 81.749 1.00 32.00 375 ALA A N 1
ATOM 2934 C CA . ALA A 1 375 ? -53.165 42.320 81.168 1.00 32.00 375 ALA A CA 1
ATOM 2935 C C . ALA A 1 375 ? -51.677 41.998 80.873 1.00 32.00 375 ALA A C 1
ATOM 2937 O O . ALA A 1 375 ? -51.051 41.155 81.506 1.00 32.00 375 ALA A O 1
ATOM 2938 N N . SER A 1 376 ? -51.137 42.669 79.842 1.00 36.12 376 SER A N 1
ATOM 2939 C CA . SER A 1 376 ? -49.835 42.407 79.191 1.00 36.12 376 SER A CA 1
ATOM 2940 C C . SER A 1 376 ? -48.944 43.665 79.144 1.00 36.12 376 SER A C 1
ATOM 2942 O O . SER A 1 376 ? -49.463 44.774 79.037 1.00 36.12 376 SER A O 1
ATOM 2944 N N . THR A 1 377 ? -47.611 43.508 79.187 1.00 32.09 377 THR A N 1
ATOM 2945 C CA . THR A 1 377 ? -46.550 44.529 78.957 1.00 32.09 377 THR A CA 1
ATOM 2946 C C . THR A 1 377 ? -45.203 43.800 78.706 1.00 32.09 377 THR A C 1
ATOM 2948 O O . THR A 1 377 ? -45.064 42.660 79.140 1.00 32.09 377 THR A O 1
ATOM 2951 N N . THR A 1 378 ? -44.137 44.415 78.170 1.00 31.41 378 THR A N 1
ATOM 2952 C CA . THR A 1 378 ? -43.856 44.705 76.741 1.00 31.41 378 THR A CA 1
ATOM 2953 C C . THR A 1 378 ? -42.445 45.321 76.609 1.00 31.41 378 THR A C 1
ATOM 2955 O O . THR A 1 378 ? -42.199 46.363 77.206 1.00 31.41 378 THR A O 1
ATOM 2958 N N . ALA A 1 379 ? -41.572 44.739 75.763 1.00 31.83 379 ALA A N 1
ATOM 2959 C CA . ALA A 1 379 ? -40.193 45.196 75.452 1.00 31.83 379 ALA A CA 1
ATOM 2960 C C . ALA A 1 379 ? -39.188 45.171 76.649 1.00 31.83 379 ALA A C 1
ATOM 2962 O O . ALA A 1 379 ? -39.602 45.033 77.793 1.00 31.83 379 ALA A O 1
ATOM 2963 N N . ALA A 1 380 ? -37.854 45.224 76.485 1.00 30.98 380 ALA A N 1
ATOM 2964 C CA . ALA A 1 380 ? -37.006 45.527 75.318 1.00 30.98 380 ALA A CA 1
ATOM 2965 C C . ALA A 1 380 ? -35.666 44.726 75.317 1.00 30.98 380 ALA A C 1
ATOM 2967 O O . ALA A 1 380 ? -35.420 43.918 76.208 1.00 30.98 380 ALA A O 1
ATOM 2968 N N . ALA A 1 381 ? -34.809 44.960 74.313 1.00 34.22 381 ALA A N 1
ATOM 2969 C CA . ALA A 1 381 ? -33.430 44.438 74.156 1.00 34.22 381 ALA A CA 1
ATOM 2970 C C . ALA A 1 381 ? -32.405 45.603 74.353 1.00 34.22 381 ALA A C 1
ATOM 2972 O O . ALA A 1 381 ? -32.841 46.625 74.890 1.00 34.22 381 ALA A O 1
ATOM 2973 N N . PRO A 1 382 ? -31.131 45.597 73.872 1.00 57.22 382 PRO A N 1
ATOM 2974 C CA . PRO A 1 382 ? -30.236 44.527 73.365 1.00 57.22 382 PRO A CA 1
ATOM 2975 C C . PRO A 1 382 ? -28.781 44.590 73.932 1.00 57.22 382 PRO A C 1
ATOM 2977 O O . PRO A 1 382 ? -28.448 45.537 74.631 1.00 57.22 382 PRO A O 1
ATOM 2980 N N . GLU A 1 383 ? -27.874 43.679 73.528 1.00 34.31 383 GLU A N 1
ATOM 2981 C CA . GLU A 1 383 ? -26.473 44.046 73.180 1.00 34.31 383 GLU A CA 1
ATOM 2982 C C . GLU A 1 383 ? -25.752 42.988 72.301 1.00 34.31 383 GLU A C 1
ATOM 2984 O O . GLU A 1 383 ? -26.375 42.004 71.898 1.00 34.31 383 GLU A O 1
ATOM 2989 N N . ALA A 1 384 ? -24.497 43.253 71.890 1.00 37.50 384 ALA A N 1
ATOM 2990 C CA . ALA A 1 384 ? -23.864 42.699 70.674 1.00 37.50 384 ALA A CA 1
ATOM 2991 C C . ALA A 1 384 ? -22.342 42.325 70.861 1.00 37.50 384 ALA A C 1
ATOM 2993 O O . ALA A 1 384 ? -21.985 41.999 71.989 1.00 37.50 384 ALA A O 1
ATOM 2994 N N . PRO A 1 385 ? -21.455 42.179 69.831 1.00 54.44 385 PRO A N 1
ATOM 2995 C CA . PRO A 1 385 ? -20.879 40.854 69.545 1.00 54.44 385 PRO A CA 1
ATOM 2996 C C . PRO A 1 385 ? -19.337 40.645 69.758 1.00 54.44 385 PRO A C 1
ATOM 2998 O O . PRO A 1 385 ? -18.952 40.485 70.911 1.00 54.44 385 PRO A O 1
ATOM 3001 N N . PRO A 1 386 ? -18.445 40.439 68.751 1.00 56.88 386 PRO A N 1
ATOM 3002 C CA . PRO A 1 386 ? -17.669 39.186 68.701 1.00 56.88 386 PRO A CA 1
ATOM 3003 C C . PRO A 1 386 ? -16.131 39.343 68.624 1.00 56.88 386 PRO A C 1
ATOM 3005 O O . PRO A 1 386 ? -15.600 40.449 68.550 1.00 56.88 386 PRO A O 1
ATOM 3008 N N . ALA A 1 387 ? -15.417 38.211 68.532 1.00 35.03 387 ALA A N 1
ATOM 3009 C CA . ALA A 1 387 ? -13.987 38.144 68.204 1.00 35.03 387 ALA A CA 1
ATOM 3010 C C . ALA A 1 387 ? -13.696 37.261 66.966 1.00 35.03 387 ALA A C 1
ATOM 3012 O O . ALA A 1 387 ? -14.436 36.331 66.648 1.00 35.03 387 ALA A O 1
ATOM 3013 N N . GLN A 1 388 ? -12.600 37.585 66.280 1.00 41.28 388 GLN A N 1
ATOM 3014 C CA . GLN A 1 388 ? -12.044 37.024 65.035 1.00 41.28 388 GLN A CA 1
ATOM 3015 C C . GLN A 1 388 ? -10.499 37.152 65.118 1.00 41.28 388 GLN A C 1
ATOM 3017 O O . GLN A 1 388 ? -10.027 37.830 66.033 1.00 41.28 388 GLN A O 1
ATOM 3022 N N . PRO A 1 389 ? -9.701 36.719 64.119 1.00 56.28 389 PRO A N 1
ATOM 3023 C CA . PRO A 1 389 ? -9.757 35.504 63.289 1.00 56.28 389 PRO A CA 1
ATOM 3024 C C . PRO A 1 389 ? -8.371 34.801 63.242 1.00 56.28 389 PRO A C 1
ATOM 3026 O O . PRO A 1 389 ? -7.403 35.314 63.791 1.00 56.28 389 PRO A O 1
ATOM 3029 N N . GLU A 1 390 ? -8.216 33.716 62.471 1.00 34.47 390 GLU A N 1
ATOM 3030 C CA . GLU A 1 390 ? -6.927 33.446 61.798 1.00 34.47 390 GLU A CA 1
ATOM 3031 C C . GLU A 1 390 ? -7.101 32.622 60.504 1.00 34.47 390 GLU A C 1
ATOM 3033 O O . GLU A 1 390 ? -8.050 31.849 60.369 1.00 34.47 390 GLU A O 1
ATOM 3038 N N . ALA A 1 391 ? -6.221 32.849 59.521 1.00 41.09 391 ALA A N 1
ATOM 3039 C CA . ALA A 1 391 ? -6.190 32.232 58.184 1.00 41.09 391 ALA A CA 1
ATOM 3040 C C . ALA A 1 391 ? -4.765 32.416 57.591 1.00 41.09 391 ALA A C 1
ATOM 3042 O O . ALA A 1 391 ? -4.091 33.361 58.012 1.00 41.09 391 ALA A O 1
ATOM 3043 N N . PRO A 1 392 ? -4.273 31.581 56.642 1.00 51.50 392 PRO A N 1
ATOM 3044 C CA . PRO A 1 392 ? -4.767 31.612 55.254 1.00 51.50 392 PRO A CA 1
ATOM 3045 C C . PRO A 1 392 ? -4.811 30.247 54.511 1.00 51.50 392 PRO A C 1
ATOM 3047 O O . PRO A 1 392 ? -4.509 29.190 55.057 1.00 51.50 392 PRO A O 1
ATOM 3050 N N . ALA A 1 393 ? -5.218 30.299 53.235 1.00 36.22 393 ALA A N 1
ATOM 3051 C CA . ALA A 1 393 ? -5.335 29.192 52.263 1.00 36.22 393 ALA A CA 1
ATOM 3052 C C . ALA A 1 393 ? -4.087 29.169 51.300 1.00 36.22 393 ALA A C 1
ATOM 3054 O O . ALA A 1 393 ? -3.110 29.819 51.682 1.00 36.22 393 ALA A O 1
ATOM 3055 N N . PRO A 1 394 ? -4.025 28.531 50.085 1.00 52.44 394 PRO A N 1
ATOM 3056 C CA . PRO A 1 394 ? -5.092 27.910 49.272 1.00 52.44 394 PRO A CA 1
ATOM 3057 C C . PRO A 1 394 ? -4.815 26.580 48.499 1.00 52.44 394 PRO A C 1
ATOM 3059 O O . PRO A 1 394 ? -3.736 26.312 47.983 1.00 52.44 394 PRO A O 1
ATOM 3062 N N . THR A 1 395 ? -5.899 25.813 48.331 1.00 35.31 395 THR A N 1
ATOM 3063 C CA . THR A 1 395 ? -6.471 25.218 47.091 1.00 35.31 395 THR A CA 1
ATOM 3064 C C . THR A 1 395 ? -5.606 24.884 45.853 1.00 35.31 395 THR A C 1
ATOM 3066 O O . THR A 1 395 ? -5.015 25.776 45.246 1.00 35.31 395 THR A O 1
ATOM 3069 N N . GLN A 1 396 ? -5.775 23.658 45.313 1.00 35.16 396 GLN A N 1
ATOM 3070 C CA . GLN A 1 396 ? -5.908 23.416 43.854 1.00 35.16 396 GLN A CA 1
ATOM 3071 C C . GLN A 1 396 ? -6.480 22.025 43.478 1.00 35.16 396 GLN A C 1
ATOM 3073 O O . GLN A 1 396 ? -6.087 21.014 44.053 1.00 35.16 396 GLN A O 1
ATOM 3078 N N . GLN A 1 397 ? -7.359 21.982 42.466 1.00 31.50 397 GLN A N 1
ATOM 3079 C CA . GLN A 1 397 ? -7.768 20.797 41.679 1.00 31.50 397 GLN A CA 1
ATOM 3080 C C . GLN A 1 397 ? -8.102 21.227 40.219 1.00 31.50 397 GLN A C 1
ATOM 3082 O O . GLN A 1 397 ? -8.202 22.433 39.979 1.00 31.50 397 GLN A O 1
ATOM 3087 N N . PRO A 1 398 ? -8.170 20.312 39.220 1.00 46.22 398 PRO A N 1
ATOM 3088 C CA . PRO A 1 398 ? -7.743 20.648 37.851 1.00 46.22 398 PRO A CA 1
ATOM 3089 C C . PRO A 1 398 ? -8.807 20.630 36.725 1.00 46.22 398 PRO A C 1
ATOM 3091 O O . PRO A 1 398 ? -9.761 19.867 36.767 1.00 46.22 398 PRO A O 1
ATOM 3094 N N . LYS A 1 399 ? -8.490 21.402 35.668 1.00 37.44 399 LYS A N 1
ATOM 3095 C CA . LYS A 1 399 ? -8.676 21.190 34.204 1.00 37.44 399 LYS A CA 1
ATOM 3096 C C . LYS A 1 399 ? -9.984 20.623 33.605 1.00 37.44 399 LYS A C 1
ATOM 3098 O O . LYS A 1 399 ? -10.399 19.513 33.910 1.00 37.44 399 LYS A O 1
ATOM 3103 N N . SER A 1 400 ? -10.402 21.265 32.508 1.00 31.92 400 SER A N 1
ATOM 3104 C CA . SER A 1 400 ? -10.960 20.627 31.297 1.00 31.92 400 SER A CA 1
ATOM 3105 C C . SER A 1 400 ? -10.719 21.511 30.049 1.00 31.92 400 SER A C 1
ATOM 3107 O O . SER A 1 400 ? -10.377 22.688 30.185 1.00 31.92 400 SER A O 1
ATOM 3109 N N . ASP A 1 401 ? -10.801 20.928 28.848 1.00 35.84 401 ASP A N 1
ATOM 3110 C CA . ASP A 1 401 ? -10.382 21.517 27.557 1.00 35.84 401 ASP A CA 1
ATOM 3111 C C . ASP A 1 401 ? -11.512 22.224 26.771 1.00 35.84 401 ASP A C 1
ATOM 3113 O O . ASP A 1 401 ? -12.684 22.047 27.101 1.00 35.84 401 ASP A O 1
ATOM 3117 N N . THR A 1 402 ? -11.171 22.957 25.689 1.00 32.09 402 THR A N 1
ATOM 3118 C CA . THR A 1 402 ? -11.793 22.905 24.325 1.00 32.09 402 THR A CA 1
ATOM 3119 C C . THR A 1 402 ? -11.287 24.051 23.414 1.00 32.09 402 THR A C 1
ATOM 3121 O O . THR A 1 402 ? -11.170 25.189 23.862 1.00 32.09 402 THR A O 1
ATOM 3124 N N . THR A 1 403 ? -11.076 23.779 22.114 1.00 35.69 403 THR A N 1
ATOM 3125 C CA . THR A 1 403 ? -10.843 24.780 21.036 1.00 35.69 403 THR A CA 1
ATOM 3126 C C . THR A 1 403 ? -11.553 24.321 19.747 1.00 35.69 403 THR A C 1
ATOM 3128 O O . THR A 1 403 ? -11.569 23.116 19.488 1.00 35.69 403 THR A O 1
ATOM 3131 N N . PRO A 1 404 ? -12.196 25.221 18.969 1.00 45.12 404 PRO A N 1
ATOM 3132 C CA . PRO A 1 404 ? -11.561 25.941 17.840 1.00 45.12 404 PRO A CA 1
ATOM 3133 C C . PRO A 1 404 ? -11.905 27.459 17.836 1.00 45.12 404 PRO A C 1
ATOM 3135 O O . PRO A 1 404 ? -12.634 27.920 18.706 1.00 45.12 404 PRO A O 1
ATOM 3138 N N . GLY A 1 405 ? -11.427 28.328 16.930 1.00 29.62 405 GLY A N 1
ATOM 3139 C CA . GLY A 1 405 ? -10.493 28.170 15.796 1.00 29.62 405 GLY A CA 1
ATOM 3140 C C . GLY A 1 405 ? -11.056 28.740 14.474 1.00 29.62 405 GLY A C 1
ATOM 3141 O O . GLY A 1 405 ? -12.077 28.249 14.006 1.00 29.62 405 GLY A O 1
ATOM 3142 N N . ALA A 1 406 ? -10.403 29.752 13.877 1.00 34.38 406 ALA A N 1
ATOM 3143 C CA . ALA A 1 406 ? -10.764 30.381 12.588 1.00 34.38 406 ALA A CA 1
ATOM 3144 C C . ALA A 1 406 ? -9.554 31.090 11.915 1.00 34.38 406 ALA A C 1
ATOM 3146 O O . ALA A 1 406 ? -8.533 31.298 12.569 1.00 34.38 406 ALA A O 1
ATOM 3147 N N . ASP A 1 407 ? -9.692 31.432 10.624 1.00 33.34 407 ASP A N 1
ATOM 3148 C CA . ASP A 1 407 ? -8.708 32.022 9.677 1.00 33.34 407 ASP A CA 1
ATOM 3149 C C . ASP A 1 407 ? -7.907 33.254 10.194 1.00 33.34 407 ASP A C 1
ATOM 3151 O O . ASP A 1 407 ? -8.334 33.929 11.124 1.00 33.34 407 ASP A O 1
ATOM 3155 N N . GLN A 1 408 ? -6.759 33.683 9.633 1.00 37.34 408 GLN A N 1
ATOM 3156 C CA . GLN A 1 408 ? -6.255 33.609 8.243 1.00 37.34 408 GLN A CA 1
ATOM 3157 C C . GLN A 1 408 ? -4.716 33.875 8.192 1.00 37.34 408 GLN A C 1
ATOM 3159 O O . GLN A 1 408 ? -4.212 34.564 9.081 1.00 37.34 408 GLN A O 1
ATOM 3164 N N . PRO A 1 409 ? -3.934 33.389 7.198 1.00 41.78 409 PRO A N 1
ATOM 3165 C CA . PRO A 1 409 ? -2.465 33.517 7.208 1.00 41.78 409 PRO A CA 1
ATOM 3166 C C . PRO A 1 409 ? -1.898 34.800 6.559 1.00 41.78 409 PRO A C 1
ATOM 3168 O O . PRO A 1 409 ? -2.361 35.248 5.513 1.00 41.78 409 PRO A O 1
ATOM 3171 N N . ALA A 1 410 ? -0.797 35.311 7.124 1.00 37.50 410 ALA A N 1
ATOM 3172 C CA . ALA A 1 410 ? 0.074 36.342 6.541 1.00 37.50 410 ALA A CA 1
ATOM 3173 C C . ALA A 1 410 ? 1.471 35.756 6.206 1.00 37.50 410 ALA A C 1
ATOM 3175 O O . ALA A 1 410 ? 1.883 34.782 6.843 1.00 37.50 410 ALA A O 1
ATOM 3176 N N . PRO A 1 411 ? 2.213 36.292 5.213 1.00 48.50 411 PRO A N 1
ATOM 3177 C CA . PRO A 1 411 ? 3.422 35.645 4.694 1.00 48.50 411 PRO A CA 1
ATOM 3178 C C . PRO A 1 411 ? 4.646 35.782 5.627 1.00 48.50 411 PRO A C 1
ATOM 3180 O O . PRO A 1 411 ? 4.857 36.849 6.211 1.00 48.50 411 PRO A O 1
ATOM 3183 N N . PRO A 1 412 ? 5.505 34.748 5.733 1.00 45.12 412 PRO A N 1
ATOM 3184 C CA . PRO A 1 412 ? 6.707 34.795 6.562 1.00 45.12 412 PRO A CA 1
ATOM 3185 C C . PRO A 1 412 ? 7.810 35.655 5.926 1.00 45.12 412 PRO A C 1
ATOM 3187 O O . PRO A 1 412 ? 8.147 35.494 4.753 1.00 45.12 412 PRO A O 1
ATOM 3190 N N . GLN A 1 413 ? 8.427 36.534 6.720 1.00 40.28 413 GLN A N 1
ATOM 3191 C CA . GLN A 1 413 ? 9.643 37.244 6.314 1.00 40.28 413 GLN A CA 1
ATOM 3192 C C . GLN A 1 413 ? 10.879 36.348 6.464 1.00 40.28 413 GLN A C 1
ATOM 3194 O O . GLN A 1 413 ? 10.992 35.571 7.411 1.00 40.28 413 GLN A O 1
ATOM 3199 N N . VAL A 1 414 ? 11.833 36.482 5.540 1.00 43.59 414 VAL A N 1
ATOM 3200 C CA . VAL A 1 414 ? 13.076 35.700 5.536 1.00 43.59 414 VAL A CA 1
ATOM 3201 C C . VAL A 1 414 ? 14.081 36.286 6.529 1.00 43.59 414 VAL A C 1
ATOM 3203 O O . VAL A 1 414 ? 14.661 37.343 6.278 1.00 43.59 414 VAL A O 1
ATOM 3206 N N . THR A 1 415 ? 14.361 35.566 7.615 1.00 42.62 415 THR A N 1
ATOM 3207 C CA . THR A 1 415 ? 15.502 35.833 8.503 1.00 42.62 415 THR A CA 1
ATOM 3208 C C . THR A 1 415 ? 16.590 34.775 8.308 1.00 42.62 415 THR A C 1
ATOM 3210 O O . THR A 1 415 ? 16.321 33.584 8.166 1.00 42.62 415 THR A O 1
ATOM 3213 N N . LYS A 1 416 ? 17.851 35.219 8.237 1.00 38.75 416 LYS A N 1
ATOM 3214 C CA . LYS A 1 416 ? 19.015 34.338 8.048 1.00 38.75 416 LYS A CA 1
ATOM 3215 C C . LYS A 1 416 ? 19.455 33.742 9.392 1.00 38.75 416 LYS A C 1
ATOM 3217 O O . LYS A 1 416 ? 19.471 34.483 10.375 1.00 38.75 416 LYS A O 1
ATOM 3222 N N . PRO A 1 417 ? 19.890 32.472 9.449 1.00 41.47 417 PRO A N 1
ATOM 3223 C CA . PRO A 1 417 ? 20.567 31.944 10.625 1.00 41.47 417 PRO A CA 1
ATOM 3224 C C . PRO A 1 417 ? 22.005 32.482 10.704 1.00 41.47 417 PRO A C 1
ATOM 3226 O O . PRO A 1 417 ? 22.762 32.391 9.737 1.00 41.47 417 PRO A O 1
ATOM 3229 N N . THR A 1 418 ? 22.391 32.981 11.878 1.00 36.81 418 THR A N 1
ATOM 3230 C CA . THR A 1 418 ? 23.793 33.218 12.257 1.00 36.81 418 THR A CA 1
ATOM 3231 C C . THR A 1 418 ? 24.181 32.152 13.286 1.00 36.81 418 THR A C 1
ATOM 3233 O O . THR A 1 418 ? 23.430 31.968 14.246 1.00 36.81 418 THR A O 1
ATOM 3236 N N . PRO A 1 419 ? 25.299 31.426 13.115 1.00 55.59 419 PRO A N 1
ATOM 3237 C CA . PRO A 1 419 ? 25.749 30.437 14.090 1.00 55.59 419 PRO A CA 1
ATOM 3238 C C . PRO A 1 419 ? 26.509 31.098 15.248 1.00 55.59 419 PRO A C 1
ATOM 3240 O O . PRO A 1 419 ? 27.233 32.062 15.026 1.00 55.59 419 PRO A O 1
ATOM 3243 N N . ASP A 1 420 ? 26.412 30.535 16.454 1.00 36.44 420 ASP A N 1
ATOM 3244 C CA . ASP A 1 420 ? 27.577 29.889 17.080 1.00 36.44 420 ASP A CA 1
ATOM 3245 C C . ASP A 1 420 ? 27.207 29.088 18.342 1.00 36.44 420 ASP A C 1
ATOM 3247 O O . ASP A 1 420 ? 26.242 29.391 19.043 1.00 36.44 420 ASP A O 1
ATOM 3251 N N . GLY A 1 421 ? 27.983 28.039 18.626 1.00 43.88 421 GLY A N 1
ATOM 3252 C CA . GLY A 1 421 ? 27.796 27.159 19.785 1.00 43.88 421 GLY A CA 1
ATOM 3253 C C . GLY A 1 421 ? 28.775 25.975 19.752 1.00 43.88 421 GLY A C 1
ATOM 3254 O O . GLY A 1 421 ? 28.777 25.227 18.773 1.00 43.88 421 GLY A O 1
ATOM 3255 N N . PRO A 1 422 ? 29.644 25.785 20.766 1.00 48.16 422 PRO A N 1
ATOM 3256 C CA . PRO A 1 422 ? 30.812 24.916 20.628 1.00 48.16 422 PRO A CA 1
ATOM 3257 C C . PRO A 1 422 ? 30.464 23.421 20.618 1.00 48.16 422 PRO A C 1
ATOM 3259 O O . PRO A 1 422 ? 29.869 22.883 21.553 1.00 48.16 422 PRO A O 1
ATOM 3262 N N . THR A 1 423 ? 30.915 22.719 19.577 1.00 49.25 423 THR A N 1
ATOM 3263 C CA . THR A 1 423 ? 30.735 21.271 19.413 1.00 49.25 423 THR A CA 1
ATOM 3264 C C . THR A 1 423 ? 31.564 20.486 20.432 1.00 49.25 423 THR A C 1
ATOM 3266 O O . THR A 1 423 ? 32.797 20.509 20.407 1.00 49.25 423 THR A O 1
ATOM 3269 N N . GLN A 1 424 ? 30.901 19.718 21.300 1.00 48.81 424 GLN A N 1
ATOM 3270 C CA . GLN A 1 424 ? 31.587 18.733 22.137 1.00 48.81 424 GLN A CA 1
ATOM 3271 C C . GLN A 1 424 ? 32.053 17.545 21.281 1.00 48.81 424 GLN A C 1
ATOM 3273 O O . GLN A 1 424 ? 31.291 16.982 20.494 1.00 48.81 424 GLN A O 1
ATOM 3278 N N . LYS A 1 425 ? 33.325 17.156 21.425 1.00 47.00 425 LYS A N 1
ATOM 3279 C CA . LYS A 1 425 ? 33.931 16.064 20.650 1.00 47.00 425 LYS A CA 1
ATOM 3280 C C . LYS A 1 425 ? 33.483 14.706 21.195 1.00 47.00 425 LYS A C 1
ATOM 3282 O O . LYS A 1 425 ? 33.985 14.264 22.225 1.00 47.00 425 LYS A O 1
ATOM 3287 N N . ILE A 1 426 ? 32.595 14.019 20.477 1.00 49.78 426 ILE A N 1
ATOM 3288 C CA . ILE A 1 426 ? 32.250 12.621 20.772 1.00 49.78 426 ILE A CA 1
ATOM 3289 C C . ILE A 1 426 ? 33.486 11.742 20.524 1.00 49.78 426 ILE A C 1
ATOM 3291 O O . ILE A 1 426 ? 34.064 11.751 19.435 1.00 49.78 426 ILE A O 1
ATOM 3295 N N . ALA A 1 427 ? 33.903 10.986 21.541 1.00 53.44 427 ALA A N 1
ATOM 3296 C CA . ALA A 1 427 ? 35.052 10.092 21.448 1.00 53.44 427 ALA A CA 1
ATOM 3297 C C . ALA A 1 427 ? 34.745 8.869 20.565 1.00 53.44 427 ALA A C 1
ATOM 3299 O O . ALA A 1 427 ? 33.684 8.253 20.661 1.00 53.44 427 ALA A O 1
ATOM 3300 N N . ARG A 1 428 ? 35.699 8.497 19.706 1.00 51.97 428 ARG A N 1
ATOM 3301 C CA . ARG A 1 428 ? 35.571 7.372 18.770 1.00 51.97 428 ARG A CA 1
ATOM 3302 C C . ARG A 1 428 ? 35.853 6.046 19.502 1.00 51.97 428 ARG A C 1
ATOM 3304 O O . ARG A 1 428 ? 36.922 5.937 20.104 1.00 51.97 428 ARG A O 1
ATOM 3311 N N . PRO A 1 429 ? 34.961 5.037 19.459 1.00 53.34 429 PRO A N 1
ATOM 3312 C CA . PRO A 1 429 ? 35.177 3.774 20.163 1.00 53.34 429 PRO A CA 1
ATOM 3313 C C . PRO A 1 429 ? 36.340 2.978 19.553 1.00 53.34 429 PRO A C 1
ATOM 3315 O O . PRO A 1 429 ? 36.517 2.941 18.333 1.00 53.34 429 PRO A O 1
ATOM 3318 N N . THR A 1 430 ? 37.131 2.324 20.404 1.00 60.41 430 THR A N 1
ATOM 3319 C CA . THR A 1 430 ? 38.264 1.488 19.991 1.00 60.41 430 THR A CA 1
ATOM 3320 C C . THR A 1 430 ? 37.806 0.090 19.547 1.00 60.41 430 THR A C 1
ATOM 3322 O O . THR A 1 430 ? 36.934 -0.508 20.184 1.00 60.41 430 THR A O 1
ATOM 3325 N N . PRO A 1 431 ? 38.375 -0.477 18.464 1.00 57.62 431 PRO A N 1
ATOM 3326 C CA . PRO A 1 431 ? 38.014 -1.814 18.005 1.00 57.62 431 PRO A CA 1
ATOM 3327 C C . PRO A 1 431 ? 38.560 -2.887 18.957 1.00 57.62 431 PRO A C 1
ATOM 3329 O O . PRO A 1 431 ? 39.754 -2.940 19.252 1.00 57.62 431 PRO A O 1
ATOM 3332 N N . LYS A 1 432 ? 37.676 -3.772 19.425 1.00 55.06 432 LYS A N 1
ATOM 3333 C CA . LYS A 1 432 ? 38.015 -4.876 20.333 1.00 55.06 432 LYS A CA 1
ATOM 3334 C C . LYS A 1 432 ? 38.763 -5.973 19.562 1.00 55.06 432 LYS A C 1
ATOM 3336 O O . LYS A 1 432 ? 38.263 -6.462 18.551 1.00 55.06 432 LYS A O 1
ATOM 3341 N N . ALA A 1 433 ? 39.953 -6.358 20.026 1.00 54.44 433 ALA A N 1
ATOM 3342 C CA . ALA A 1 433 ? 40.787 -7.345 19.339 1.00 54.44 433 ALA A CA 1
ATOM 3343 C C . ALA A 1 433 ? 40.103 -8.725 19.242 1.00 54.44 433 ALA A C 1
ATOM 3345 O O . ALA A 1 433 ? 39.533 -9.219 20.218 1.00 54.44 433 ALA A O 1
ATOM 3346 N N . ARG A 1 434 ? 40.191 -9.369 18.069 1.00 52.06 434 ARG A N 1
ATOM 3347 C CA . ARG A 1 434 ? 39.802 -10.777 17.889 1.00 52.06 434 ARG A CA 1
ATOM 3348 C C . ARG A 1 434 ? 40.843 -11.695 18.554 1.00 52.06 434 ARG A C 1
ATOM 3350 O O . ARG A 1 434 ? 42.034 -11.466 18.352 1.00 52.06 434 ARG A O 1
ATOM 3357 N N . PRO A 1 435 ? 40.434 -12.753 19.276 1.00 57.53 435 PRO A N 1
ATOM 3358 C CA . PRO A 1 435 ? 41.365 -13.775 19.740 1.00 57.53 435 PRO A CA 1
ATOM 3359 C C . PRO A 1 435 ? 41.864 -14.611 18.555 1.00 57.53 435 PRO A C 1
ATOM 3361 O O . PRO A 1 435 ? 41.083 -14.993 17.682 1.00 57.53 435 PRO A O 1
ATOM 3364 N N . ALA A 1 436 ? 43.159 -14.924 18.541 1.00 51.44 436 ALA A N 1
ATOM 3365 C CA . ALA A 1 436 ? 43.722 -15.857 17.574 1.00 51.44 436 ALA A CA 1
ATOM 3366 C C . ALA A 1 436 ? 43.279 -17.298 17.880 1.00 51.44 436 ALA A C 1
ATOM 3368 O O . ALA A 1 436 ? 43.224 -17.713 19.040 1.00 51.44 436 ALA A O 1
ATOM 3369 N N . LYS A 1 437 ? 43.031 -18.081 16.828 1.00 54.84 437 LYS A N 1
ATOM 3370 C CA . LYS A 1 437 ? 43.059 -19.546 16.869 1.00 54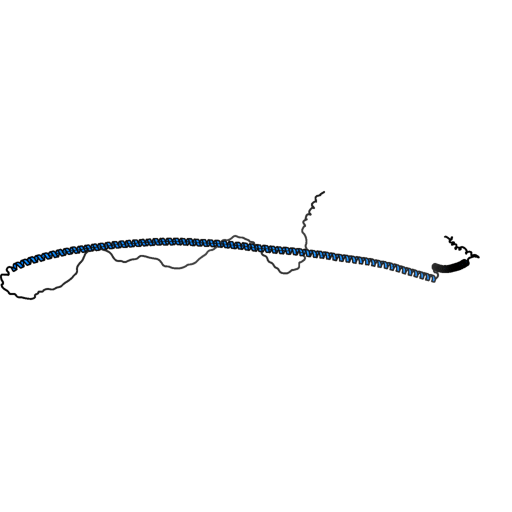.84 437 LYS A CA 1
ATOM 3371 C C . LYS A 1 437 ? 44.034 -20.050 15.805 1.00 54.84 437 LYS A C 1
ATOM 3373 O O . LYS A 1 437 ? 44.299 -19.340 14.836 1.00 54.84 437 LYS A O 1
ATOM 3378 N N . ARG A 1 438 ? 44.596 -21.227 16.082 1.00 48.56 438 ARG A N 1
ATOM 3379 C CA . ARG A 1 438 ? 45.432 -22.010 15.165 1.00 48.56 438 ARG A CA 1
ATOM 3380 C C . ARG A 1 438 ? 44.603 -22.542 14.000 1.00 48.56 438 ARG A C 1
ATOM 3382 O O . ARG A 1 438 ? 43.398 -22.776 14.245 1.00 48.56 438 ARG A O 1
#

Organism: Saccharothrix syringae (NCBI:txid103733)

pLDDT: mean 73.82, std 24.51, range [25.39, 98.5]

Sequence (438 aa):
MGLADDRDLVPLGSGFDIVKRGYDRGQVEEHLERLDSDLRLLAADRDAAVSQTNDLARQLEAARSEVAELRGQVERLSLPPTTLEGLSERLQRMLRLAQDEANEIKARAEAEGGHIRAKAEADAAALRTRYEKLLTELDQRRAEMEAEHRGVLEKARAEAERIVGEAREAAARLDEESLQRRTTVEEDFEIAMAARRVESMKTLAEQEAASKAEADRRVREAAEEAARVRAQISQEQAASTAEAQRLVREATEEANRRRHDSISEATARVQEATDEANRRVREATEESNRRVSQASQQVDALKQLRNRLSQQLHAVRTALHDVTPMLDPLDEERPQPTRQPQPTPQQPQAQQPPTQQPPAQQPQAQQPAAASPTASTTAAAPEAPPAQPEAPAPTQQPKSDTTPGADQPAPPQVTKPTPDGPTQKIARPTPKARPAKR